Protein 4DLO (pdb70)

Foldseek 3Di:
DDDWAWDPFDQPPNWTFHIGTAPDKGKAFDDPQKGFIKIKHWHADPVGHIDIDDIFQLGIFGNLLVVLVVCLVVQVCQVSNLVSLLVSLVSLLVVLVVPPGALNSLLSSLVSLQSSLVNCVVNVHAHDPVSVLSSVSSVQSSQPPVCLVSLVSNVVVALSLVSNVVSVLSNLVSNLVPDDEQDWDWHDDPWKIKIKGKYFQPRQDAWDKPPDQPDPVHDDQRNPDPKIKTFGNVQRHADPCHDRPDMKIKMKMWGRGSQSRRDQPDPQKGFFWTKIFIDMPPGGQLPPGWMKIKTWGNDAQFADKAKWFFDCPVSSGHTDNVQWDWACPDRTMIIIIGSDGGMMTIMTGRD/DVVPDPDDDVQQWDPWDQPPNDTFHIGGAPDKGKDADPPQWGFIKIWGWHQDPVGGTDIDDIFQLGIAGPQLVVLVVQLVVCVNLVVLLVSLVSLLVVLVVPPDALNNLLSSLVSLLSNLVVCVVVLHADDPVSVVSVVSSLQSSLPVVCLVSLVSNPVVPQSLVSNVVSVVSNLVSNLVPDDAQDWDWDDDPWKIKIKHKHAAPPDPAWDKPDDQDPVPDDVLCNVPLWIKTADSPWRPGIKMKMKMWTNRSQSRHDQPDPPKGFFFTKIFIDMPPGTHWMKIKTFGNDQPWPPWWKWFFDVVTHTDCVFKGWAPPDSGMIMMIGDGGGMMTIMTD

Structure (mmCIF, N/CA/C/O backbone):
data_4DLO
#
_entry.id   4DLO
#
_cell.length_a   123.364
_cell.length_b   128.008
_cell.length_c   160.320
_cell.angle_alpha   90.00
_cell.angle_beta   90.00
_cell.angle_gamma   90.00
#
_symmetry.space_group_name_H-M   'C 2 2 21'
#
loop_
_entity.id
_entity.type
_entity.pdbx_description
1 polymer 'Brain-specific angiogenesis inhibitor 3'
2 branched beta-L-fucopyranose-(1-3)-[2-acetamido-2-deoxy-beta-D-glucopyranose-(1-4)]2-acetamido-2-deoxy-beta-D-glucopyranose
3 branched 2-acetamido-2-deoxy-beta-D-glucopyranose-(1-4)-2-acetamido-2-deoxy-beta-D-glucopyranose
4 non-polymer GLYCEROL
5 non-polymer 2-acetamido-2-deoxy-beta-D-glucopyranose
6 water water
#
loop_
_atom_site.group_PDB
_atom_site.id
_atom_site.type_symbol
_atom_site.label_atom_id
_atom_site.label_alt_id
_atom_site.label_comp_id
_atom_site.label_asym_id
_atom_site.label_entity_id
_atom_site.label_seq_id
_atom_site.pdbx_PDB_ins_code
_atom_site.Cartn_x
_atom_site.Cartn_y
_atom_site.Cartn_z
_atom_site.occupancy
_atom_site.B_iso_or_equiv
_atom_site.auth_seq_id
_atom_site.auth_comp_id
_atom_site.auth_asym_id
_atom_site.auth_atom_id
_atom_site.pdbx_PDB_model_num
ATOM 1 N N . PRO A 1 14 ? -63.486 41.314 -4.142 1.00 85.03 508 PRO A N 1
ATOM 2 C CA . PRO A 1 14 ? -64.754 40.576 -4.291 1.00 85.25 508 PRO A CA 1
ATOM 3 C C . PRO A 1 14 ? -64.598 39.459 -5.320 1.00 78.23 508 PRO A C 1
ATOM 4 O O . PRO A 1 14 ? -64.972 39.616 -6.482 1.00 76.37 508 PRO A O 1
ATOM 8 N N . ALA A 1 15 ? -64.045 38.332 -4.888 1.00 75.82 509 ALA A N 1
ATOM 9 C CA . ALA A 1 15 ? -63.644 37.287 -5.820 1.00 74.18 509 ALA A CA 1
ATOM 10 C C . ALA A 1 15 ? -63.627 35.918 -5.161 1.00 68.53 509 ALA A C 1
ATOM 11 O O . ALA A 1 15 ? -63.595 35.809 -3.933 1.00 62.33 509 ALA A O 1
ATOM 13 N N . PRO A 1 16 ? -63.645 34.858 -5.980 1.00 64.80 510 PRO A N 1
ATOM 14 C CA . PRO A 1 16 ? -63.439 33.554 -5.351 1.00 61.40 510 PRO A CA 1
ATOM 15 C C . PRO A 1 16 ? -62.123 33.516 -4.569 1.00 60.52 510 PRO A C 1
ATOM 16 O O . PRO A 1 16 ? -61.116 34.118 -4.943 1.00 61.42 510 PRO A O 1
ATOM 20 N N . TYR A 1 17 ? -62.178 32.794 -3.459 1.00 57.60 511 TYR A N 1
ATOM 21 C CA . TYR A 1 17 ? -61.129 32.682 -2.465 1.00 45.03 511 TYR A CA 1
ATOM 22 C C . TYR A 1 17 ? -60.479 31.320 -2.763 1.00 44.13 511 TYR A C 1
ATOM 23 O O . TYR A 1 17 ? -61.098 30.283 -2.557 1.00 46.38 511 TYR A O 1
ATOM 32 N N . GLU A 1 18 ? -59.260 31.327 -3.303 1.00 47.05 512 GLU A N 1
ATOM 33 C CA . GLU A 1 18 ? -58.585 30.090 -3.721 1.00 47.60 512 GLU A CA 1
ATOM 34 C C . GLU A 1 18 ? -57.779 29.446 -2.599 1.00 45.81 512 GLU A C 1
ATOM 35 O O . GLU A 1 18 ? -57.049 30.130 -1.885 1.00 42.97 512 GLU A O 1
ATOM 41 N N . ILE A 1 19 ? -57.905 28.122 -2.480 1.00 41.13 513 ILE A N 1
ATOM 42 C CA . ILE A 1 19 ? -57.336 27.336 -1.388 1.00 30.94 513 ILE A CA 1
ATOM 43 C C . ILE A 1 19 ? -56.382 26.240 -1.897 1.00 35.77 513 ILE A C 1
ATOM 44 O O . ILE A 1 19 ? -56.762 25.418 -2.734 1.00 37.06 513 ILE A O 1
ATOM 49 N N . CYS A 1 20 ? -55.152 26.222 -1.395 1.00 31.15 514 CYS A N 1
ATOM 50 C CA . CYS A 1 20 ? -54.245 25.111 -1.657 1.00 39.78 514 CYS A CA 1
ATOM 51 C C . CYS A 1 20 ? -54.757 23.843 -0.977 1.00 40.67 514 CYS A C 1
ATOM 52 O O . CYS A 1 20 ? -55.140 23.872 0.183 1.00 42.89 514 CYS A O 1
ATOM 55 N N . PRO A 1 21 ? -54.715 22.716 -1.686 1.00 43.77 515 PRO A N 1
ATOM 56 C CA . PRO A 1 21 ? -55.280 21.487 -1.120 1.00 39.71 515 PRO A CA 1
ATOM 57 C C . PRO A 1 21 ? -54.351 20.883 -0.051 1.00 41.37 515 PRO A C 1
ATOM 58 O O . PRO A 1 21 ? -53.156 21.170 -0.006 1.00 38.33 515 PRO A O 1
ATOM 62 N N . GLU A 1 22 ? -54.927 20.071 0.824 1.00 40.09 516 GLU A N 1
ATOM 63 C CA . GLU A 1 22 ? -54.152 19.308 1.765 1.00 37.61 516 GLU A CA 1
ATOM 64 C C . GLU A 1 22 ? -53.124 18.495 0.981 1.00 39.31 516 GLU A C 1
ATOM 65 O O . GLU A 1 22 ? -53.442 17.870 -0.020 1.00 38.37 516 GLU A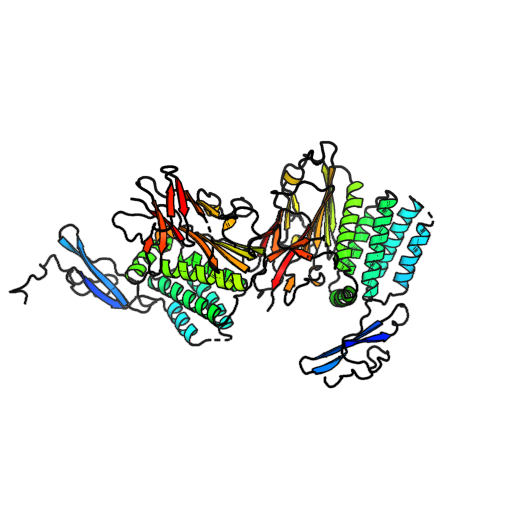 O 1
ATOM 71 N N . ASP A 1 23 ? -51.893 18.477 1.465 1.00 34.04 517 ASP A N 1
ATOM 72 C CA . ASP A 1 23 ? -50.814 17.881 0.717 1.00 32.57 517 ASP A CA 1
ATOM 73 C C . ASP A 1 23 ? -49.783 17.258 1.699 1.00 39.70 517 ASP A C 1
ATOM 74 O O . ASP A 1 23 ? -49.721 17.652 2.848 1.00 36.33 517 ASP A O 1
ATOM 79 N N . TYR A 1 24 ? -48.992 16.289 1.244 1.00 32.91 518 TYR A N 1
ATOM 80 C CA . TYR A 1 24 ? -48.156 15.482 2.130 1.00 30.70 518 TYR A CA 1
ATOM 81 C C . TYR A 1 24 ? -46.655 15.526 1.785 1.00 33.85 518 TYR A C 1
ATOM 82 O O . TYR A 1 24 ? -45.886 14.692 2.254 1.00 37.52 518 TYR A O 1
ATOM 91 N N . LEU A 1 25 ? -46.256 16.488 0.960 1.00 32.70 519 LEU A N 1
ATOM 92 C CA . LEU A 1 25 ? -44.854 16.643 0.565 1.00 29.73 519 LEU A CA 1
ATOM 93 C C . LEU A 1 25 ? -43.934 16.611 1.775 1.00 38.83 519 LEU A C 1
ATOM 94 O O . LEU A 1 25 ? -44.164 17.302 2.785 1.00 31.35 519 LEU A O 1
ATOM 99 N N . MET A 1 26 ? -42.885 15.808 1.649 1.00 35.31 520 MET A N 1
ATOM 100 C CA . MET A 1 26 ? -41.868 15.684 2.676 1.00 35.82 520 MET A CA 1
ATOM 101 C C . MET A 1 26 ? -42.372 15.049 3.957 1.00 35.21 520 MET A C 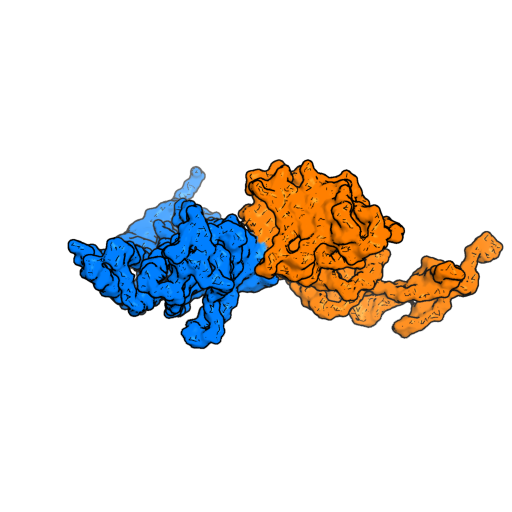1
ATOM 102 O O . MET A 1 26 ? -41.815 15.284 5.015 1.00 34.41 520 MET A O 1
ATOM 107 N N . SER A 1 27 ? -43.407 14.207 3.837 1.00 27.89 521 SER A N 1
ATOM 108 C CA . SER A 1 27 ? -43.883 13.417 4.979 1.00 38.11 521 SER A CA 1
ATOM 109 C C . SER A 1 27 ? -44.397 14.293 6.102 1.00 35.33 521 SER A C 1
ATOM 110 O O . SER A 1 27 ? -44.143 14.036 7.264 1.00 35.41 521 SER A O 1
ATOM 113 N N . MET A 1 28 ? -45.109 15.345 5.733 1.00 33.95 522 MET A N 1
ATOM 114 C CA . MET A 1 28 ? -45.747 16.205 6.696 1.00 33.08 522 MET A CA 1
ATOM 115 C C . MET A 1 28 ? -47.130 16.509 6.157 1.00 32.08 522 MET A C 1
ATOM 116 O O . MET A 1 28 ? -47.339 16.517 4.950 1.00 32.42 522 MET A O 1
ATOM 121 N N . VAL A 1 29 ? -48.073 16.779 7.042 1.00 29.73 523 VAL A N 1
ATOM 122 C CA . VAL A 1 29 ? -49.396 17.169 6.595 1.00 26.83 523 VAL A CA 1
ATOM 123 C C . VAL A 1 29 ? -49.466 18.676 6.458 1.00 31.26 523 VAL A C 1
ATOM 124 O O . VAL A 1 29 ? -49.388 19.397 7.449 1.00 32.34 523 VAL A O 1
ATOM 128 N N . TRP A 1 30 ? -49.623 19.150 5.229 1.00 29.74 524 TRP A N 1
ATOM 129 C CA . TRP A 1 30 ? -49.918 20.562 4.967 1.00 30.47 524 TRP A CA 1
ATOM 130 C C . TRP A 1 30 ? -51.405 20.712 4.778 1.00 33.88 524 TRP A C 1
ATOM 131 O O . TRP A 1 30 ? -51.959 20.254 3.766 1.00 36.32 524 TRP A O 1
ATOM 142 N N . LYS A 1 31 ? -52.043 21.358 5.745 1.00 33.88 525 LYS A N 1
ATOM 143 C CA . LYS A 1 31 ? -53.490 21.515 5.748 1.00 35.04 525 LYS A CA 1
ATOM 144 C C . LYS A 1 31 ? -53.927 22.456 4.640 1.00 35.49 525 LYS A C 1
ATOM 145 O O . LYS A 1 31 ? -53.151 23.301 4.198 1.00 35.80 525 LYS A O 1
ATOM 151 N N . ARG A 1 32 ? -55.176 22.309 4.205 1.00 37.00 526 ARG A N 1
ATOM 152 C CA . ARG A 1 32 ? -55.809 23.287 3.331 1.00 40.38 526 ARG A CA 1
ATOM 153 C C . ARG A 1 32 ? -55.478 24.708 3.789 1.00 35.25 526 ARG A C 1
ATOM 154 O O . ARG A 1 32 ? -55.655 25.056 4.949 1.00 36.63 526 ARG A O 1
ATOM 162 N N . THR A 1 33 ? -55.020 25.534 2.857 1.00 30.90 527 THR A N 1
ATOM 163 C CA . THR A 1 33 ? -54.532 26.862 3.191 1.00 32.31 527 THR A CA 1
ATOM 164 C C . THR A 1 33 ? -54.880 27.857 2.081 1.00 34.15 527 THR A C 1
ATOM 165 O O . THR A 1 33 ? -54.667 27.573 0.902 1.00 37.79 527 THR A O 1
ATOM 169 N N . PRO A 1 34 ? -55.437 29.023 2.454 1.00 37.15 528 PRO A N 1
ATOM 170 C CA . PRO A 1 34 ? -55.830 30.051 1.468 1.00 42.82 528 PRO A CA 1
ATOM 171 C C . PRO A 1 34 ? -54.639 30.680 0.763 1.00 44.98 528 PRO A C 1
ATOM 172 O O . PRO A 1 34 ? -53.589 30.833 1.386 1.00 46.35 528 PRO A O 1
ATOM 176 N N . ALA A 1 35 ? -54.795 31.054 -0.504 1.00 39.14 529 ALA A N 1
ATOM 177 C CA . ALA A 1 35 ? -53.718 31.765 -1.191 1.00 45.28 529 ALA A CA 1
ATOM 178 C C . ALA A 1 35 ? -53.356 33.035 -0.423 1.00 48.95 529 ALA A C 1
ATOM 179 O O . ALA A 1 35 ? -54.227 33.725 0.093 1.00 48.62 529 ALA A O 1
ATOM 181 N N . GLY A 1 36 ? -52.060 33.321 -0.336 1.00 50.22 530 GLY A N 1
ATOM 182 C CA . GLY A 1 36 ? -51.578 34.445 0.446 1.00 52.47 530 GLY A CA 1
ATOM 183 C C . GLY A 1 36 ? -51.128 34.060 1.848 1.00 52.47 530 GLY A C 1
ATOM 184 O O . GLY A 1 36 ? -50.399 34.809 2.492 1.00 55.35 530 GLY A O 1
ATOM 185 N N . ASP A 1 37 ? -51.551 32.890 2.318 1.00 40.95 531 ASP A N 1
ATOM 186 C CA . ASP A 1 37 ? -51.235 32.450 3.677 1.00 41.70 531 ASP A CA 1
ATOM 187 C C . ASP A 1 37 ? -50.141 31.390 3.761 1.00 42.01 531 ASP A C 1
ATOM 188 O O . ASP A 1 37 ? -49.794 30.735 2.774 1.00 42.09 531 ASP A O 1
ATOM 193 N N . LEU A 1 38 ? -49.644 31.215 4.981 1.00 43.31 532 LEU A N 1
ATOM 194 C CA . LEU A 1 38 ? -48.635 30.229 5.306 1.00 44.69 532 LEU A CA 1
ATOM 195 C C . LEU A 1 38 ? -49.235 29.085 6.111 1.00 47.61 532 LEU A C 1
ATOM 196 O O . LEU A 1 38 ? -50.111 29.304 6.945 1.00 44.69 532 LEU A O 1
ATOM 201 N N . ALA A 1 39 ? -48.773 27.865 5.837 1.00 41.32 533 ALA A N 1
ATOM 202 C CA . ALA A 1 39 ? -48.992 26.724 6.725 1.00 35.23 533 ALA A CA 1
ATOM 203 C C . ALA A 1 39 ? -47.674 26.431 7.472 1.00 39.48 533 ALA A C 1
ATOM 204 O O . ALA A 1 39 ? -46.589 26.755 6.980 1.00 38.53 533 ALA A O 1
ATOM 206 N N . PHE A 1 40 ? -47.777 25.826 8.649 1.00 33.69 534 PHE A N 1
ATOM 207 C CA . PHE A 1 40 ? -46.622 25.586 9.482 1.00 35.03 534 PHE A CA 1
ATOM 208 C C . PHE A 1 40 ? -46.544 24.132 9.891 1.00 33.82 534 PHE A C 1
ATOM 209 O O . PHE A 1 40 ? -47.542 23.459 9.964 1.00 36.73 534 PHE A O 1
ATOM 217 N N . ASN A 1 41 ? -45.332 23.666 10.160 1.00 36.30 535 ASN A N 1
ATOM 218 C CA . ASN A 1 41 ? -45.105 22.304 10.581 1.00 32.16 535 ASN A CA 1
ATOM 219 C C . ASN A 1 41 ? -43.823 22.272 11.377 1.00 34.36 535 ASN A C 1
ATOM 220 O O . ASN A 1 41 ? -43.210 23.299 11.632 1.00 39.81 535 ASN A O 1
ATOM 225 N N . GLN A 1 42 ? -43.421 21.087 11.778 1.00 34.17 536 GLN A N 1
ATOM 226 C CA . GLN A 1 42 ? -42.205 20.946 12.533 1.00 39.30 536 GLN A CA 1
ATOM 227 C C . GLN A 1 42 ? -41.122 20.528 11.560 1.00 31.40 536 GLN A C 1
ATOM 228 O O . GLN A 1 42 ? -41.339 20.553 10.356 1.00 37.21 536 GLN A O 1
ATOM 234 N N . CYS A 1 43 ? -39.962 20.161 12.074 1.00 32.49 537 CYS A N 1
ATOM 235 C CA . CYS A 1 43 ? -38.804 19.883 11.235 1.00 38.16 537 CYS A CA 1
ATOM 236 C C . CYS A 1 43 ? -38.564 18.391 11.265 1.00 44.00 537 CYS A C 1
ATOM 237 O O . CYS A 1 43 ? -39.100 17.710 12.129 1.00 46.61 537 CYS A O 1
ATOM 240 N N . PRO A 1 44 ? -37.759 17.867 10.326 1.00 49.46 538 PRO A N 1
ATOM 241 C CA . PRO A 1 44 ? -37.489 16.422 10.326 1.00 42.30 538 PRO A CA 1
ATOM 242 C C . PRO A 1 44 ? -36.813 15.971 11.613 1.00 45.53 538 PRO A C 1
ATOM 243 O O . PRO A 1 44 ? -36.305 16.809 12.364 1.00 51.91 538 PRO A O 1
ATOM 247 N N . LEU A 1 45 ? -36.811 14.661 11.854 1.00 40.43 539 LEU A N 1
ATOM 248 C CA . LEU A 1 45 ? -36.128 14.079 12.998 1.00 47.40 539 LEU A CA 1
ATOM 249 C C . LEU A 1 45 ? -34.664 14.497 13.029 1.00 54.84 539 LEU A C 1
ATOM 250 O O . LEU A 1 45 ? -34.015 14.553 11.992 1.00 57.33 539 LEU A O 1
ATOM 255 N N . ASN A 1 46 ? -34.166 14.768 14.233 1.00 50.01 540 ASN A N 1
ATOM 256 C CA . ASN A 1 46 ? -32.782 15.193 14.475 1.00 56.90 540 ASN A CA 1
ATOM 257 C C . ASN A 1 46 ? -32.552 16.679 14.234 1.00 50.40 540 ASN A C 1
ATOM 258 O O . ASN A 1 46 ? -31.420 17.151 14.219 1.00 52.11 540 ASN A O 1
ATOM 263 N N . ALA A 1 47 ? -33.649 17.408 14.074 1.00 45.03 541 ALA A N 1
ATOM 264 C CA . ALA A 1 47 ? -33.599 18.855 14.001 1.00 45.11 541 ALA A CA 1
ATOM 265 C C . ALA A 1 47 ? -34.707 19.408 14.871 1.00 40.86 541 ALA A C 1
ATOM 266 O O . ALA A 1 47 ? -35.631 18.698 15.233 1.00 44.85 541 ALA A O 1
ATOM 268 N N . THR A 1 48 ? -34.614 20.684 15.206 1.00 40.12 542 THR A N 1
ATOM 269 C CA . THR A 1 48 ? -35.685 21.359 15.907 1.00 42.23 542 THR A CA 1
ATOM 270 C C . THR A 1 48 ? -35.944 22.666 15.189 1.00 44.56 542 THR A C 1
ATOM 271 O O . THR A 1 48 ? -35.136 23.091 14.362 1.00 46.16 542 THR A O 1
ATOM 275 N N . GLY A 1 49 ? -37.057 23.312 15.526 1.00 40.04 543 GLY A N 1
ATOM 276 C CA . GLY A 1 49 ? -37.442 24.578 14.926 1.00 33.33 543 GLY A CA 1
ATOM 277 C C . GLY A 1 49 ? -38.752 24.320 14.213 1.00 43.37 543 GLY A C 1
ATOM 278 O O . GLY A 1 49 ? -39.493 23.411 14.591 1.00 42.85 543 GLY A O 1
ATOM 279 N N . THR A 1 50 ? -39.047 25.104 13.186 1.00 39.31 544 THR A N 1
ATOM 280 C CA . THR A 1 50 ? -40.258 24.871 12.418 1.00 40.98 544 THR A CA 1
ATOM 281 C C . THR A 1 50 ? -40.025 24.981 10.908 1.00 43.24 544 THR A C 1
ATOM 282 O O . THR A 1 50 ? -39.004 25.510 10.435 1.00 36.49 544 THR A O 1
ATOM 286 N N . THR A 1 51 ? -40.981 24.437 10.167 1.00 35.54 545 THR A N 1
ATOM 287 C CA . THR A 1 51 ? -41.041 24.582 8.732 1.00 34.96 545 THR A CA 1
ATOM 288 C C . THR A 1 51 ? -42.284 25.384 8.399 1.00 35.95 545 THR A C 1
ATOM 289 O O . THR A 1 51 ? -43.250 25.428 9.181 1.00 35.92 545 THR A O 1
ATOM 293 N N . SER A 1 52 ? -42.260 26.032 7.248 1.00 32.97 546 SER A N 1
ATOM 294 C CA . SER A 1 52 ? -43.409 26.797 6.803 1.00 34.16 546 SER A CA 1
ATOM 295 C C . SER A 1 52 ? -43.572 26.576 5.309 1.00 31.73 546 SER A C 1
ATOM 296 O O . SER A 1 52 ? -42.647 26.121 4.631 1.00 30.42 546 SER A O 1
ATOM 299 N N . ARG A 1 53 ? -44.753 26.864 4.796 1.00 32.72 547 ARG A N 1
ATOM 300 C CA . ARG A 1 53 ? -45.003 26.689 3.378 1.00 35.08 547 ARG A CA 1
ATOM 301 C C . ARG A 1 53 ? -46.029 27.707 2.941 1.00 37.46 547 ARG A C 1
ATOM 302 O O . ARG A 1 53 ? -47.075 27.852 3.573 1.00 37.09 547 ARG A O 1
ATOM 310 N N . ARG A 1 54 ? -45.734 28.404 1.854 1.00 32.02 548 ARG A N 1
ATOM 311 C CA . ARG A 1 54 ? -46.638 29.419 1.366 1.00 38.19 548 ARG A CA 1
ATOM 312 C C . ARG A 1 54 ? -47.577 28.894 0.295 1.00 34.76 548 ARG A C 1
ATOM 313 O O . ARG A 1 54 ? -47.173 28.152 -0.593 1.00 33.04 548 ARG A O 1
ATOM 321 N N . CYS A 1 55 ? -48.838 29.280 0.384 1.00 34.20 549 CYS A N 1
ATOM 322 C CA . CYS A 1 55 ? -49.748 29.025 -0.709 1.00 37.99 549 CYS A CA 1
ATOM 323 C C . CYS A 1 55 ? -49.869 30.319 -1.522 1.00 42.65 549 CYS A C 1
ATOM 324 O O . CYS A 1 55 ? -50.132 31.389 -0.967 1.00 46.96 549 CYS A O 1
ATOM 327 N N . SER A 1 56 ? -49.681 30.222 -2.830 1.00 38.76 550 SER A N 1
ATOM 328 C CA . SER A 1 56 ? -49.694 31.406 -3.691 1.00 44.30 550 SER A CA 1
ATOM 329 C C . SER A 1 56 ? -50.716 31.314 -4.826 1.00 47.39 550 SER A C 1
ATOM 330 O O . SER A 1 56 ? -51.299 30.259 -5.072 1.00 54.59 550 SER A O 1
ATOM 333 N N . LEU A 1 57 ? -50.900 32.424 -5.533 1.00 49.00 551 LEU A N 1
ATOM 334 C CA . LEU A 1 57 ? -51.885 32.508 -6.600 1.00 49.21 551 LEU A CA 1
ATOM 335 C C . LEU A 1 57 ? -51.131 32.602 -7.902 1.00 56.61 551 LEU A C 1
ATOM 336 O O . LEU A 1 57 ? -50.223 33.416 -8.024 1.00 62.66 551 LEU A O 1
ATOM 341 N N . SER A 1 58 ? -51.472 31.758 -8.872 1.00 62.30 552 SER A N 1
ATOM 342 C CA . SER A 1 58 ? -50.717 31.734 -10.130 1.00 62.04 552 SER A CA 1
ATOM 343 C C . SER A 1 58 ? -51.115 32.912 -11.009 1.00 68.77 552 SER A C 1
ATOM 344 O O . SER A 1 58 ? -52.007 33.690 -10.659 1.00 70.92 552 SER A O 1
ATOM 347 N N . LEU A 1 59 ? -50.458 33.036 -12.157 1.00 77.36 553 LEU A N 1
ATOM 348 C CA . LEU A 1 59 ? -50.801 34.085 -13.110 1.00 87.58 553 LEU A CA 1
ATOM 349 C C . LEU A 1 59 ? -52.271 33.970 -13.521 1.00 84.48 553 LEU A C 1
ATOM 350 O O . LEU A 1 59 ? -52.943 34.973 -13.736 1.00 87.96 553 LEU A O 1
ATOM 355 N N . HIS A 1 60 ? -52.771 32.740 -13.593 1.00 84.03 554 HIS A N 1
ATOM 356 C CA . HIS A 1 60 ? -54.140 32.481 -14.036 1.00 80.11 554 HIS A CA 1
ATOM 357 C C . HIS A 1 60 ? -55.158 32.340 -12.900 1.00 73.92 554 HIS A C 1
ATOM 358 O O . HIS A 1 60 ? -56.272 31.880 -13.125 1.00 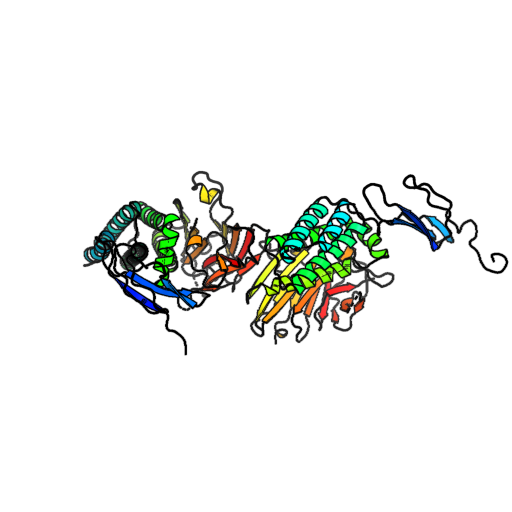70.64 554 HIS A O 1
ATOM 365 N N . GLY A 1 61 ? -54.780 32.721 -11.682 1.00 69.74 555 GLY A N 1
ATOM 366 C CA . GLY A 1 61 ? -55.726 32.756 -10.575 1.00 58.47 555 GLY A CA 1
ATOM 367 C C . GLY A 1 61 ? -56.010 31.434 -9.871 1.00 53.10 555 GLY A C 1
ATOM 368 O O . GLY A 1 61 ? -57.074 31.267 -9.275 1.00 56.86 555 GLY A O 1
ATOM 369 N N . VAL A 1 62 ? -55.051 30.512 -9.924 1.00 48.70 556 VAL A N 1
ATOM 370 C CA . VAL A 1 62 ? -55.182 29.177 -9.353 1.00 44.81 556 VAL A CA 1
ATOM 371 C C . VAL A 1 62 ? -54.175 29.023 -8.234 1.00 48.50 556 VAL A C 1
ATOM 372 O O . VAL A 1 62 ? -52.978 29.295 -8.430 1.00 51.89 556 VAL A O 1
ATOM 376 N N . ALA A 1 63 ? -54.635 28.568 -7.075 1.00 37.01 557 ALA A N 1
ATOM 377 C CA . ALA A 1 63 ? -53.736 28.383 -5.929 1.00 43.52 557 ALA A CA 1
ATOM 378 C C . ALA A 1 63 ? -52.718 27.303 -6.200 1.00 41.51 557 ALA A C 1
ATOM 379 O O . ALA A 1 63 ? -53.029 26.312 -6.831 1.00 44.18 557 ALA A O 1
ATOM 381 N N . PHE A 1 64 ? -51.494 27.504 -5.721 1.00 44.39 558 PHE A N 1
ATOM 382 C CA . PHE A 1 64 ? -50.471 26.469 -5.783 1.00 41.69 558 PHE A CA 1
ATOM 383 C C . PHE A 1 64 ? -49.561 26.618 -4.573 1.00 38.74 558 PHE A C 1
ATOM 384 O O . PHE A 1 64 ? -49.431 27.706 -4.009 1.00 39.08 558 PHE A O 1
ATOM 392 N N . TRP A 1 65 ? -48.952 25.515 -4.165 1.00 35.18 559 TRP A N 1
ATOM 393 C CA . TRP A 1 65 ? -48.092 25.508 -2.994 1.00 38.43 559 TRP A CA 1
ATOM 394 C C . TRP A 1 65 ? -46.682 25.900 -3.417 1.00 43.38 559 TRP A C 1
ATOM 395 O O . TRP A 1 65 ? -46.177 25.425 -4.443 1.00 35.99 559 TRP A O 1
ATOM 406 N N . GLU A 1 66 ? -46.031 26.751 -2.638 1.00 39.58 560 GLU A N 1
ATOM 407 C CA . GLU A 1 66 ? -44.593 26.928 -2.846 1.00 39.76 560 GLU A CA 1
ATOM 408 C C . GLU A 1 66 ? -43.837 25.818 -2.130 1.00 36.19 560 GLU A C 1
ATOM 409 O O . GLU A 1 66 ? -44.423 25.035 -1.362 1.00 36.83 560 GLU A O 1
ATOM 415 N N . GLN A 1 67 ? -42.540 25.737 -2.374 1.00 35.67 561 GLN A N 1
ATOM 416 C CA . GLN A 1 67 ? -41.725 24.756 -1.675 1.00 41.50 561 GLN A CA 1
ATOM 417 C C . GLN A 1 67 ? -41.709 25.060 -0.177 1.00 35.13 561 GLN A C 1
ATOM 418 O O . GLN A 1 67 ? -41.687 26.224 0.221 1.00 32.29 561 GLN A O 1
ATOM 424 N N . PRO A 1 68 ? -41.753 24.013 0.657 1.00 34.33 562 PRO A N 1
ATOM 425 C CA . PRO A 1 68 ? -41.622 24.207 2.106 1.00 40.56 562 PRO A CA 1
ATOM 426 C C . PRO A 1 68 ? -40.300 24.915 2.422 1.00 42.55 562 PRO A C 1
ATOM 427 O O . PRO A 1 68 ? -39.304 24.607 1.797 1.00 36.36 562 PRO A O 1
ATOM 431 N N . SER A 1 69 ? -40.290 25.833 3.376 1.00 39.20 563 SER A N 1
ATOM 432 C CA . SER A 1 69 ? -39.043 26.446 3.825 1.00 36.04 563 SER A CA 1
ATOM 433 C C . SER A 1 69 ? -38.470 25.765 5.077 1.00 36.09 563 SER A C 1
ATOM 434 O O . SER A 1 69 ? -39.196 25.493 6.050 1.00 33.25 563 SER A O 1
ATOM 437 N N . PHE A 1 70 ? -37.168 25.486 5.033 1.00 32.31 564 PHE A N 1
ATOM 438 C CA . PHE A 1 70 ? -36.435 24.894 6.150 1.00 35.23 564 PHE A CA 1
ATOM 439 C C . PHE A 1 70 ? -35.524 25.966 6.781 1.00 39.78 564 PHE A C 1
ATOM 440 O O . PHE A 1 70 ? -34.604 25.647 7.543 1.00 38.38 564 PHE A O 1
ATOM 448 N N . ALA A 1 71 ? -35.800 27.232 6.470 1.00 32.29 565 ALA A N 1
ATOM 449 C CA . ALA A 1 71 ? -34.984 28.337 6.989 1.00 41.54 565 ALA A CA 1
ATOM 450 C C . ALA A 1 71 ? -34.920 28.351 8.514 1.00 41.45 565 ALA A C 1
ATOM 451 O O . ALA A 1 71 ? -34.012 28.944 9.074 1.00 40.00 565 ALA A O 1
ATOM 453 N N . ARG A 1 72 ? -35.886 27.713 9.177 1.00 33.10 566 ARG A N 1
ATOM 454 C CA . ARG A 1 72 ? -35.913 27.704 10.640 1.00 37.82 566 ARG A CA 1
ATOM 455 C C . ARG A 1 72 ? -35.751 26.317 11.201 1.00 42.41 566 ARG A C 1
ATOM 456 O O . ARG A 1 72 ? -36.155 26.084 12.340 1.00 44.37 566 ARG A O 1
ATOM 464 N N . CYS A 1 73 ? -35.202 25.390 10.409 1.00 34.30 567 CYS A N 1
ATOM 465 C CA . CYS A 1 73 ? -34.828 24.088 10.958 1.00 38.73 567 CYS A CA 1
ATOM 466 C C . CYS A 1 73 ? -33.350 24.098 11.222 1.00 37.88 567 CYS A C 1
ATOM 467 O O . CYS A 1 73 ? -32.557 24.511 10.366 1.00 39.47 567 CYS A O 1
ATOM 470 N N . ILE A 1 74 ? -32.996 23.650 12.419 1.00 35.34 568 ILE A N 1
ATOM 471 C CA . ILE A 1 74 ? -31.617 23.526 12.841 1.00 40.43 568 ILE A CA 1
ATOM 472 C C . ILE A 1 74 ? -31.335 22.078 13.187 1.00 42.87 568 ILE A C 1
ATOM 473 O O . ILE A 1 74 ? -32.033 21.493 14.011 1.00 47.36 568 ILE A O 1
ATOM 478 N N . SER A 1 75 ? -30.310 21.499 12.569 1.00 44.03 569 SER A N 1
ATOM 479 C CA . SER A 1 75 ? -29.867 20.163 12.946 1.00 42.35 569 SER A CA 1
ATOM 480 C C . SER A 1 75 ? -29.376 20.199 14.394 1.00 44.95 569 SER A C 1
ATOM 481 O O . SER A 1 75 ? -28.860 21.226 14.854 1.00 42.15 569 SER A O 1
ATOM 484 N N . ASN A 1 76 ? -29.531 19.082 15.101 1.00 42.75 570 ASN A N 1
ATOM 485 C CA . ASN A 1 76 ? -29.158 19.005 16.511 1.00 45.10 570 ASN A CA 1
ATOM 486 C C . ASN A 1 76 ? -27.697 19.318 16.790 1.00 49.25 570 ASN A C 1
ATOM 487 O O . ASN A 1 76 ? -27.389 20.036 17.744 1.00 54.30 570 ASN A O 1
ATOM 492 N N . GLU A 1 77 ? -26.799 18.798 15.957 1.00 46.23 571 GLU A N 1
ATOM 493 C CA . GLU A 1 77 ? -25.374 19.025 16.168 1.00 46.56 571 GLU A CA 1
ATOM 494 C C . GLU A 1 77 ? -25.037 20.522 16.110 1.00 49.88 571 GLU A C 1
ATOM 495 O O . GLU A 1 77 ? -24.152 20.982 16.828 1.00 45.90 571 GLU A O 1
ATOM 501 N N . TYR A 1 78 ? -25.744 21.280 15.273 1.00 47.04 572 TYR A N 1
ATOM 502 C CA . TYR A 1 78 ? -25.452 22.711 15.160 1.00 48.60 572 TYR A CA 1
ATOM 503 C C . TYR A 1 78 ? -25.967 23.457 16.376 1.00 47.98 572 TYR A C 1
ATOM 504 O O . TYR A 1 78 ? -25.301 24.356 16.901 1.00 48.42 572 TYR A O 1
ATOM 513 N N . ARG A 1 79 ? -27.147 23.067 16.831 1.00 43.42 573 ARG A N 1
ATOM 514 C CA . ARG A 1 79 ? -27.700 23.647 18.035 1.00 54.65 573 ARG A CA 1
ATOM 515 C C . ARG A 1 79 ? -26.810 23.327 19.240 1.00 59.30 573 ARG A C 1
ATOM 516 O O . ARG A 1 79 ? -26.467 24.220 20.018 1.00 64.50 573 ARG A O 1
ATOM 524 N N . HIS A 1 80 ? -26.430 22.061 19.395 1.00 54.03 574 HIS A N 1
ATOM 525 C CA . HIS A 1 80 ? -25.529 21.691 20.483 1.00 53.83 574 HIS A CA 1
ATOM 526 C C . HIS A 1 80 ? -24.243 22.511 20.420 1.00 53.45 574 HIS A C 1
ATOM 527 O O . HIS A 1 80 ? -23.747 22.957 21.442 1.00 57.51 574 HIS A O 1
ATOM 534 N N . LEU A 1 81 ? -23.716 22.730 19.219 1.00 45.06 575 LEU A N 1
ATOM 535 C CA . LEU A 1 81 ? -22.491 23.507 19.084 1.00 55.61 575 LEU A CA 1
ATOM 536 C C . LEU A 1 81 ? -22.681 24.927 19.610 1.00 57.34 575 LEU A C 1
ATOM 537 O O . LEU A 1 81 ? -21.869 25.426 20.385 1.00 64.80 575 LEU A O 1
ATOM 542 N N . GLN A 1 82 ? -23.766 25.568 19.196 1.00 51.08 576 GLN A N 1
ATOM 543 C CA . GLN A 1 82 ? -24.019 26.950 19.580 1.00 54.62 576 GLN A CA 1
ATOM 544 C C . GLN A 1 82 ? -24.244 27.093 21.087 1.00 60.84 576 GLN A C 1
ATOM 545 O O . GLN A 1 82 ? -23.825 28.081 21.685 1.00 66.00 576 GLN A O 1
ATOM 551 N N . HIS A 1 83 ? -24.890 26.105 21.698 1.00 56.57 577 HIS A N 1
ATOM 552 C CA . HIS A 1 83 ? -25.094 26.115 23.144 1.00 67.28 577 HIS A CA 1
ATOM 553 C C . HIS A 1 83 ? -23.795 25.882 23.923 1.00 66.01 577 HIS A C 1
ATOM 554 O O . HIS A 1 83 ? -23.659 26.338 25.051 1.00 72.18 577 HIS A O 1
ATOM 561 N N . SER A 1 84 ? -22.846 25.165 23.337 1.00 61.05 578 SER A N 1
ATOM 562 C CA . SER A 1 84 ? -21.617 24.865 24.063 1.00 67.94 578 SER A CA 1
ATOM 563 C C . SER A 1 84 ? -20.732 26.107 24.168 1.00 71.12 578 SER A C 1
ATOM 564 O O . SER A 1 84 ? -19.844 26.165 25.017 1.00 75.50 578 SER A O 1
ATOM 567 N N . ILE A 1 85 ? -20.984 27.098 23.310 1.00 66.63 579 ILE A N 1
ATOM 568 C CA . ILE A 1 85 ? -20.202 28.334 23.308 1.00 69.14 579 ILE A CA 1
ATOM 569 C C . ILE A 1 85 ? -20.268 29.063 24.650 1.00 77.16 579 ILE A C 1
ATOM 570 O O . ILE A 1 85 ? -19.258 29.564 25.140 1.00 79.68 579 ILE A O 1
ATOM 575 N N . LYS A 1 86 ? -21.451 29.125 25.247 1.00 86.30 580 LYS A N 1
ATOM 576 C CA . LYS A 1 86 ? -21.584 29.779 26.545 1.00 96.08 580 LYS A CA 1
ATOM 577 C C . LYS A 1 86 ? -20.760 29.081 27.621 1.00 98.32 580 LYS A C 1
ATOM 578 O O . LYS A 1 86 ? -20.244 29.730 28.525 1.00 105.08 580 LYS A O 1
ATOM 584 N N . GLU A 1 87 ? -20.629 27.762 27.524 1.00 97.09 581 GLU A N 1
ATOM 585 C CA . GLU A 1 87 ? -19.873 27.003 28.520 1.00 103.59 581 GLU A CA 1
ATOM 586 C C . GLU A 1 87 ? -18.425 27.454 28.593 1.00 101.66 581 GLU A C 1
ATOM 587 O O . GLU A 1 87 ? -17.810 27.427 29.658 1.00 107.88 581 GLU A O 1
ATOM 593 N N . HIS A 1 88 ? -17.883 27.871 27.457 1.00 95.58 582 HIS A N 1
ATOM 594 C CA . HIS A 1 88 ? -16.485 28.278 27.388 1.00 95.52 582 HIS A CA 1
ATOM 595 C C . HIS A 1 88 ? -16.276 29.687 27.925 1.00 93.20 582 HIS A C 1
ATOM 596 O O . HIS A 1 88 ? -15.157 30.069 28.257 1.00 85.10 582 HIS A O 1
ATOM 603 N N . LEU A 1 89 ? -17.364 30.450 28.001 1.00 96.76 583 LEU A N 1
ATOM 604 C CA . LEU A 1 89 ? -17.323 31.824 28.485 1.00 102.69 583 LEU A CA 1
ATOM 605 C C . LEU A 1 89 ? -17.561 31.894 29.995 1.00 115.26 583 LEU A C 1
ATOM 606 O O . LEU A 1 89 ? -16.847 32.597 30.711 1.00 119.12 583 LEU A O 1
ATOM 611 N N . ALA A 1 90 ? -18.568 31.159 30.464 1.00 122.18 584 ALA A N 1
ATOM 612 C CA . ALA A 1 90 ? -18.950 31.147 31.874 1.00 134.19 584 ALA A CA 1
ATOM 613 C C . ALA A 1 90 ? -17.747 31.283 32.800 1.00 141.15 584 ALA A C 1
ATOM 614 O O . ALA A 1 90 ? -17.622 32.268 33.527 1.00 149.02 584 ALA A O 1
ATOM 616 N N . ARG A 1 94 ? -9.978 34.641 29.730 1.00 113.01 588 ARG A N 1
ATOM 617 C CA . ARG A 1 94 ? -9.680 35.079 28.370 1.00 110.09 588 ARG A CA 1
ATOM 618 C C . ARG A 1 94 ? -9.067 33.943 27.575 1.00 102.66 588 ARG A C 1
ATOM 619 O O . ARG A 1 94 ? -9.469 33.680 26.438 1.00 88.91 588 ARG A O 1
ATOM 627 N N . MET A 1 95 ? -8.084 33.280 28.178 1.00 106.67 589 MET A N 1
ATOM 628 C CA . MET A 1 95 ? -7.451 32.122 27.563 1.00 110.87 589 MET A CA 1
ATOM 629 C C . MET A 1 95 ? -8.474 31.013 27.376 1.00 111.03 589 MET A C 1
ATOM 630 O O . MET A 1 95 ? -8.567 30.424 26.298 1.00 106.13 589 MET A O 1
ATOM 635 N N . LEU A 1 96 ? -9.238 30.734 28.429 1.00 113.13 590 LEU A N 1
ATOM 636 C CA . LEU A 1 96 ? -10.306 29.746 28.349 1.00 110.56 590 LEU A CA 1
ATOM 637 C C . LEU A 1 96 ? -11.253 30.099 27.212 1.00 94.38 590 LEU A C 1
ATOM 638 O O . LEU A 1 96 ? -11.598 29.253 26.395 1.00 88.54 590 LEU A O 1
ATOM 643 N N . ALA A 1 97 ? -11.665 31.359 27.169 1.00 87.14 591 ALA A N 1
ATOM 644 C CA . ALA A 1 97 ? -12.616 31.817 26.173 1.00 83.08 591 ALA A CA 1
ATOM 645 C C . ALA A 1 97 ? -12.073 31.628 24.752 1.00 80.68 591 ALA A C 1
ATOM 646 O O . ALA A 1 97 ? -12.791 31.170 23.855 1.00 79.70 591 ALA A O 1
ATOM 648 N N . GLY A 1 98 ? -10.802 31.975 24.561 1.00 79.25 592 GLY A N 1
ATOM 649 C CA . GLY A 1 98 ? -10.163 31.906 23.257 1.00 75.75 592 GLY A CA 1
ATOM 650 C C . GLY A 1 98 ? -9.868 30.491 22.792 1.00 70.43 592 GLY A C 1
ATOM 651 O O . GLY A 1 98 ? -10.174 30.138 21.650 1.00 71.59 592 GLY A O 1
ATOM 652 N N . ASP A 1 99 ? -9.261 29.689 23.663 1.00 66.75 593 ASP A N 1
ATOM 653 C CA . ASP A 1 99 ? -9.055 28.270 23.381 1.00 75.95 593 ASP A CA 1
ATOM 654 C C . ASP A 1 99 ? -10.402 27.615 23.087 1.00 80.83 593 ASP A C 1
ATOM 655 O O . ASP A 1 99 ? -10.526 26.811 22.157 1.00 81.52 593 ASP A O 1
ATOM 660 N N . GLY A 1 100 ? -11.403 27.971 23.891 1.00 75.32 594 GLY A N 1
ATOM 661 C CA . GLY A 1 100 ? -12.763 27.517 23.682 1.00 70.21 594 GLY A CA 1
ATOM 662 C C . GLY A 1 100 ? -13.214 27.766 22.252 1.00 64.70 594 GLY A C 1
ATOM 663 O O . GLY A 1 100 ? -13.657 26.849 21.570 1.00 67.34 594 GLY A O 1
ATOM 664 N N . MET A 1 101 ? -13.080 29.004 21.792 1.00 61.66 595 MET A N 1
ATOM 665 C CA . MET A 1 101 ? -13.526 29.376 20.454 1.00 62.03 595 MET A CA 1
ATOM 666 C C . MET A 1 101 ? -12.785 28.632 19.338 1.00 58.63 595 MET A C 1
ATOM 667 O O . MET A 1 101 ? -13.358 28.361 18.282 1.00 55.12 595 MET A O 1
ATOM 672 N N . SER A 1 102 ? -11.526 28.294 19.593 1.00 61.93 596 SER A N 1
ATOM 673 C CA . SER A 1 102 ? -10.722 27.497 18.671 1.00 63.23 596 SER A CA 1
ATOM 674 C C . SER A 1 102 ? -11.267 26.078 18.531 1.00 65.56 596 SER A C 1
ATOM 675 O O . SER 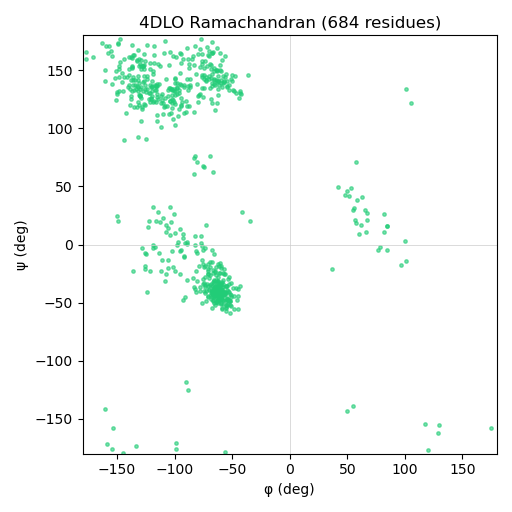A 1 102 ? -11.281 25.515 17.437 1.00 68.46 596 SER A O 1
ATOM 678 N N . GLN A 1 103 ? -11.709 25.506 19.646 1.00 59.83 597 GLN A N 1
ATOM 679 C CA . GLN A 1 103 ? -12.361 24.204 19.634 1.00 61.40 597 GLN A CA 1
ATOM 680 C C . GLN A 1 103 ? -13.705 24.272 18.884 1.00 59.02 597 GLN A C 1
ATOM 681 O O . GLN A 1 103 ? -14.003 23.426 18.047 1.00 61.88 597 GLN A O 1
ATOM 687 N N . VAL A 1 104 ? -14.498 25.299 19.164 1.00 57.25 598 VAL A N 1
ATOM 688 C CA . VAL A 1 104 ? -15.780 25.479 18.494 1.00 52.41 598 VAL A CA 1
ATOM 689 C C . VAL A 1 104 ? -15.568 25.575 16.985 1.00 48.34 598 VAL A C 1
ATOM 690 O O . VAL A 1 104 ? -16.332 25.027 16.195 1.00 50.09 598 VAL A O 1
ATOM 694 N N . THR A 1 105 ? -14.520 26.283 16.598 1.00 45.14 599 THR A N 1
ATOM 695 C CA . THR A 1 105 ? -14.188 26.467 15.192 1.00 47.64 599 THR A CA 1
ATOM 696 C C . THR A 1 105 ? -13.829 25.150 14.526 1.00 50.17 599 THR A C 1
ATOM 697 O O . THR A 1 105 ? -14.268 24.868 13.414 1.00 53.69 599 THR A O 1
ATOM 701 N N . LYS A 1 106 ? -13.048 24.335 15.224 1.00 48.54 600 LYS A N 1
ATOM 702 C CA . LYS A 1 106 ? -12.669 23.031 14.717 1.00 54.16 600 LYS A CA 1
ATOM 703 C C . LYS A 1 106 ? -13.903 22.158 14.532 1.00 56.43 600 LYS A C 1
ATOM 704 O O . LYS A 1 106 ? -14.039 21.466 13.519 1.00 60.45 600 LYS A O 1
ATOM 710 N N . THR A 1 107 ? -14.800 22.196 15.515 1.00 55.31 601 THR A N 1
ATOM 711 C CA . THR A 1 107 ? -16.045 21.425 15.475 1.00 47.47 601 THR A CA 1
ATOM 712 C C . THR A 1 107 ? -16.980 21.903 14.350 1.00 47.12 601 THR A C 1
ATOM 713 O O . THR A 1 107 ? -17.598 21.089 13.663 1.00 48.63 601 THR A O 1
ATOM 717 N N . LEU A 1 108 ? -17.080 23.219 14.152 1.00 41.15 602 LEU A N 1
ATOM 718 C CA . LEU A 1 108 ? -17.883 23.746 13.048 1.00 39.68 602 LEU A CA 1
ATOM 719 C C . LEU A 1 108 ? -17.342 23.273 11.696 1.00 48.25 602 LEU A C 1
ATOM 720 O O . LEU A 1 108 ? -18.108 22.976 10.775 1.00 50.93 602 LEU A O 1
ATOM 725 N N . LEU A 1 109 ? -16.020 23.185 11.585 1.00 46.05 603 LEU A N 1
ATOM 726 C CA . LEU A 1 109 ? -15.402 22.783 10.331 1.00 44.38 603 LEU A CA 1
ATOM 727 C C . LEU A 1 109 ? -15.762 21.338 10.018 1.00 46.19 603 LEU A C 1
ATOM 728 O O . LEU A 1 109 ? -16.197 21.027 8.906 1.00 44.27 603 LEU A O 1
ATOM 733 N N . ASP A 1 110 ? -15.566 20.459 11.002 1.00 44.63 604 ASP A N 1
ATOM 734 C CA . ASP A 1 110 ? -15.976 19.063 10.870 1.00 51.39 604 ASP A CA 1
ATOM 735 C C . ASP A 1 110 ? -17.432 18.964 10.435 1.00 47.02 604 ASP A C 1
ATOM 736 O O . ASP A 1 110 ? -17.752 18.240 9.495 1.00 55.30 604 ASP A O 1
ATOM 741 N N . LEU A 1 111 ? -18.316 19.700 11.103 1.00 43.83 605 LEU A N 1
ATOM 742 C CA . LEU A 1 111 ? -19.729 19.680 10.720 1.00 49.45 605 LEU A CA 1
ATOM 743 C C . LEU A 1 111 ? -19.927 20.038 9.254 1.00 53.75 605 LEU A C 1
ATOM 744 O O . LEU A 1 111 ? -20.518 19.262 8.491 1.00 53.13 605 LEU A O 1
ATOM 749 N N . THR A 1 112 ? -19.440 21.215 8.859 1.00 50.80 606 THR A N 1
ATOM 750 C CA . THR A 1 112 ? -19.666 21.701 7.497 1.00 42.07 606 THR A CA 1
ATOM 751 C C . THR A 1 112 ? -19.073 20.740 6.476 1.00 51.20 606 THR A C 1
ATOM 752 O O . THR A 1 112 ? -19.410 20.790 5.305 1.00 53.63 606 THR A O 1
ATOM 756 N N . GLN A 1 113 ? -18.198 19.851 6.928 1.00 63.77 607 GLN A N 1
ATOM 757 C CA . GLN A 1 113 ? -17.555 18.918 6.014 1.00 70.85 607 GLN A CA 1
ATOM 758 C C . GLN A 1 113 ? -18.459 17.720 5.716 1.00 73.61 607 GLN A C 1
ATOM 759 O O . GLN A 1 113 ? -18.305 17.059 4.687 1.00 74.15 607 GLN A O 1
ATOM 765 N N . ARG A 1 114 ? -19.403 17.448 6.614 1.00 75.59 608 ARG A N 1
ATOM 766 C CA . ARG A 1 114 ? -20.412 16.414 6.376 1.00 77.67 608 ARG A CA 1
ATOM 767 C C . ARG A 1 114 ? -21.476 16.914 5.407 1.00 75.25 608 ARG A C 1
ATOM 768 O O . ARG A 1 114 ? -22.272 16.137 4.893 1.00 79.09 608 ARG A O 1
ATOM 776 N N . LYS A 1 115 ? -21.489 18.218 5.168 1.00 77.25 609 LYS A N 1
ATOM 777 C CA . LYS A 1 115 ? -22.559 18.835 4.399 1.00 83.60 609 LYS A CA 1
ATOM 778 C C . LYS A 1 115 ? -23.932 18.403 4.921 1.00 86.03 609 LYS A C 1
ATOM 779 O O . LYS A 1 115 ? -24.111 18.229 6.127 1.00 83.36 609 LYS A O 1
ATOM 785 N N . ASN A 1 116 ? -24.891 18.221 4.016 1.00 89.03 610 ASN A N 1
ATOM 786 C CA . ASN A 1 116 ? -26.285 17.970 4.399 1.00 86.47 610 ASN A CA 1
ATOM 787 C C . ASN A 1 116 ? -26.853 18.997 5.401 1.00 76.20 610 ASN A C 1
ATOM 788 O O . ASN A 1 116 ? -27.551 18.651 6.355 1.00 64.20 610 ASN A O 1
ATOM 793 N N . PHE A 1 117 ? -26.535 20.265 5.174 1.00 68.37 611 PHE A N 1
ATOM 794 C CA . PHE A 1 117 ? -27.138 21.360 5.915 1.00 62.45 611 PHE A CA 1
ATOM 795 C C . PHE A 1 117 ? -28.673 21.412 5.718 1.00 55.53 611 PHE A C 1
ATOM 796 O O . PHE A 1 117 ? -29.193 20.964 4.706 1.00 44.79 611 PHE A O 1
ATOM 804 N N . TYR A 1 118 ? -29.386 21.974 6.685 1.00 40.76 612 TYR A N 1
ATOM 805 C CA . TYR A 1 118 ? -30.658 22.623 6.399 1.00 36.90 612 TYR A CA 1
ATOM 806 C C . TYR A 1 118 ? -30.346 24.096 6.161 1.00 40.80 612 TYR A C 1
ATOM 807 O O . TYR A 1 118 ? -29.301 24.602 6.595 1.00 36.95 612 TYR A O 1
ATOM 816 N N . ALA A 1 119 ? -31.247 24.791 5.485 1.00 38.84 613 ALA A N 1
ATOM 817 C CA . ALA A 1 119 ? -31.123 26.234 5.352 1.00 34.63 613 ALA A CA 1
ATOM 818 C C . ALA A 1 119 ? -30.849 26.897 6.707 1.00 31.34 613 ALA A C 1
ATOM 819 O O . ALA A 1 119 ? -29.978 27.761 6.815 1.00 34.90 613 ALA A O 1
ATOM 821 N N . GLY A 1 120 ? -31.573 26.470 7.744 1.00 29.25 614 GLY A N 1
ATOM 822 C CA . GLY A 1 120 ? -31.378 27.011 9.085 1.00 28.77 614 GLY A CA 1
ATOM 823 C C . GLY A 1 120 ? -29.978 26.771 9.650 1.00 33.13 614 GLY A C 1
ATOM 824 O O . GLY A 1 120 ? -29.513 27.522 10.510 1.00 35.09 614 GLY A O 1
ATOM 825 N N . ASP A 1 121 ? -29.306 25.729 9.159 1.00 34.08 615 ASP A N 1
ATOM 826 C CA . ASP A 1 121 ? -27.942 25.405 9.583 1.00 33.12 615 ASP A CA 1
ATOM 827 C C . ASP A 1 121 ? -26.939 26.378 8.953 1.00 35.44 615 ASP A C 1
ATOM 828 O O . ASP A 1 121 ? -25.876 26.634 9.518 1.00 34.95 615 ASP A O 1
ATOM 833 N N . LEU A 1 122 ? -27.262 26.896 7.770 1.00 32.76 616 LEU A N 1
ATOM 834 C CA . LEU A 1 122 ? -26.394 27.893 7.137 1.00 34.32 616 LEU A CA 1
ATOM 835 C C . LEU A 1 122 ? -26.430 29.158 8.002 1.00 28.31 616 LEU A C 1
ATOM 836 O O . LEU A 1 122 ? -25.389 29.713 8.355 1.00 35.77 616 LEU A O 1
ATOM 841 N N . LEU A 1 123 ? -27.641 29.591 8.354 1.00 28.14 617 LEU A N 1
ATOM 842 C CA . LEU A 1 123 ? -27.824 30.716 9.255 1.00 34.44 617 LEU A CA 1
ATOM 843 C C . LEU A 1 123 ? -27.134 30.469 10.601 1.00 39.35 617 LEU A C 1
ATOM 844 O O . LEU A 1 123 ? -26.422 31.347 11.103 1.00 47.24 617 LEU A O 1
ATOM 849 N N . MET A 1 124 ? -27.339 29.286 11.187 1.00 33.59 618 MET A N 1
ATOM 850 C CA . MET A 1 124 ? -26.732 28.999 12.488 1.00 31.40 618 MET A CA 1
ATOM 851 C C . MET A 1 124 ? -25.208 29.031 12.391 1.00 35.73 618 MET A C 1
ATOM 852 O O . MET A 1 124 ? -24.535 29.493 13.305 1.00 30.51 618 MET A O 1
ATOM 857 N N . SER A 1 125 ? -24.670 28.543 11.275 1.00 28.45 619 SER A N 1
ATOM 858 C CA . SER A 1 125 ? -23.232 28.582 11.070 1.00 30.52 619 SER A CA 1
ATOM 859 C C . SER A 1 125 ? -22.708 30.017 11.055 1.00 32.92 619 SER A C 1
ATOM 860 O O . SER A 1 125 ? -21.642 30.269 11.575 1.00 33.85 619 SER A O 1
ATOM 863 N N . VAL A 1 126 ? -23.436 30.950 10.435 1.00 36.54 620 VAL A N 1
ATOM 864 C CA . VAL A 1 126 ? -22.975 32.340 10.411 1.00 34.87 620 VAL A CA 1
ATOM 865 C C . VAL A 1 126 ? -23.003 32.926 11.824 1.00 32.17 620 VAL A C 1
ATOM 866 O O . VAL A 1 126 ? -22.065 33.595 12.252 1.00 34.64 620 VAL A O 1
ATOM 870 N N . GLU A 1 127 ? -24.073 32.632 12.549 1.00 29.32 621 GLU A N 1
ATOM 871 C CA . GLU A 1 127 ? -24.240 33.081 13.924 1.00 35.78 621 GLU A CA 1
ATOM 872 C C . GLU A 1 127 ? -23.110 32.570 14.824 1.00 40.62 621 GLU A C 1
ATOM 873 O O . GLU A 1 127 ? -22.545 33.325 15.636 1.00 39.26 621 GLU A O 1
ATOM 879 N N . ILE A 1 128 ? -22.751 31.301 14.659 1.00 41.19 622 ILE A N 1
ATOM 880 C CA . ILE A 1 128 ? -21.606 30.755 15.380 1.00 39.05 622 ILE A CA 1
ATOM 881 C C . ILE A 1 128 ? -20.313 31.509 15.012 1.00 34.30 622 ILE A C 1
ATOM 882 O O . ILE A 1 128 ? -19.558 31.907 15.898 1.00 34.71 622 ILE A O 1
ATOM 887 N N . LEU A 1 129 ? -20.057 31.719 13.720 1.00 31.42 623 LEU A N 1
ATOM 888 C CA . LEU A 1 129 ? -18.842 32.453 13.319 1.00 31.95 623 LEU A CA 1
ATOM 889 C C . LEU A 1 129 ? -18.849 33.910 13.859 1.00 36.39 623 LEU A C 1
ATOM 890 O O . LEU A 1 129 ? -17.818 34.458 14.225 1.00 38.28 623 LEU A O 1
ATOM 895 N N . ARG A 1 130 ? -20.030 34.517 13.900 1.00 32.85 624 ARG A N 1
ATOM 896 C CA . ARG A 1 130 ? -20.202 35.853 14.433 1.00 31.29 624 ARG A CA 1
ATOM 897 C C . ARG A 1 130 ? -19.863 35.875 15.941 1.00 37.97 624 ARG A C 1
ATOM 898 O O . ARG A 1 130 ? -19.102 36.718 16.416 1.00 39.72 624 ARG A O 1
ATOM 906 N N . ASN A 1 131 ? -20.428 34.936 16.686 1.00 43.47 625 ASN A N 1
ATOM 907 C CA . ASN A 1 131 ? -20.180 34.839 18.120 1.00 42.36 625 ASN A CA 1
ATOM 908 C C . ASN A 1 131 ? -18.729 34.502 18.438 1.00 44.83 625 ASN A C 1
ATOM 909 O O . ASN A 1 131 ? -18.161 35.014 19.409 1.00 40.32 625 ASN A O 1
ATOM 914 N N . VAL A 1 132 ? -18.127 33.661 17.603 1.00 39.84 626 VAL A N 1
ATOM 915 C CA . VAL A 1 132 ? -16.711 33.355 17.730 1.00 37.49 626 VAL A CA 1
ATOM 916 C C . VAL A 1 132 ? -15.837 34.583 17.462 1.00 43.58 626 VAL A C 1
ATOM 917 O O . VAL A 1 132 ? -14.877 34.837 18.180 1.00 47.74 626 VAL A O 1
ATOM 921 N N . THR A 1 133 ? -16.169 35.335 16.420 1.00 39.21 627 THR A N 1
ATOM 922 C CA . THR A 1 133 ? -15.414 36.531 16.071 1.00 38.25 627 THR A CA 1
ATOM 923 C C . THR A 1 133 ? -15.535 37.599 17.163 1.00 43.07 627 THR A C 1
ATOM 924 O O . THR A 1 133 ? -14.538 38.194 17.551 1.00 48.44 627 THR A O 1
ATOM 928 N N . ASP A 1 134 ? -16.748 37.803 17.681 1.00 45.84 628 ASP A N 1
ATOM 929 C CA . ASP A 1 134 ? -16.981 38.745 18.775 1.00 49.40 628 ASP A CA 1
ATOM 930 C C . ASP A 1 134 ? -16.254 38.336 20.062 1.00 56.33 628 ASP A C 1
ATOM 931 O O . ASP A 1 134 ? -15.764 39.193 20.809 1.00 56.75 628 ASP A O 1
ATOM 936 N N . THR A 1 135 ? -16.186 37.028 20.317 1.00 46.15 629 THR A N 1
ATOM 937 C CA . THR A 1 135 ? -15.491 36.528 21.493 1.00 43.07 629 THR A CA 1
ATOM 938 C C . THR A 1 135 ? -13.973 36.789 21.399 1.00 51.91 629 THR A C 1
ATOM 939 O O . THR A 1 135 ? -13.386 37.320 22.344 1.00 52.90 629 THR A O 1
ATOM 943 N N . PHE A 1 136 ? -13.353 36.475 20.257 1.00 49.18 630 PHE A N 1
ATOM 944 C CA . PHE A 1 136 ? -11.942 36.811 20.036 1.00 50.18 630 PHE A CA 1
ATOM 945 C C . PHE A 1 136 ? -11.656 38.287 20.305 1.00 55.80 630 PHE A C 1
ATOM 946 O O . PHE A 1 136 ? -10.642 38.637 20.896 1.00 59.88 630 PHE A O 1
ATOM 954 N N . LYS A 1 137 ? -12.554 39.148 19.844 1.00 57.12 631 LYS A N 1
ATOM 955 C CA . LYS A 1 137 ? -12.389 40.589 19.947 1.00 51.03 631 LYS A CA 1
ATOM 956 C C . LYS A 1 137 ? -12.458 41.041 21.414 1.00 60.69 631 LYS A C 1
ATOM 957 O O . LYS A 1 137 ? -11.542 41.694 21.921 1.00 55.18 631 LYS A O 1
ATOM 963 N N . ARG A 1 138 ? -13.542 40.669 22.090 1.00 61.91 632 ARG A N 1
ATOM 964 C CA . ARG A 1 138 ? -13.743 41.034 23.482 1.00 71.60 632 ARG A CA 1
ATOM 965 C C . ARG A 1 138 ? -12.613 40.538 24.381 1.00 73.35 632 ARG A C 1
ATOM 966 O O . ARG A 1 138 ? -12.301 41.163 25.390 1.00 74.39 632 ARG A O 1
ATOM 974 N N . ALA A 1 139 ? -12.010 39.412 24.010 1.00 71.37 633 ALA A N 1
ATOM 975 C CA . ALA A 1 139 ? -11.013 38.748 24.844 1.00 61.77 633 ALA A CA 1
ATOM 976 C C . ALA A 1 139 ? -9.597 39.109 24.426 1.00 62.96 633 ALA A C 1
ATOM 977 O O . ALA A 1 139 ? -8.634 38.590 24.992 1.00 64.91 633 ALA A O 1
ATOM 979 N N . SER A 1 140 ? -9.469 39.982 23.430 1.00 61.24 634 SER A N 1
ATOM 980 C CA . SER A 1 140 ? -8.154 40.383 22.936 1.00 69.10 634 SER A CA 1
ATOM 981 C C . SER A 1 140 ? -7.316 39.147 22.655 1.00 65.34 634 SER A C 1
ATOM 982 O O . SER A 1 140 ? -6.153 39.055 23.057 1.00 69.97 634 SER A O 1
ATOM 985 N N . TYR A 1 141 ? -7.935 38.189 21.979 1.00 56.51 635 TYR A N 1
ATOM 986 C CA . TYR A 1 141 ? -7.313 36.912 21.684 1.00 57.45 635 TYR A CA 1
ATOM 987 C C . TYR A 1 141 ? -7.220 36.752 20.165 1.00 57.72 635 TYR A C 1
ATOM 988 O O . TYR A 1 141 ? -8.231 36.828 19.465 1.00 61.46 635 TYR A O 1
ATOM 997 N N . ILE A 1 142 ? -6.014 36.553 19.650 1.00 50.49 636 ILE A N 1
ATOM 998 C CA . ILE A 1 142 ? -5.844 36.329 18.219 1.00 58.21 636 ILE A CA 1
ATOM 999 C C . ILE A 1 142 ? -5.738 34.837 17.988 1.00 54.88 636 ILE A C 1
ATOM 1000 O O . ILE A 1 142 ? -4.937 34.176 18.626 1.00 50.43 636 ILE A O 1
ATOM 1005 N N . PRO A 1 143 ? -6.528 34.295 17.060 1.00 52.61 637 PRO A N 1
ATOM 1006 C CA . PRO A 1 143 ? -6.441 32.840 16.905 1.00 51.69 637 PRO A CA 1
ATOM 1007 C C . PRO A 1 143 ? -5.101 32.457 16.274 1.00 46.00 637 PRO A C 1
ATOM 1008 O O . PRO A 1 143 ? -4.448 33.318 15.722 1.00 44.46 637 PRO A O 1
ATOM 1012 N N . ALA A 1 144 ? -4.692 31.197 16.377 1.00 48.16 638 ALA A N 1
ATOM 1013 C CA . ALA A 1 144 ? -3.458 30.741 15.733 1.00 52.99 638 ALA A CA 1
ATOM 1014 C C . ALA A 1 144 ? -3.670 30.507 14.234 1.00 54.12 638 ALA A C 1
ATOM 1015 O O . ALA A 1 144 ? -4.811 30.460 13.754 1.00 49.92 638 ALA A O 1
ATOM 1017 N N . SER A 1 145 ? -2.574 30.322 13.502 1.00 42.85 639 SER A N 1
ATOM 1018 C CA . SER A 1 145 ? -2.656 30.292 12.048 1.00 48.26 639 SER A CA 1
ATOM 1019 C C . SER A 1 145 ? -3.595 29.182 11.538 1.00 45.48 639 SER A C 1
ATOM 1020 O O . SER A 1 145 ? -4.319 29.378 10.571 1.00 43.90 639 SER A O 1
ATOM 1023 N N . ASP A 1 146 ? -3.609 28.039 12.207 1.00 46.45 640 ASP A N 1
ATOM 1024 C CA . ASP A 1 146 ? -4.487 26.942 11.798 1.00 51.47 640 ASP A CA 1
ATOM 1025 C C . ASP A 1 146 ? -5.956 27.244 12.075 1.00 51.18 640 ASP A C 1
ATOM 1026 O O . ASP A 1 146 ? -6.842 26.700 11.418 1.00 57.84 640 ASP A O 1
ATOM 1031 N N . GLY A 1 147 ? -6.211 28.110 13.050 1.00 49.54 641 GLY A N 1
ATOM 1032 C CA . GLY A 1 147 ? -7.566 28.540 13.347 1.00 43.01 641 GLY A CA 1
ATOM 1033 C C . GLY A 1 147 ? -8.059 29.532 12.304 1.00 38.07 641 GLY A C 1
ATOM 1034 O O . GLY A 1 147 ? -9.237 29.578 11.979 1.00 40.46 641 GLY A O 1
ATOM 1035 N N . VAL A 1 148 ? -7.143 30.345 11.801 1.00 36.18 642 VAL A N 1
ATOM 1036 C CA . VAL A 1 148 ? -7.423 31.259 10.707 1.00 40.42 642 VAL A CA 1
ATOM 1037 C C . VAL A 1 148 ? -7.786 30.447 9.465 1.00 38.92 642 VAL A C 1
ATOM 1038 O O . VAL A 1 148 ? -8.794 30.701 8.826 1.00 42.00 642 VAL A O 1
ATOM 1042 N N . GLN A 1 149 ? -6.969 29.451 9.145 1.00 41.30 643 GLN A N 1
ATOM 1043 C CA . GLN A 1 149 ? -7.241 28.585 8.009 1.00 39.50 643 GLN A CA 1
ATOM 1044 C C . GLN A 1 149 ? -8.574 27.866 8.161 1.00 41.56 643 GLN A C 1
ATOM 1045 O O . GLN A 1 149 ? -9.312 27.750 7.197 1.00 37.60 643 GLN A O 1
ATOM 1051 N N . ASN A 1 150 ? -8.862 27.361 9.366 1.00 41.06 644 ASN A N 1
ATOM 1052 C CA . ASN A 1 150 ? -10.137 26.702 9.644 1.00 37.17 644 ASN A CA 1
ATOM 1053 C C . ASN A 1 150 ? -11.349 27.616 9.410 1.00 41.10 644 ASN A C 1
ATOM 1054 O O . ASN A 1 150 ? -12.379 27.188 8.882 1.00 43.43 644 ASN A O 1
ATOM 1059 N N . PHE A 1 151 ? -11.237 28.859 9.857 1.00 36.69 645 PHE A N 1
ATOM 1060 C CA . PHE A 1 151 ? -12.297 29.829 9.654 1.00 41.78 645 PHE A CA 1
ATOM 1061 C C . PHE A 1 151 ? -12.572 29.995 8.156 1.00 37.94 645 PHE A C 1
ATOM 1062 O O . PHE A 1 151 ? -13.733 29.969 7.716 1.00 33.74 645 PHE A O 1
ATOM 1070 N N . PHE A 1 152 ? -11.522 30.157 7.363 1.00 33.10 646 PHE A N 1
ATOM 1071 C CA . PHE A 1 152 ? -11.740 30.325 5.922 1.00 33.06 646 PHE A CA 1
ATOM 1072 C C . PHE A 1 152 ? -12.291 29.080 5.237 1.00 33.63 646 PHE A C 1
ATOM 1073 O O . PHE A 1 152 ? -13.131 29.182 4.349 1.00 34.19 646 PHE A O 1
ATOM 1081 N N . GLN A 1 153 ? -11.857 27.913 5.690 1.00 32.86 647 GLN A N 1
ATOM 1082 C CA . GLN A 1 153 ? -12.335 26.668 5.112 1.00 39.77 647 GLN A CA 1
ATOM 1083 C C . GLN A 1 153 ? -13.828 26.512 5.396 1.00 41.77 647 GLN A C 1
ATOM 1084 O O . GLN A 1 153 ? -14.578 26.080 4.519 1.00 38.64 647 GLN A O 1
ATOM 1090 N N . ILE A 1 154 ? -14.253 26.880 6.609 1.00 34.90 648 ILE A N 1
ATOM 1091 C CA . ILE A 1 154 ? -15.671 26.891 6.949 1.00 35.96 648 ILE A CA 1
ATOM 1092 C C . ILE A 1 154 ? -16.466 27.756 5.970 1.00 38.11 648 ILE A C 1
ATOM 1093 O O . ILE A 1 154 ? -17.429 27.305 5.359 1.00 37.83 648 ILE A O 1
ATOM 1098 N N . VAL A 1 155 ? -16.047 29.003 5.813 1.00 33.49 649 VAL A N 1
ATOM 1099 C CA . VAL A 1 155 ? -16.679 29.884 4.848 1.00 37.77 649 VAL A CA 1
ATOM 1100 C C . VAL A 1 155 ? -16.742 29.265 3.441 1.00 40.49 649 VAL A C 1
ATOM 1101 O O . VAL A 1 155 ? -17.788 29.292 2.779 1.00 37.07 649 VAL A O 1
ATOM 1105 N N . SER A 1 156 ? -15.619 28.725 2.980 1.00 36.94 650 SER A N 1
ATOM 1106 C CA . SER A 1 156 ? -15.578 28.092 1.673 1.00 35.78 650 SER A CA 1
ATOM 1107 C C . SER A 1 156 ? -16.621 26.969 1.573 1.00 39.40 650 SER A C 1
ATOM 1108 O O . SER A 1 156 ? -17.298 26.841 0.556 1.00 36.19 650 SER A O 1
ATOM 1111 N N . ASN A 1 157 ? -16.730 26.153 2.618 1.00 35.82 651 ASN A N 1
ATOM 1112 C CA . ASN A 1 157 ? -17.734 25.088 2.663 1.00 40.22 651 ASN A CA 1
ATOM 1113 C C . ASN A 1 157 ? -19.175 25.636 2.627 1.00 37.38 651 ASN A C 1
ATOM 1114 O O . ASN A 1 157 ? -19.987 25.156 1.872 1.00 37.27 651 ASN A O 1
ATOM 1119 N N . LEU A 1 158 ? -19.478 26.637 3.448 1.00 29.74 652 LEU A N 1
ATOM 1120 C CA . LEU A 1 158 ? -20.789 27.275 3.407 1.00 33.43 652 LEU A CA 1
ATOM 1121 C C . LEU A 1 158 ? -21.157 27.728 2.001 1.00 36.86 652 LEU A C 1
ATOM 1122 O O . LEU A 1 158 ? -22.326 27.670 1.628 1.00 39.91 652 LEU A O 1
ATOM 1127 N N . LEU A 1 159 ? -20.158 28.144 1.221 1.00 35.02 653 LEU A N 1
ATOM 1128 C CA . LEU A 1 159 ? -20.384 28.739 -0.103 1.00 32.24 653 LEU A CA 1
ATOM 1129 C C . LEU A 1 159 ? -20.332 27.735 -1.247 1.00 38.08 653 LEU A C 1
ATOM 1130 O O . LEU A 1 159 ? -20.402 28.093 -2.433 1.00 41.49 653 LEU A O 1
ATOM 1135 N N . ASP A 1 160 ? -20.202 26.467 -0.899 1.00 39.22 654 ASP A N 1
ATOM 1136 C CA . ASP A 1 160 ? -20.415 25.425 -1.881 1.00 44.51 654 ASP A CA 1
ATOM 1137 C C . ASP A 1 160 ? -21.651 25.710 -2.749 1.00 38.27 654 ASP A C 1
ATOM 1138 O O . ASP A 1 160 ? -22.729 26.040 -2.256 1.00 41.46 654 ASP A O 1
ATOM 1143 N N . GLU A 1 161 ? -21.448 25.578 -4.048 1.00 41.41 655 GLU A N 1
ATOM 1144 C CA . GLU A 1 161 ? -22.457 25.732 -5.084 1.00 50.22 655 GLU A CA 1
ATOM 1145 C C . GLU A 1 161 ? -23.719 24.932 -4.777 1.00 47.11 655 GLU A C 1
ATOM 1146 O O . GLU A 1 161 ? -24.834 25.387 -5.044 1.00 46.73 655 GLU A O 1
ATOM 1152 N N . GLU A 1 162 ? -23.537 23.745 -4.205 1.00 42.96 656 GLU A N 1
ATOM 1153 C CA . GLU A 1 162 ? -24.672 22.888 -3.835 1.00 51.76 656 GLU A CA 1
ATOM 1154 C C . GLU A 1 162 ? -25.647 23.558 -2.874 1.00 50.82 656 GLU A C 1
ATOM 1155 O O . GLU A 1 162 ? -26.806 23.146 -2.822 1.00 50.18 656 GLU A O 1
ATOM 1161 N N . ASN A 1 163 ? -25.187 24.554 -2.101 1.00 37.64 657 ASN A N 1
ATOM 1162 C CA . ASN A 1 163 ? -26.015 25.128 -1.023 1.00 32.12 657 ASN A CA 1
ATOM 1163 C C . ASN A 1 163 ? -26.818 26.300 -1.517 1.00 31.73 657 ASN A C 1
ATOM 1164 O O . ASN A 1 163 ? -27.542 26.936 -0.755 1.00 38.90 657 ASN A O 1
ATOM 1169 N N . LYS A 1 164 ? -26.676 26.592 -2.800 1.00 31.67 658 LYS A N 1
ATOM 1170 C CA . LYS A 1 164 ? -27.318 27.762 -3.378 1.00 38.20 658 LYS A CA 1
ATOM 1171 C C . LYS A 1 164 ? -28.835 27.834 -3.070 1.00 42.55 658 LYS A C 1
ATOM 1172 O O . LYS A 1 164 ? -29.331 28.868 -2.619 1.00 41.71 658 LYS A O 1
ATOM 1178 N N . GLU A 1 165 ? -29.568 26.745 -3.283 1.00 41.12 659 GLU A N 1
ATOM 1179 C CA . GLU A 1 165 ? -31.013 26.768 -3.026 1.00 42.95 659 GLU A CA 1
ATOM 1180 C C . GLU A 1 165 ? -31.331 26.936 -1.522 1.00 42.39 659 GLU A C 1
ATOM 1181 O O . GLU A 1 165 ? -32.213 27.689 -1.133 1.00 39.80 659 GLU A O 1
ATOM 1187 N N . LYS A 1 166 ? -30.584 26.248 -0.678 1.00 35.57 660 LYS A N 1
ATOM 1188 C CA . LYS A 1 166 ? -30.713 26.441 0.746 1.00 37.40 660 LYS A CA 1
ATOM 1189 C C . LYS A 1 166 ? -30.444 27.891 1.196 1.00 42.21 660 LYS A C 1
ATOM 1190 O O . LYS A 1 166 ? -31.144 28.392 2.069 1.00 40.38 660 LYS A O 1
ATOM 1196 N N . TRP A 1 167 ? -29.451 28.564 0.598 1.00 36.89 661 TRP A N 1
ATOM 1197 C CA . TRP A 1 167 ? -29.175 29.970 0.914 1.00 29.80 661 TRP A CA 1
ATOM 1198 C C . TRP A 1 167 ? -30.356 30.857 0.544 1.00 34.81 661 TRP A C 1
ATOM 1199 O O . TRP A 1 167 ? -30.749 31.742 1.308 1.00 36.10 661 TRP A O 1
ATOM 1210 N N . GLU A 1 168 ? -30.917 30.607 -0.635 1.00 30.35 662 GLU A N 1
ATOM 1211 C CA . GLU A 1 168 ? -32.101 31.302 -1.088 1.00 45.19 662 GLU A CA 1
ATOM 1212 C C . GLU A 1 168 ? -33.253 31.075 -0.123 1.00 45.54 662 GLU A C 1
ATOM 1213 O O . GLU A 1 168 ? -33.973 32.012 0.208 1.00 47.38 662 GLU A O 1
ATOM 1219 N N . ASP A 1 169 ? -33.422 29.835 0.328 1.00 40.05 663 ASP A N 1
ATOM 1220 C CA . ASP A 1 169 ? -34.410 29.526 1.362 1.00 40.96 663 ASP A CA 1
ATOM 1221 C C . ASP A 1 169 ? -34.118 30.340 2.647 1.00 37.89 663 ASP A C 1
ATOM 1222 O O . ASP A 1 169 ? -34.974 31.101 3.116 1.00 38.64 663 ASP A O 1
ATOM 1227 N N . ALA A 1 170 ? -32.905 30.216 3.182 1.00 35.47 664 ALA A N 1
ATOM 1228 C CA . ALA A 1 170 ? -32.521 30.937 4.403 1.00 36.80 664 ALA A CA 1
ATOM 1229 C C . ALA A 1 170 ? -32.795 32.435 4.283 1.00 41.98 664 ALA A C 1
ATOM 1230 O O . ALA A 1 170 ? -33.277 33.069 5.217 1.00 38.47 664 ALA A O 1
ATOM 1232 N N . GLN A 1 171 ? -32.507 32.993 3.115 1.00 42.65 665 GLN A N 1
ATOM 1233 C CA . GLN A 1 171 ? -32.577 34.436 2.930 1.00 39.01 665 GLN A CA 1
ATOM 1234 C C . GLN A 1 171 ? -33.996 34.996 2.797 1.00 42.26 665 GLN A C 1
ATOM 1235 O O . GLN A 1 171 ? -34.170 36.205 2.703 1.00 43.68 665 GLN A O 1
ATOM 1241 N N . GLN A 1 172 ? -35.004 34.119 2.833 1.00 35.47 666 GLN A N 1
ATOM 1242 C CA . GLN A 1 172 ? -36.388 34.557 2.974 1.00 39.72 666 GLN A CA 1
ATOM 1243 C C . GLN A 1 172 ? -36.646 35.187 4.350 1.00 43.82 666 GLN A C 1
ATOM 1244 O O . GLN A 1 172 ? -37.611 35.934 4.513 1.00 44.22 666 GLN A O 1
ATOM 1250 N N . ILE A 1 173 ? -35.808 34.875 5.341 1.00 41.84 667 ILE A N 1
ATOM 1251 C CA . ILE A 1 173 ? -36.022 35.399 6.700 1.00 47.36 667 ILE A CA 1
ATOM 1252 C C . ILE A 1 173 ? -34.854 36.217 7.252 1.00 49.80 667 ILE A C 1
ATOM 1253 O O . ILE A 1 173 ? -35.033 37.014 8.164 1.00 48.53 667 ILE A O 1
ATOM 1258 N N . TYR A 1 174 ? -33.656 36.007 6.720 1.00 45.91 668 TYR A N 1
ATOM 1259 C CA . TYR A 1 174 ? -32.510 36.758 7.200 1.00 44.59 668 TYR A CA 1
ATOM 1260 C C . TYR A 1 174 ? -31.412 36.867 6.139 1.00 44.87 668 TYR A C 1
ATOM 1261 O O . TYR A 1 174 ? -31.112 35.915 5.435 1.00 41.30 668 TYR A O 1
ATOM 1270 N N . PRO A 1 175 ? -30.808 38.045 6.021 1.00 50.15 669 PRO A N 1
ATOM 1271 C CA . PRO A 1 175 ? -29.758 38.236 5.019 1.00 41.76 669 PRO A CA 1
ATOM 1272 C C . PRO A 1 175 ? -28.450 37.571 5.432 1.00 38.22 669 PRO A C 1
ATOM 1273 O O . PRO A 1 175 ? -27.452 38.259 5.668 1.00 39.73 669 PRO A O 1
ATOM 1277 N N . GLY A 1 176 ? -28.454 36.245 5.474 1.00 37.26 670 GLY A N 1
ATOM 1278 C CA . GLY A 1 176 ? -27.324 35.471 5.969 1.00 31.28 670 GLY A CA 1
ATOM 1279 C C . GLY A 1 176 ? -25.999 35.682 5.240 1.00 35.03 670 GLY A C 1
ATOM 1280 O O . GLY A 1 176 ? -24.944 35.706 5.871 1.00 34.98 670 GLY A O 1
ATOM 1281 N N . SER A 1 177 ? -26.041 35.823 3.917 1.00 31.16 671 SER A N 1
ATOM 1282 C CA . SER A 1 177 ? -24.806 35.979 3.167 1.00 37.86 671 SER A CA 1
ATOM 1283 C C . SER A 1 177 ? -24.190 37.380 3.336 1.00 35.84 671 SER A C 1
ATOM 1284 O O . SER A 1 177 ? -22.983 37.518 3.369 1.00 33.82 671 SER A O 1
ATOM 1287 N N . ILE A 1 178 ? -25.014 38.410 3.495 1.00 34.64 672 ILE A N 1
ATOM 1288 C CA . ILE A 1 178 ? -24.482 39.720 3.859 1.00 34.03 672 ILE A CA 1
ATOM 1289 C C . ILE A 1 178 ? -23.847 39.679 5.254 1.00 42.27 672 ILE A C 1
ATOM 1290 O O . ILE A 1 178 ? -22.762 40.236 5.471 1.00 35.76 672 ILE A O 1
ATOM 1295 N N . GLU A 1 179 ? -24.533 39.042 6.205 1.00 36.69 673 GLU A N 1
ATOM 1296 C CA . GLU A 1 179 ? -23.993 38.946 7.552 1.00 38.64 673 GLU A CA 1
ATOM 1297 C C . GLU A 1 179 ? -22.660 38.210 7.497 1.00 36.25 673 GLU A C 1
ATOM 1298 O O . GLU A 1 179 ? -21.725 38.533 8.220 1.00 37.84 673 GLU A O 1
ATOM 1304 N N . LEU A 1 180 ? -22.583 37.221 6.616 1.00 34.82 674 LEU A N 1
ATOM 1305 C CA . LEU A 1 180 ? -21.386 36.416 6.495 1.00 38.25 674 LEU A CA 1
ATOM 1306 C C . LEU A 1 180 ? -20.192 37.237 5.972 1.00 38.53 674 LEU A C 1
ATOM 1307 O O . LEU A 1 180 ? -19.069 37.065 6.437 1.00 35.78 674 LEU A O 1
ATOM 1312 N N . MET A 1 181 ? -20.449 38.130 5.020 1.00 33.49 675 MET A N 1
ATOM 1313 C CA . MET A 1 181 ? -19.411 39.026 4.506 1.00 32.03 675 MET A CA 1
ATOM 1314 C C . MET A 1 181 ? -18.867 39.919 5.600 1.00 32.15 675 MET A C 1
ATOM 1315 O O . MET A 1 181 ? -17.667 40.152 5.655 1.00 34.53 675 MET A O 1
ATOM 1320 N N . GLN A 1 182 ? -19.769 40.412 6.454 1.00 32.60 676 GLN A N 1
ATOM 1321 C CA . GLN A 1 182 ? -19.425 41.291 7.567 1.00 41.89 676 GLN A CA 1
ATOM 1322 C C . GLN A 1 182 ? -18.606 40.551 8.619 1.00 40.10 676 GLN A C 1
ATOM 1323 O O . GLN A 1 182 ? -17.645 41.085 9.156 1.00 43.83 676 GLN A O 1
ATOM 1329 N N . VAL A 1 183 ? -18.993 39.314 8.905 1.00 40.04 677 VAL A N 1
ATOM 1330 C CA . VAL A 1 183 ? -18.241 38.500 9.840 1.00 36.08 677 VAL A CA 1
ATOM 1331 C C . VAL A 1 183 ? -16.842 38.263 9.281 1.00 36.84 677 VAL A C 1
ATOM 1332 O O . VAL A 1 183 ? -15.851 38.336 10.004 1.00 36.05 677 VAL A O 1
ATOM 1336 N N . ILE A 1 184 ? -16.761 37.991 7.983 1.00 36.64 678 ILE A N 1
ATOM 1337 C CA . ILE A 1 184 ? -15.473 37.790 7.344 1.00 31.88 678 ILE A CA 1
ATOM 1338 C C . ILE A 1 184 ? -14.588 39.038 7.458 1.00 34.90 678 ILE A C 1
ATOM 1339 O O . ILE A 1 184 ? -13.410 38.941 7.771 1.00 31.43 678 ILE A O 1
ATOM 1344 N N . GLU A 1 185 ? -15.159 40.219 7.253 1.00 30.22 679 GLU A N 1
ATOM 1345 C CA . GLU A 1 185 ? -14.365 41.440 7.381 1.00 37.56 679 GLU A CA 1
ATOM 1346 C C . GLU A 1 185 ? -13.873 41.672 8.804 1.00 42.30 679 GLU A C 1
ATOM 1347 O O . GLU A 1 185 ? -12.726 42.082 8.992 1.00 36.12 679 GLU A O 1
ATOM 1353 N N . ASP A 1 186 ? -14.741 41.428 9.793 1.00 33.18 680 ASP A N 1
ATOM 1354 C CA . ASP A 1 186 ? -14.364 41.594 11.198 1.00 33.91 680 ASP A CA 1
ATOM 1355 C C . ASP A 1 186 ? -13.276 40.621 11.595 1.00 32.51 680 ASP A C 1
ATOM 1356 O O . ASP A 1 186 ? -12.362 40.979 12.313 1.00 37.51 680 ASP A O 1
ATOM 1361 N N . PHE A 1 187 ? -13.365 39.390 11.104 1.00 38.58 681 PHE A N 1
ATOM 1362 C CA . PHE A 1 187 ? -12.370 38.391 11.442 1.00 28.53 681 PHE A CA 1
ATOM 1363 C C . PHE A 1 187 ? -11.013 38.776 10.850 1.00 33.58 681 PHE A C 1
ATOM 1364 O O . PHE A 1 187 ? -9.988 38.624 11.497 1.00 33.65 681 PHE A O 1
ATOM 1372 N N . ILE A 1 188 ? -11.027 39.241 9.602 1.00 32.56 682 ILE A N 1
ATOM 1373 C CA . ILE A 1 188 ? -9.828 39.704 8.924 1.00 30.27 682 ILE A CA 1
ATOM 1374 C C . ILE A 1 188 ? -9.148 40.790 9.749 1.00 32.64 682 ILE A C 1
ATOM 1375 O O . ILE A 1 188 ? -7.930 40.792 9.889 1.00 34.52 682 ILE A O 1
ATOM 1380 N N . HIS A 1 189 ? -9.932 41.701 10.310 1.00 35.78 683 HIS A N 1
ATOM 1381 C CA . HIS A 1 189 ? -9.356 42.792 11.102 1.00 37.24 683 HIS A CA 1
ATOM 1382 C C . HIS A 1 189 ? -8.763 42.378 12.450 1.00 40.87 683 HIS A C 1
ATOM 1383 O O . HIS A 1 189 ? -7.727 42.894 12.862 1.00 42.82 683 HIS A O 1
ATOM 1390 N N . ILE A 1 190 ? -9.391 41.410 13.100 1.00 38.57 684 ILE A N 1
ATOM 1391 C CA . ILE A 1 190 ? -8.822 40.790 14.286 1.00 41.28 684 ILE A CA 1
ATOM 1392 C C . ILE A 1 190 ? -7.500 40.104 13.979 1.00 40.21 684 ILE A C 1
ATOM 1393 O O . ILE A 1 190 ? -6.539 40.223 14.729 1.00 43.99 684 ILE A O 1
ATOM 1398 N N . VAL A 1 191 ? -7.446 39.369 12.877 1.00 40.49 685 VAL A N 1
ATOM 1399 C CA . VAL A 1 191 ? -6.223 38.657 12.549 1.00 36.95 685 VAL A CA 1
ATOM 1400 C C . VAL A 1 191 ? -5.101 39.644 12.204 1.00 40.04 685 VAL A C 1
ATOM 1401 O O . VAL A 1 191 ? -3.957 39.453 12.596 1.00 40.02 685 VAL A O 1
ATOM 1405 N N . GLY A 1 192 ? -5.442 40.709 11.483 1.00 41.41 686 GLY A N 1
ATOM 1406 C CA . GLY A 1 192 ? -4.452 41.675 11.049 1.00 38.47 686 GLY A CA 1
ATOM 1407 C C . GLY A 1 192 ? -3.845 42.423 12.226 1.00 40.24 686 GLY A C 1
ATOM 1408 O O . GLY A 1 192 ? -2.667 42.778 12.204 1.00 43.38 686 GLY A O 1
ATOM 1409 N N . MET A 1 193 ? -4.653 42.651 13.257 1.00 43.98 687 MET A N 1
ATOM 1410 C CA . MET A 1 193 ? -4.206 43.376 14.429 1.00 49.68 687 MET A CA 1
ATOM 1411 C C . MET A 1 193 ? -3.078 42.626 15.123 1.00 51.95 687 MET A C 1
ATOM 1412 O O . MET A 1 193 ? -2.195 43.231 15.726 1.00 49.57 687 MET A O 1
ATOM 1417 N N . GLY A 1 194 ? -3.106 41.304 15.039 1.00 45.28 688 GLY A N 1
ATOM 1418 C CA . GLY A 1 194 ? -2.084 40.504 15.683 1.00 42.82 688 GLY A CA 1
ATOM 1419 C C . GLY A 1 194 ? -0.875 40.230 14.804 1.00 47.90 688 GLY A C 1
ATOM 1420 O O . GLY A 1 194 ? 0.049 39.543 15.234 1.00 47.11 688 GLY A O 1
ATOM 1421 N N . MET A 1 195 ? -0.878 40.742 13.570 1.00 38.28 689 MET A N 1
ATOM 1422 C CA . MET A 1 195 ? 0.254 40.529 12.682 1.00 41.13 689 MET A CA 1
ATOM 1423 C C . MET A 1 195 ? 1.369 41.550 12.938 1.00 42.02 689 MET A C 1
ATOM 1424 O O . MET A 1 195 ? 1.142 42.594 13.542 1.00 46.50 689 MET A O 1
ATOM 1429 N N . MET A 1 196 ? 2.570 41.253 12.461 1.00 36.81 690 MET A N 1
ATOM 1430 C CA . MET A 1 196 ? 3.654 42.234 12.467 1.00 41.62 690 MET A CA 1
ATOM 1431 C C . MET A 1 196 ? 3.461 43.269 11.364 1.00 47.78 690 MET A C 1
ATOM 1432 O O . MET A 1 196 ? 2.825 42.990 10.349 1.00 36.90 690 MET A O 1
ATOM 1437 N N . ASP A 1 197 ? 4.038 44.448 11.572 1.00 37.27 691 ASP A N 1
ATOM 1438 C CA . ASP A 1 197 ? 4.126 45.480 10.558 1.00 38.17 691 ASP A CA 1
ATOM 1439 C C . ASP A 1 197 ? 4.648 44.876 9.272 1.00 40.05 691 ASP A C 1
ATOM 1440 O O . ASP A 1 197 ? 5.617 44.116 9.288 1.00 39.37 691 ASP A O 1
ATOM 1445 N N . PHE A 1 198 ? 3.981 45.199 8.164 1.00 37.49 692 PHE A N 1
ATOM 1446 C CA . PHE A 1 198 ? 4.422 44.793 6.833 1.00 33.62 692 PHE A CA 1
ATOM 1447 C C . PHE A 1 198 ? 4.133 43.330 6.511 1.00 33.22 692 PHE A C 1
ATOM 1448 O O . PHE A 1 198 ? 4.413 42.878 5.416 1.00 38.03 692 PHE A O 1
ATOM 1456 N N . GLN A 1 199 ? 3.611 42.579 7.473 1.00 32.11 693 GLN A N 1
ATOM 1457 C CA . GLN A 1 199 ? 3.281 41.185 7.227 1.00 38.55 693 GLN A CA 1
ATOM 1458 C C . GLN A 1 199 ? 2.095 41.038 6.251 1.00 35.77 693 GLN A C 1
ATOM 1459 O O . GLN A 1 199 ? 1.133 41.810 6.291 1.00 33.96 693 GLN A O 1
ATOM 1465 N N . ASN A 1 200 ? 2.155 40.019 5.403 1.00 34.12 694 ASN A N 1
ATOM 1466 C CA . ASN A 1 200 ? 1.114 39.758 4.407 1.00 32.40 694 ASN A CA 1
ATOM 1467 C C . ASN A 1 200 ? 0.861 38.262 4.339 1.00 30.64 694 ASN A C 1
ATOM 1468 O O . ASN A 1 200 ? 1.774 37.501 4.055 1.00 37.38 694 ASN A O 1
ATOM 1473 N N . SER A 1 201 ? -0.372 37.848 4.622 1.00 35.53 695 SER A N 1
ATOM 1474 C CA . SER A 1 201 ? -0.771 36.446 4.530 1.00 37.77 695 SER A CA 1
ATOM 1475 C C . SER A 1 201 ? -1.895 36.254 3.527 1.00 35.14 695 SER A C 1
ATOM 1476 O O . SER A 1 201 ? -2.849 37.031 3.502 1.00 33.50 695 SER A O 1
ATOM 1479 N N . TYR A 1 202 ? -1.779 35.210 2.711 1.00 37.08 696 TYR A N 1
ATOM 1480 C CA . TYR A 1 202 ? -2.887 34.774 1.862 1.00 41.70 696 TYR A CA 1
ATOM 1481 C C . TYR A 1 202 ? -3.582 33.555 2.438 1.00 39.21 696 TYR A C 1
ATOM 1482 O O . TYR A 1 202 ? -2.934 32.589 2.855 1.00 37.12 696 TYR A O 1
ATOM 1491 N N . LEU A 1 203 ? -4.907 33.623 2.449 1.00 39.38 697 LEU A N 1
ATOM 1492 C CA . LEU A 1 203 ? -5.762 32.496 2.793 1.00 36.12 697 LEU A CA 1
ATOM 1493 C C . LEU A 1 203 ? -6.401 31.975 1.506 1.00 38.98 697 LEU A C 1
ATOM 1494 O O . LEU A 1 203 ? -7.103 32.698 0.806 1.00 41.26 697 LEU A O 1
ATOM 1499 N N . MET A 1 204 ? -6.132 30.724 1.180 1.00 36.35 698 MET A N 1
ATOM 1500 C CA . MET A 1 204 ? -6.676 30.146 -0.033 1.00 38.54 698 MET A CA 1
ATOM 1501 C C . MET A 1 204 ? -7.548 28.929 0.256 1.00 43.26 698 MET A C 1
ATOM 1502 O O . MET A 1 204 ? -7.188 28.074 1.061 1.00 39.41 698 MET A O 1
ATOM 1507 N N . THR A 1 205 ? -8.700 28.873 -0.404 1.00 39.39 699 THR A N 1
ATOM 1508 C CA . THR A 1 205 ? -9.591 27.726 -0.319 1.00 33.54 699 THR A CA 1
ATOM 1509 C C . THR A 1 205 ? -10.231 27.560 -1.688 1.00 42.13 699 THR A C 1
ATOM 1510 O O . THR A 1 205 ? -9.945 28.335 -2.615 1.00 38.33 699 THR A O 1
ATOM 1514 N N . GLY A 1 206 ? -11.103 26.563 -1.816 1.00 42.49 700 GLY A N 1
ATOM 1515 C CA . GLY A 1 206 ? -11.774 26.294 -3.078 1.00 30.13 700 GLY A CA 1
ATOM 1516 C C . GLY A 1 206 ? -12.711 27.416 -3.494 1.00 34.27 700 GLY A C 1
ATOM 1517 O O . GLY A 1 206 ? -12.904 27.644 -4.684 1.00 37.46 700 GLY A O 1
ATOM 1518 N N . ASN A 1 207 ? -13.288 28.130 -2.523 1.00 34.46 701 ASN A N 1
ATOM 1519 C CA . ASN A 1 207 ? -14.246 29.186 -2.845 1.00 31.92 701 ASN A CA 1
ATOM 1520 C C . ASN A 1 207 ? -13.888 30.604 -2.415 1.00 35.71 701 ASN A C 1
ATOM 1521 O O . ASN A 1 207 ? -14.639 31.540 -2.687 1.00 31.97 701 ASN A O 1
ATOM 1526 N N . VAL A 1 208 ? -12.766 30.773 -1.730 1.00 29.49 702 VAL A N 1
ATOM 1527 C CA . VAL A 1 208 ? -12.429 32.100 -1.199 1.00 33.72 702 VAL A CA 1
ATOM 1528 C C . VAL A 1 208 ? -10.920 32.295 -1.166 1.00 35.30 702 VAL A C 1
ATOM 1529 O O . VAL A 1 208 ? -10.189 31.431 -0.680 1.00 29.84 702 VAL A O 1
ATOM 1533 N N . VAL A 1 209 ? -10.462 33.432 -1.676 1.00 36.40 703 VAL A N 1
ATOM 1534 C CA . VAL A 1 209 ? -9.082 33.855 -1.469 1.00 34.97 703 VAL A CA 1
ATOM 1535 C C . VAL A 1 209 ? -9.100 35.187 -0.743 1.00 32.73 703 VAL A C 1
ATOM 1536 O O . VAL A 1 209 ? -9.797 36.128 -1.156 1.00 34.33 703 VAL A O 1
ATOM 1540 N N . ALA A 1 210 ? -8.368 35.258 0.363 1.00 31.69 704 ALA A N 1
ATOM 1541 C CA . ALA A 1 210 ? -8.262 36.500 1.123 1.00 29.70 704 ALA A CA 1
ATOM 1542 C C . ALA A 1 210 ? -6.803 36.909 1.293 1.00 35.64 704 ALA A C 1
ATOM 1543 O O . ALA A 1 210 ? -5.931 36.061 1.503 1.00 33.74 704 ALA A O 1
ATOM 1545 N N . SER A 1 211 ? -6.545 38.211 1.220 1.00 33.09 705 SER A N 1
ATOM 1546 C CA . SER A 1 211 ? -5.234 38.755 1.558 1.00 31.71 705 SER A CA 1
ATOM 1547 C C . SER A 1 211 ? -5.381 39.655 2.767 1.00 33.61 705 SER A C 1
ATOM 1548 O O . SER A 1 211 ? -6.307 40.451 2.849 1.00 34.73 705 SER A O 1
ATOM 1551 N N . ILE A 1 212 ? -4.453 39.523 3.703 1.00 31.07 706 ILE A N 1
ATOM 1552 C CA . ILE A 1 212 ? -4.438 40.327 4.920 1.00 31.40 706 ILE A CA 1
ATOM 1553 C C . ILE A 1 212 ? -3.050 40.915 5.074 1.00 37.26 706 ILE A C 1
ATOM 1554 O O . ILE A 1 212 ? -2.044 40.192 5.042 1.00 38.59 706 ILE A O 1
ATOM 1559 N N . GLN A 1 213 ? -2.997 42.231 5.215 1.00 36.13 707 GLN A N 1
ATOM 1560 C CA . GLN A 1 213 ? -1.731 42.942 5.316 1.00 35.64 707 GLN A CA 1
ATOM 1561 C C . GLN A 1 213 ? -1.793 43.975 6.405 1.00 31.03 707 GLN A C 1
ATOM 1562 O O . GLN A 1 213 ? -2.802 44.654 6.564 1.00 28.32 707 GLN A O 1
ATOM 1568 N N . LYS A 1 214 ? -0.682 44.153 7.101 1.00 33.94 708 LYS A N 1
ATOM 1569 C CA . LYS A 1 214 ? -0.578 45.213 8.086 1.00 33.11 708 LYS A CA 1
ATOM 1570 C C . LYS A 1 214 ? 0.365 46.300 7.579 1.00 33.22 708 LYS A C 1
ATOM 1571 O O . LYS A 1 214 ? 1.537 46.044 7.346 1.00 36.08 708 LYS A O 1
ATOM 1577 N N . LEU A 1 215 ? -0.146 47.512 7.415 1.00 31.93 709 LEU A N 1
ATOM 1578 C CA . LEU A 1 215 ? 0.572 48.536 6.660 1.00 33.17 709 LEU A CA 1
ATOM 1579 C C . LEU A 1 215 ? 0.679 49.865 7.425 1.00 36.24 709 LEU A C 1
ATOM 1580 O O . LEU A 1 215 ? -0.307 50.590 7.545 1.00 31.94 709 LEU A O 1
ATOM 1585 N N . PRO A 1 216 ? 1.875 50.186 7.945 1.00 32.18 710 PRO A N 1
ATOM 1586 C CA . PRO A 1 216 ? 2.032 51.485 8.626 1.00 30.70 710 PRO A CA 1
ATOM 1587 C C . PRO A 1 216 ? 1.681 52.611 7.672 1.00 31.31 710 PRO A C 1
ATOM 1588 O O . PRO A 1 216 ? 2.027 52.562 6.492 1.00 35.45 710 PRO A O 1
ATOM 1592 N N . ALA A 1 217 ? 0.977 53.613 8.171 1.00 33.73 711 ALA A N 1
ATOM 1593 C CA . ALA A 1 217 ? 0.605 54.733 7.333 1.00 33.00 711 ALA A CA 1
ATOM 1594 C C . ALA A 1 217 ? 1.877 55.385 6.792 1.00 30.53 711 ALA A C 1
ATOM 1595 O O . ALA A 1 217 ? 2.891 55.471 7.499 1.00 31.66 711 ALA A O 1
ATOM 1597 N N . ALA A 1 218 ? 1.806 55.818 5.531 1.00 30.79 712 ALA A N 1
ATOM 1598 C CA . ALA A 1 218 ? 2.901 56.468 4.812 1.00 37.44 712 ALA A CA 1
ATOM 1599 C C . ALA A 1 218 ? 3.962 55.501 4.288 1.00 38.38 712 ALA A C 1
ATOM 1600 O O . ALA A 1 218 ? 4.893 55.913 3.608 1.00 36.12 712 ALA A O 1
ATOM 1602 N N . SER A 1 219 ? 3.807 54.212 4.560 1.00 31.56 713 SER A N 1
ATOM 1603 C CA . SER A 1 219 ? 4.841 53.264 4.163 1.00 30.97 713 SER A CA 1
ATOM 1604 C C . SER A 1 219 ? 4.566 52.589 2.825 1.00 31.06 713 SER A C 1
ATOM 1605 O O . SER A 1 219 ? 5.398 51.853 2.332 1.00 36.31 713 SER A O 1
ATOM 1608 N N . VAL A 1 220 ? 3.400 52.842 2.239 1.00 32.51 714 VAL A N 1
ATOM 1609 C CA . VAL A 1 220 ? 3.023 52.223 0.978 1.00 30.48 714 VAL A CA 1
ATOM 1610 C C . VAL A 1 220 ? 3.433 53.100 -0.204 1.00 36.05 714 VAL A C 1
ATOM 1611 O O . VAL A 1 220 ? 2.914 54.204 -0.387 1.00 30.21 714 VAL A O 1
ATOM 1615 N N . LEU A 1 221 ? 4.376 52.611 -1.001 1.00 29.11 715 LEU A N 1
ATOM 1616 C CA . LEU A 1 221 ? 5.024 53.469 -1.992 1.00 32.92 715 LEU A CA 1
ATOM 1617 C C . LEU A 1 221 ? 4.583 53.227 -3.430 1.00 33.28 715 LEU A C 1
ATOM 1618 O O . LEU A 1 221 ? 4.903 54.023 -4.292 1.00 29.64 715 LEU A O 1
ATOM 1623 N N . THR A 1 222 ? 3.886 52.114 -3.669 1.00 30.23 716 THR A N 1
ATOM 1624 C CA . THR A 1 222 ? 3.333 51.799 -4.972 1.00 35.40 716 THR A CA 1
ATOM 1625 C C . THR A 1 222 ? 1.925 51.253 -4.769 1.00 34.03 716 THR A C 1
ATOM 1626 O O . THR A 1 222 ? 1.559 50.866 -3.664 1.00 31.52 716 THR A O 1
ATOM 1630 N N . ASP A 1 223 ? 1.124 51.266 -5.832 1.00 31.04 717 ASP A N 1
ATOM 1631 C CA . ASP A 1 223 ? -0.229 50.715 -5.773 1.00 29.64 717 ASP A CA 1
ATOM 1632 C C . ASP A 1 223 ? -0.173 49.231 -5.429 1.00 31.63 717 ASP A C 1
ATOM 1633 O O . ASP A 1 223 ? 0.774 48.544 -5.774 1.00 33.84 717 ASP A O 1
ATOM 1638 N N . ILE A 1 224 ? -1.199 48.734 -4.762 1.00 29.79 718 ILE A N 1
ATOM 1639 C CA . ILE A 1 224 ? -1.236 47.329 -4.380 1.00 34.61 718 ILE A CA 1
ATOM 1640 C C . ILE A 1 224 ? -2.227 46.574 -5.270 1.00 32.51 718 ILE A C 1
ATOM 1641 O O . ILE A 1 224 ? -3.357 47.005 -5.442 1.00 31.42 718 ILE A O 1
ATOM 1646 N N . ASN A 1 225 ? -1.762 45.474 -5.859 1.00 29.65 719 ASN A N 1
ATOM 1647 C CA . ASN A 1 225 ? -2.550 44.628 -6.746 1.00 31.83 719 ASN A CA 1
ATOM 1648 C C . ASN A 1 225 ? -2.981 43.374 -6.023 1.00 40.98 719 ASN A C 1
ATOM 1649 O O . ASN A 1 225 ? -2.168 42.735 -5.354 1.00 36.83 719 ASN A O 1
ATOM 1654 N N . PHE A 1 226 ? -4.256 43.028 -6.166 1.00 30.11 720 PHE A N 1
ATOM 1655 C CA . PHE A 1 226 ? -4.802 41.817 -5.571 1.00 34.71 720 PHE A CA 1
ATOM 1656 C C . PHE A 1 226 ? -5.777 41.194 -6.559 1.00 34.30 720 PHE A C 1
ATOM 1657 O O . PHE A 1 226 ? -6.605 41.888 -7.124 1.00 31.57 720 PHE A O 1
ATOM 1665 N N . PRO A 1 227 ? -5.698 39.875 -6.739 1.00 38.56 721 PRO A N 1
ATOM 1666 C CA . PRO A 1 227 ? -4.735 39.015 -6.040 1.00 41.37 721 PRO A CA 1
ATOM 1667 C C . PRO A 1 227 ? -3.446 38.967 -6.849 1.00 44.75 721 PRO A C 1
ATOM 1668 O O . PRO A 1 227 ? -3.475 39.278 -8.042 1.00 46.41 721 PRO A O 1
ATOM 1672 N N . MET A 1 228 ? -2.327 38.612 -6.233 1.00 53.89 722 MET A N 1
ATOM 1673 C CA . MET A 1 228 ? -1.096 38.488 -7.022 1.00 62.45 722 MET A CA 1
ATOM 1674 C C . MET A 1 228 ? -1.231 37.328 -8.024 1.00 57.75 722 MET A C 1
ATOM 1675 O O . MET A 1 228 ? -1.770 36.267 -7.700 1.00 58.87 722 MET A O 1
ATOM 1680 N N . LYS A 1 229 ? -0.766 37.531 -9.247 1.00 59.07 723 LYS A N 1
ATOM 1681 C CA . LYS A 1 229 ? -1.095 36.581 -10.315 1.00 79.04 723 LYS A CA 1
ATOM 1682 C C . LYS A 1 229 ? 0.029 35.639 -10.762 1.00 84.42 723 LYS A C 1
ATOM 1683 O O . LYS A 1 229 ? -0.233 34.581 -11.339 1.00 89.59 723 LYS A O 1
ATOM 1689 N N . GLY A 1 230 ? 1.271 36.007 -10.482 1.00 86.63 724 GLY A N 1
ATOM 1690 C CA . GLY A 1 230 ? 2.405 35.277 -11.021 1.00 102.59 724 GLY A CA 1
ATOM 1691 C C . GLY A 1 230 ? 2.780 33.906 -10.466 1.00 111.07 724 GLY A C 1
ATOM 1692 O O . GLY A 1 230 ? 3.705 33.280 -10.987 1.00 115.44 724 GLY A O 1
ATOM 1693 N N . ARG A 1 231 ? 2.084 33.421 -9.438 1.00 109.72 725 ARG A N 1
ATOM 1694 C CA . ARG A 1 231 ? 2.548 32.218 -8.736 1.00 111.40 725 ARG A CA 1
ATOM 1695 C C . ARG A 1 231 ? 1.630 31.000 -8.817 1.00 113.56 725 ARG A C 1
ATOM 1696 O O . ARG A 1 231 ? 0.416 31.113 -8.667 1.00 113.62 725 ARG A O 1
ATOM 1704 N N . LYS A 1 232 ? 2.235 29.834 -9.043 1.00 115.95 726 LYS A N 1
ATOM 1705 C CA . LYS A 1 232 ? 1.504 28.567 -9.082 1.00 113.08 726 LYS A CA 1
ATOM 1706 C C . LYS A 1 232 ? 1.258 28.011 -7.681 1.00 105.20 726 LYS A C 1
ATOM 1707 O O . LYS A 1 232 ? 0.652 26.946 -7.524 1.00 105.53 726 LYS A O 1
ATOM 1713 N N . GLY A 1 233 ? 1.739 28.728 -6.669 1.00 92.94 727 GLY A N 1
ATOM 1714 C CA . GLY A 1 233 ? 1.392 28.419 -5.294 1.00 80.26 727 GLY A CA 1
ATOM 1715 C C . GLY A 1 233 ? -0.034 28.866 -5.035 1.00 70.83 727 GLY A C 1
ATOM 1716 O O . GLY A 1 233 ? -0.677 28.419 -4.097 1.00 70.36 727 GLY A O 1
ATOM 1717 N N . MET A 1 234 ? -0.521 29.758 -5.891 1.00 64.86 728 MET A N 1
ATOM 1718 C CA . MET A 1 234 ? -1.871 30.295 -5.799 1.00 66.75 728 MET A CA 1
ATOM 1719 C C . MET A 1 234 ? -2.905 29.279 -6.308 1.00 60.80 728 MET A C 1
ATOM 1720 O O . MET A 1 234 ? -2.700 28.668 -7.351 1.00 58.76 728 MET A O 1
ATOM 1725 N N . VAL A 1 235 ? -4.009 29.096 -5.581 1.00 59.35 729 VAL A N 1
ATOM 1726 C CA . VAL A 1 235 ? -5.067 28.180 -6.035 1.00 56.40 729 VAL A CA 1
ATOM 1727 C C . VAL A 1 235 ? -5.483 28.481 -7.470 1.00 55.57 729 VAL A C 1
ATOM 1728 O O . VAL A 1 235 ? -5.559 29.649 -7.872 1.00 56.61 729 VAL A O 1
ATOM 1732 N N . ASP A 1 236 ? -5.773 27.419 -8.220 1.00 57.14 730 ASP A N 1
ATOM 1733 C CA . ASP A 1 236 ? -5.977 27.486 -9.668 1.00 66.09 730 ASP A CA 1
ATOM 1734 C C . ASP A 1 236 ? -7.042 28.491 -10.092 1.00 64.51 730 ASP A C 1
ATOM 1735 O O . ASP A 1 236 ? -6.805 29.333 -10.964 1.00 65.89 730 ASP A O 1
ATOM 1740 N N . TRP A 1 237 ? -8.222 28.389 -9.486 1.00 51.61 731 TRP A N 1
ATOM 1741 C CA . TRP A 1 237 ? -9.341 29.229 -9.879 1.00 46.80 731 TRP A CA 1
ATOM 1742 C C . TRP A 1 237 ? -9.043 30.724 -9.758 1.00 46.40 731 TRP A C 1
ATOM 1743 O O . TRP A 1 237 ? -9.510 31.520 -10.571 1.00 47.92 731 TRP A O 1
ATOM 1754 N N . ALA A 1 238 ? -8.284 31.112 -8.740 1.00 43.98 732 ALA A N 1
ATOM 1755 C CA . ALA A 1 238 ? -7.986 32.527 -8.549 1.00 48.00 732 ALA A CA 1
ATOM 1756 C C . ALA A 1 238 ? -6.831 32.976 -9.451 1.00 61.07 732 ALA A C 1
ATOM 1757 O O . ALA A 1 238 ? -6.873 34.060 -10.030 1.00 64.11 732 ALA A O 1
ATOM 1759 N N . ARG A 1 239 ? -5.812 32.130 -9.576 1.00 64.44 733 ARG A N 1
ATOM 1760 C CA . ARG A 1 239 ? -4.687 32.404 -10.465 1.00 72.88 733 ARG A CA 1
ATOM 1761 C C . ARG A 1 239 ? -5.234 32.625 -11.870 1.00 78.47 733 ARG A C 1
ATOM 1762 O O . ARG A 1 239 ? -4.809 33.535 -12.589 1.00 77.98 733 ARG A O 1
ATOM 1770 N N . ASN A 1 240 ? -6.197 31.785 -12.240 1.00 79.06 734 ASN A N 1
ATOM 1771 C CA . ASN A 1 240 ? -6.857 31.872 -13.531 1.00 86.30 734 ASN A CA 1
ATOM 1772 C C . ASN A 1 240 ? -7.628 33.169 -13.701 1.00 92.19 734 ASN A C 1
ATOM 1773 O O . ASN A 1 240 ? -7.533 33.827 -14.736 1.00 99.99 734 ASN A O 1
ATOM 1778 N N . SER A 1 241 ? -8.393 33.524 -12.675 1.00 88.23 735 SER A N 1
ATOM 1779 C CA . SER A 1 241 ? -9.237 34.713 -12.701 1.00 80.10 735 SER A CA 1
ATOM 1780 C C . SER A 1 241 ? -8.617 35.890 -13.460 1.00 74.20 735 SER A C 1
ATOM 1781 O O . SER A 1 241 ? -7.396 36.103 -13.455 1.00 71.18 735 SER A O 1
ATOM 1784 N N . GLU A 1 242 ? -9.484 36.651 -14.112 1.00 62.66 736 GLU A N 1
ATOM 1785 C CA . GLU A 1 242 ? -9.103 37.931 -14.660 1.00 52.08 736 GLU A CA 1
ATOM 1786 C C . GLU A 1 242 ? -9.689 39.016 -13.791 1.00 48.47 736 GLU A C 1
ATOM 1787 O O . GLU A 1 242 ? -9.756 40.171 -14.200 1.00 63.74 736 GLU A O 1
ATOM 1793 N N . ASP A 1 243 ? -10.155 38.649 -12.605 1.00 29.81 737 ASP A N 1
ATOM 1794 C CA . ASP A 1 243 ? -10.674 39.642 -11.685 1.00 33.61 737 ASP A CA 1
ATOM 1795 C C . ASP A 1 243 ? -9.542 40.149 -10.824 1.00 38.58 737 ASP A C 1
ATOM 1796 O O . ASP A 1 243 ? -8.677 39.377 -10.426 1.00 39.89 737 ASP A O 1
ATOM 1801 N N . ARG A 1 244 ? -9.549 41.441 -10.525 1.00 35.43 738 ARG A N 1
ATOM 1802 C CA . ARG A 1 244 ? -8.479 42.015 -9.727 1.00 34.45 738 ARG A CA 1
ATOM 1803 C C . ARG A 1 244 ? -8.827 43.425 -9.356 1.00 29.14 738 ARG A C 1
ATOM 1804 O O . ARG A 1 244 ? -9.703 44.039 -9.965 1.00 33.69 738 ARG A O 1
ATOM 1812 N N . VAL A 1 245 ? -8.153 43.933 -8.330 1.00 30.58 739 VAL A N 1
ATOM 1813 C CA . VAL A 1 245 ? -8.344 45.309 -7.894 1.00 28.01 739 VAL A CA 1
ATOM 1814 C C . VAL A 1 245 ? -6.952 45.934 -7.731 1.00 37.46 739 VAL A C 1
ATOM 1815 O O . VAL A 1 245 ? -6.031 45.295 -7.223 1.00 33.08 739 VAL A O 1
ATOM 1819 N N . VAL A 1 246 ? -6.796 47.153 -8.232 1.00 32.02 740 VAL A N 1
ATOM 1820 C CA . VAL A 1 246 ? -5.614 47.938 -7.974 1.00 30.64 740 VAL A CA 1
ATOM 1821 C C . VAL A 1 246 ? -5.965 48.977 -6.910 1.00 36.84 740 VAL A C 1
ATOM 1822 O O . VAL A 1 246 ? -6.837 49.811 -7.113 1.00 33.97 740 VAL A O 1
ATOM 1826 N N . ILE A 1 247 ? -5.309 48.893 -5.758 1.00 28.87 741 ILE A N 1
ATOM 1827 C CA . ILE A 1 247 ? -5.583 49.800 -4.645 1.00 33.35 741 ILE A CA 1
ATOM 1828 C C . ILE A 1 247 ? -4.525 50.901 -4.637 1.00 30.49 741 ILE A C 1
ATOM 1829 O O . ILE A 1 247 ? -3.344 50.597 -4.521 1.00 34.59 741 ILE A O 1
ATOM 1834 N N . PRO A 1 248 ? -4.943 52.171 -4.761 1.00 30.37 742 PRO A N 1
ATOM 1835 C CA . PRO A 1 248 ? -4.000 53.290 -4.935 1.00 33.09 742 PRO A CA 1
ATOM 1836 C C . PRO A 1 248 ? -3.256 53.591 -3.640 1.00 37.95 742 PRO A C 1
ATOM 1837 O O . PRO A 1 248 ? -3.835 53.506 -2.551 1.00 34.03 742 PRO A O 1
ATOM 1841 N N . LYS A 1 249 ? -1.991 53.976 -3.760 1.00 36.17 743 LYS A N 1
ATOM 1842 C CA . LYS A 1 249 ? -1.136 54.137 -2.591 1.00 32.28 743 LYS A CA 1
ATOM 1843 C C . LYS A 1 249 ? -1.566 55.306 -1.729 1.00 32.42 743 LYS A C 1
ATOM 1844 O O . LYS A 1 249 ? -1.404 55.266 -0.511 1.00 33.52 743 LYS A O 1
ATOM 1850 N N . SER A 1 250 ? -2.080 56.352 -2.370 1.00 28.83 744 SER A N 1
ATOM 1851 C CA . SER A 1 250 ? -2.491 57.574 -1.677 1.00 40.34 744 SER A CA 1
ATOM 1852 C C . SER A 1 250 ? -3.468 57.324 -0.514 1.00 42.00 744 SER A C 1
ATOM 1853 O O . SER A 1 250 ? -3.486 58.091 0.435 1.00 45.30 744 SER A O 1
ATOM 1856 N N . ILE A 1 251 ? -4.288 56.275 -0.586 1.00 36.99 745 ILE A N 1
ATOM 1857 C CA . ILE A 1 251 ? -5.228 56.046 0.509 1.00 47.61 745 ILE A CA 1
ATOM 1858 C C . ILE A 1 251 ? -4.550 55.685 1.834 1.00 46.37 745 ILE A C 1
ATOM 1859 O O . ILE A 1 251 ? -5.215 55.614 2.856 1.00 44.08 745 ILE A O 1
ATOM 1864 N N . PHE A 1 252 ? -3.236 55.463 1.821 1.00 48.92 746 PHE A N 1
ATOM 1865 C CA . PHE A 1 252 ? -2.520 55.073 3.045 1.00 45.55 746 PHE A CA 1
ATOM 1866 C C . PHE A 1 252 ? -1.712 56.219 3.658 1.00 43.18 746 PHE A C 1
ATOM 1867 O O . PHE A 1 252 ? -0.932 56.022 4.591 1.00 42.15 746 PHE A O 1
ATOM 1875 N N . THR A 1 253 ? -1.911 57.415 3.114 1.00 47.11 747 THR A N 1
ATOM 1876 C CA . THR A 1 253 ? -1.407 58.646 3.716 1.00 63.86 747 THR A CA 1
ATOM 1877 C C . THR A 1 253 ? -2.134 58.981 5.021 1.00 77.35 747 THR A C 1
ATOM 1878 O O . THR A 1 253 ? -3.361 58.898 5.093 1.00 78.41 747 THR A O 1
ATOM 1882 N N . PRO A 1 254 ? -1.376 59.363 6.063 1.00 89.97 748 PRO A N 1
ATOM 1883 C CA . PRO A 1 254 ? -2.028 59.745 7.319 1.00 95.22 748 PRO A CA 1
ATOM 1884 C C . PRO A 1 254 ? -2.753 61.072 7.141 1.00 106.78 748 PRO A C 1
ATOM 1885 O O . PRO A 1 254 ? -2.260 61.959 6.435 1.00 108.01 748 PRO A O 1
ATOM 1889 N N . VAL A 1 255 ? -3.916 61.203 7.766 1.00 114.21 749 VAL A N 1
ATOM 1890 C CA . VAL A 1 255 ? -4.670 62.445 7.700 1.00 120.24 749 VAL A CA 1
ATOM 1891 C C . VAL A 1 255 ? -4.979 62.955 9.102 1.00 117.88 749 VAL A C 1
ATOM 1892 O O . VAL A 1 255 ? -5.411 62.190 9.965 1.00 115.48 749 VAL A O 1
ATOM 1896 N N . SER A 1 256 ? -4.755 64.249 9.316 1.00 119.37 750 SER A N 1
ATOM 1897 C CA . SER A 1 256 ? -5.015 64.881 10.606 1.00 119.09 750 SER A CA 1
ATOM 1898 C C . SER A 1 256 ? -6.478 64.745 11.013 1.00 122.02 750 SER A C 1
ATOM 1899 O O . SER A 1 256 ? -6.817 64.879 12.188 1.00 125.17 750 SER A O 1
ATOM 1902 N N . SER A 1 257 ? -7.339 64.480 10.035 1.00 122.61 751 SER A N 1
ATOM 1903 C CA . SER A 1 257 ? -8.772 64.338 10.280 1.00 121.72 751 SER A CA 1
ATOM 1904 C C . SER A 1 257 ? -9.115 62.981 10.895 1.00 117.85 751 SER A C 1
ATOM 1905 O O . SER A 1 257 ? -8.576 61.947 10.496 1.00 116.55 751 SER A O 1
ATOM 1908 N N . LEU A 1 260 ? -4.875 59.882 12.328 1.00 87.93 754 LEU A N 1
ATOM 1909 C CA . LEU A 1 260 ? -3.822 59.144 11.634 1.00 85.99 754 LEU A CA 1
ATOM 1910 C C . LEU A 1 260 ? -2.483 59.904 11.632 1.00 94.58 754 LEU A C 1
ATOM 1911 O O . LEU A 1 260 ? -2.439 61.106 11.357 1.00 98.71 754 LEU A O 1
ATOM 1916 N N . ASP A 1 261 ? -1.399 59.196 11.953 1.00 94.13 755 ASP A N 1
ATOM 1917 C CA . ASP A 1 261 ? -0.044 59.761 11.899 1.00 92.10 755 ASP A CA 1
ATOM 1918 C C . ASP A 1 261 ? 1.018 58.667 11.673 1.00 86.27 755 ASP A C 1
ATOM 1919 O O . ASP A 1 261 ? 0.693 57.586 11.170 1.00 78.56 755 ASP A O 1
ATOM 1924 N N . GLU A 1 262 ? 2.274 58.948 12.040 1.00 85.51 756 GLU A N 1
ATOM 1925 C CA . GLU A 1 262 ? 3.386 57.997 11.859 1.00 78.96 756 GLU A CA 1
ATOM 1926 C C . GLU A 1 262 ? 3.292 56.769 12.781 1.00 74.32 756 GLU A C 1
ATOM 1927 O O . GLU A 1 262 ? 3.974 55.747 12.567 1.00 56.20 756 GLU A O 1
ATOM 1933 N N . SER A 1 263 ? 2.445 56.875 13.804 1.00 75.45 757 SER A N 1
ATOM 1934 C CA . SER A 1 263 ? 2.111 55.730 14.641 1.00 69.72 757 SER A CA 1
ATOM 1935 C C . SER A 1 263 ? 0.862 54.988 14.137 1.00 66.00 757 SER A C 1
ATOM 1936 O O . SER A 1 263 ? 0.554 53.904 14.628 1.00 67.86 757 SER A O 1
ATOM 1939 N N . SER A 1 264 ? 0.141 55.563 13.173 1.00 55.79 758 SER A N 1
ATOM 1940 C CA . SER A 1 264 ? -1.056 54.899 12.651 1.00 52.46 758 SER A CA 1
ATOM 1941 C C . SER A 1 264 ? -0.676 53.710 11.784 1.00 46.91 758 SER A C 1
ATOM 1942 O O . SER A 1 264 ? 0.301 53.747 11.039 1.00 43.26 758 SER A O 1
ATOM 1945 N N . VAL A 1 265 ? -1.459 52.649 11.899 1.00 43.07 759 VAL A N 1
ATOM 1946 C CA . VAL A 1 265 ? -1.223 51.441 11.145 1.00 43.39 759 VAL A CA 1
ATOM 1947 C C . VAL A 1 265 ? -2.542 50.960 10.580 1.00 45.03 759 VAL A C 1
ATOM 1948 O O . VAL A 1 265 ? -3.557 50.926 11.279 1.00 38.31 759 VAL A O 1
ATOM 1952 N N . PHE A 1 266 ? -2.532 50.616 9.298 1.00 41.54 760 PHE A N 1
ATOM 1953 C CA . PHE A 1 266 ? -3.735 50.138 8.654 1.00 32.20 760 PHE A CA 1
ATOM 1954 C C . PHE A 1 266 ? -3.710 48.641 8.580 1.00 35.70 760 PHE A C 1
ATOM 1955 O O . PHE A 1 266 ? -2.647 48.052 8.365 1.00 40.42 760 PHE A O 1
ATOM 1963 N N . VAL A 1 267 ? -4.877 48.023 8.757 1.00 35.96 761 VAL A N 1
ATOM 1964 C CA . VAL A 1 267 ? -5.060 46.634 8.316 1.00 33.09 761 VAL A CA 1
ATOM 1965 C C . VAL A 1 267 ? -5.845 46.635 6.996 1.00 35.71 761 VAL A C 1
ATOM 1966 O O . VAL A 1 267 ? -6.939 47.210 6.899 1.00 32.73 761 VAL A O 1
ATOM 1970 N N . LEU A 1 268 ? -5.240 46.051 5.968 1.00 34.48 762 LEU A N 1
ATOM 1971 C CA . LEU A 1 268 ? -5.844 45.958 4.641 1.00 26.11 762 LEU A CA 1
ATOM 1972 C C . LEU A 1 268 ? -6.240 44.509 4.415 1.00 28.60 762 LEU A C 1
ATOM 1973 O O . LEU A 1 268 ? -5.395 43.612 4.478 1.00 28.99 762 LEU A O 1
ATOM 1978 N N . GLY A 1 269 ? -7.533 44.276 4.217 1.00 27.08 763 GLY A N 1
ATOM 1979 C CA . GLY A 1 269 ? -8.000 42.978 3.754 1.00 29.47 763 GLY A CA 1
ATOM 1980 C C . GLY A 1 269 ? -8.605 43.068 2.356 1.00 30.40 763 GLY A C 1
ATOM 1981 O O . GLY A 1 269 ? -9.332 44.008 2.016 1.00 32.20 763 GLY A O 1
ATOM 1982 N N . ALA A 1 270 ? -8.289 42.096 1.522 1.00 33.93 764 ALA A N 1
ATOM 1983 C CA . ALA A 1 270 ? -8.913 42.023 0.220 1.00 37.68 764 ALA A CA 1
ATOM 1984 C C . ALA A 1 270 ? -9.429 40.604 -0.008 1.00 42.00 764 ALA A C 1
ATOM 1985 O O . ALA A 1 270 ? -8.758 39.634 0.324 1.00 36.86 764 ALA A O 1
ATOM 1987 N N . VAL A 1 271 ? -10.621 40.479 -0.582 1.00 31.33 765 VAL A N 1
ATOM 1988 C CA . VAL A 1 271 ? -11.187 39.155 -0.750 1.00 28.34 765 VAL A CA 1
ATOM 1989 C C . VAL A 1 271 ? -11.731 38.958 -2.149 1.00 31.36 765 VAL A C 1
ATOM 1990 O O . VAL A 1 271 ? -12.402 39.841 -2.701 1.00 30.71 765 VAL A O 1
ATOM 1994 N N . LEU A 1 272 ? -11.445 37.791 -2.712 1.00 30.07 766 LEU A N 1
ATOM 1995 C CA . LEU A 1 272 ? -12.034 37.386 -3.979 1.00 26.86 766 LEU A CA 1
ATOM 1996 C C . LEU A 1 272 ? -12.893 36.147 -3.709 1.00 33.71 766 LEU A C 1
ATOM 1997 O O . LEU A 1 272 ? -12.404 35.130 -3.186 1.00 26.33 766 LEU A O 1
ATOM 2002 N N . TYR A 1 273 ? -14.175 36.223 -4.045 1.00 27.57 767 TYR A N 1
ATOM 2003 C CA . TYR A 1 273 ? -15.031 35.066 -3.838 1.00 26.23 767 TYR A CA 1
ATOM 2004 C C . TYR A 1 273 ? -15.316 34.357 -5.147 1.00 34.82 767 TYR A C 1
ATOM 2005 O O . TYR A 1 273 ? -15.667 34.988 -6.158 1.00 37.20 767 TYR A O 1
ATOM 2014 N N . LYS A 1 274 ? -15.201 33.040 -5.126 1.00 29.89 768 LYS A N 1
ATOM 2015 C CA . LYS A 1 274 ? -15.445 32.290 -6.344 1.00 39.07 768 LYS A CA 1
ATOM 2016 C C . LYS A 1 274 ? -16.912 32.269 -6.782 1.00 42.97 768 LYS A C 1
ATOM 2017 O O . LYS A 1 274 ? -17.191 32.340 -7.968 1.00 42.38 768 LYS A O 1
ATOM 2023 N N . ASN A 1 275 ? -17.846 32.161 -5.842 1.00 36.04 769 ASN A N 1
ATOM 2024 C CA . ASN A 1 275 ? -19.242 31.940 -6.235 1.00 35.84 769 ASN A CA 1
ATOM 2025 C C . ASN A 1 275 ? -20.278 32.532 -5.258 1.00 37.60 769 ASN A C 1
ATOM 2026 O O . ASN A 1 275 ? -21.435 32.047 -5.167 1.00 33.29 769 ASN A O 1
ATOM 2031 N N . LEU A 1 276 ? -19.854 33.555 -4.513 1.00 34.14 770 LEU A N 1
ATOM 2032 C CA . LEU A 1 276 ? -20.744 34.262 -3.591 1.00 34.28 770 LEU A CA 1
ATOM 2033 C C . LEU A 1 276 ? -21.838 34.932 -4.426 1.00 36.34 770 LEU A C 1
ATOM 2034 O O . LEU A 1 276 ? -22.953 35.161 -3.952 1.00 35.15 770 LEU A O 1
ATOM 2039 N N . ASP A 1 277 ? -21.504 35.218 -5.685 1.00 37.33 771 ASP A N 1
ATOM 2040 C CA . ASP A 1 277 ? -22.455 35.804 -6.633 1.00 37.70 771 ASP A CA 1
ATOM 2041 C C . ASP A 1 277 ? -23.703 34.954 -6.809 1.00 38.10 771 ASP A C 1
ATOM 2042 O O . ASP A 1 277 ? -24.750 35.477 -7.181 1.00 38.72 771 ASP A O 1
ATOM 2047 N N . LEU A 1 278 ? -23.598 33.647 -6.563 1.00 43.04 772 LEU A N 1
ATOM 2048 C CA . LEU A 1 278 ? -24.773 32.762 -6.690 1.00 41.04 772 LEU A CA 1
ATOM 2049 C C . LEU A 1 278 ? -25.822 33.026 -5.606 1.00 43.03 772 LEU A C 1
ATOM 2050 O O . LEU A 1 278 ? -26.965 32.652 -5.766 1.00 48.17 772 LEU A O 1
ATOM 2055 N N . ILE A 1 279 ? -25.445 33.664 -4.503 1.00 42.99 773 ILE A N 1
ATOM 2056 C CA . ILE A 1 279 ? -26.384 33.770 -3.380 1.00 47.70 773 ILE A CA 1
ATOM 2057 C C . ILE A 1 279 ? -26.668 35.191 -2.861 1.00 46.44 773 ILE A C 1
ATOM 2058 O O . ILE A 1 279 ? -27.678 35.404 -2.242 1.00 47.07 773 ILE A O 1
ATOM 2063 N N . LEU A 1 280 ? -25.794 36.161 -3.115 1.00 46.46 774 LEU A N 1
ATOM 2064 C CA . LEU A 1 280 ? -26.086 37.523 -2.690 1.00 35.47 774 LEU A CA 1
ATOM 2065 C C . LEU A 1 280 ? -27.329 38.053 -3.371 1.00 39.13 774 LEU A C 1
ATOM 2066 O O . LEU A 1 280 ? -27.551 37.807 -4.567 1.00 44.81 774 LEU A O 1
ATOM 2071 N N . PRO A 1 281 ? -28.152 38.799 -2.625 1.00 42.63 775 PRO A N 1
ATOM 2072 C CA . PRO A 1 281 ? -29.409 39.284 -3.217 1.00 41.92 775 PRO A CA 1
ATOM 2073 C C . PRO A 1 281 ? -29.112 40.468 -4.119 1.00 46.90 775 PRO A C 1
ATOM 2074 O O . PRO A 1 281 ? -28.116 41.162 -3.892 1.00 50.29 775 PRO A O 1
ATOM 2078 N N . THR A 1 282 ? -29.933 40.695 -5.134 1.00 52.71 776 THR A N 1
ATOM 2079 C CA . THR A 1 282 ? -29.733 41.855 -6.001 1.00 57.68 776 THR A CA 1
ATOM 2080 C C . THR A 1 282 ? -30.700 42.960 -5.633 1.00 61.60 776 THR A C 1
ATOM 2081 O O . THR A 1 282 ? -30.479 44.121 -5.982 1.00 61.70 776 THR A O 1
ATOM 2085 N N . LEU A 1 283 ? -31.770 42.587 -4.934 1.00 62.09 777 LEU A N 1
ATOM 2086 C CA . LEU A 1 283 ? -32.771 43.538 -4.471 1.00 66.99 777 LEU A CA 1
ATOM 2087 C C . LEU A 1 283 ? -33.348 44.368 -5.615 1.00 73.93 777 LEU A C 1
ATOM 2088 O O . LEU A 1 283 ? -33.715 45.527 -5.416 1.00 79.09 777 LEU A O 1
ATOM 2093 N N . ARG A 1 284 ? -33.425 43.774 -6.805 1.00 74.28 778 ARG A N 1
ATOM 2094 C CA . ARG A 1 284 ? -34.053 44.414 -7.962 1.00 74.90 778 ARG A CA 1
ATOM 2095 C C . ARG A 1 284 ? -34.640 43.344 -8.881 1.00 74.99 778 ARG A C 1
ATOM 2096 O O . ARG A 1 284 ? -34.107 42.236 -8.960 1.00 78.09 778 ARG A O 1
ATOM 2104 N N . ASN A 1 285 ? -35.725 43.668 -9.581 1.00 76.42 779 ASN A N 1
ATOM 2105 C CA . ASN A 1 285 ? -36.348 42.708 -10.494 1.00 76.88 779 ASN A CA 1
ATOM 2106 C C . ASN A 1 285 ? -35.524 42.482 -11.768 1.00 75.06 779 ASN A C 1
ATOM 2107 O O . ASN A 1 285 ? -34.957 43.417 -12.325 1.00 77.55 779 ASN A O 1
ATOM 2112 N N . TYR A 1 286 ? -35.463 41.234 -12.219 1.00 73.24 780 TYR A N 1
ATOM 2113 C CA . TYR A 1 286 ? -34.797 40.891 -13.469 1.00 77.09 780 TYR A CA 1
ATOM 2114 C C . TYR A 1 286 ? -33.358 41.392 -13.487 1.00 73.18 780 TYR A C 1
ATOM 2115 O O . TYR A 1 286 ? -32.804 41.711 -14.541 1.00 72.37 780 TYR A O 1
ATOM 2124 N N . THR A 1 287 ? -32.758 41.458 -12.309 1.00 61.08 781 THR A N 1
ATOM 2125 C CA . THR A 1 287 ? -31.380 41.881 -12.190 1.00 56.06 781 THR A CA 1
ATOM 2126 C C . THR A 1 287 ? -30.533 40.727 -11.674 1.00 57.54 781 THR A C 1
ATOM 2127 O O . THR A 1 287 ? -30.930 40.020 -10.760 1.00 62.77 781 THR A O 1
ATOM 2131 N N . VAL A 1 288 ? -29.359 40.535 -12.263 1.00 54.85 782 VAL A N 1
ATOM 2132 C CA . VAL A 1 288 ? -28.464 39.487 -11.800 1.00 43.00 782 VAL A CA 1
ATOM 2133 C C . VAL A 1 288 ? -27.081 40.023 -11.487 1.00 45.38 782 VAL A C 1
ATOM 2134 O O . VAL A 1 288 ? -26.648 41.040 -12.022 1.00 47.12 782 VAL A O 1
ATOM 2138 N N . ILE A 1 289 ? -26.389 39.333 -10.599 1.00 42.87 783 ILE A N 1
ATOM 2139 C CA . ILE A 1 289 ? -25.001 39.633 -10.363 1.00 38.96 783 ILE A CA 1
ATOM 2140 C C . ILE A 1 289 ? -24.227 38.959 -11.499 1.00 43.93 783 ILE A C 1
ATOM 2141 O O . ILE A 1 289 ? -24.339 37.752 -11.687 1.00 45.75 783 ILE A O 1
ATOM 2146 N N . ASN A 1 290 ? -23.462 39.737 -12.261 1.00 40.48 784 ASN A N 1
ATOM 2147 C CA . ASN A 1 290 ? -22.816 39.223 -13.467 1.00 36.86 784 ASN A CA 1
ATOM 2148 C C . ASN A 1 290 ? -21.283 39.207 -13.387 1.00 40.94 784 ASN A C 1
ATOM 2149 O O . ASN A 1 290 ? -20.597 39.296 -14.400 1.00 42.23 784 ASN A O 1
ATOM 2154 N N . SER A 1 291 ? -20.761 39.081 -12.166 1.00 36.15 785 SER A N 1
ATOM 2155 C CA . SER A 1 291 ? -19.336 38.917 -11.943 1.00 30.82 785 SER A CA 1
ATOM 2156 C C . SER A 1 291 ? -19.097 38.210 -10.632 1.00 36.97 785 SER A C 1
ATOM 2157 O O . SER A 1 291 ? -20.005 38.076 -9.819 1.00 34.68 785 SER A O 1
ATOM 2160 N N . LYS A 1 292 ? -17.872 37.752 -10.419 1.00 33.46 786 LYS A N 1
ATOM 2161 C CA . LYS A 1 292 ? -17.472 37.338 -9.079 1.00 33.40 786 LYS A CA 1
ATOM 2162 C C . LYS A 1 292 ? -17.525 38.543 -8.119 1.00 38.21 786 LYS A C 1
ATOM 2163 O O . LYS A 1 292 ? -17.689 39.689 -8.553 1.00 33.48 786 LYS A O 1
ATOM 2169 N N . ILE A 1 293 ? -17.401 38.293 -6.818 1.00 35.86 787 ILE A N 1
ATOM 2170 C CA . ILE A 1 293 ? -17.500 39.368 -5.835 1.00 30.84 787 ILE A CA 1
ATOM 2171 C C . ILE A 1 293 ? -16.111 39.700 -5.312 1.00 31.94 787 ILE A C 1
ATOM 2172 O O . ILE A 1 293 ? -15.327 38.817 -4.978 1.00 33.32 787 ILE A O 1
ATOM 2177 N N . ILE A 1 294 ? -15.805 40.980 -5.221 1.00 30.92 788 ILE A N 1
ATOM 2178 C CA . ILE A 1 294 ? -14.496 41.371 -4.753 1.00 31.95 788 ILE A CA 1
ATOM 2179 C C . ILE A 1 294 ? -14.625 42.418 -3.635 1.00 29.10 788 ILE A C 1
ATOM 2180 O O . ILE A 1 294 ? -15.443 43.346 -3.719 1.00 29.33 788 ILE A O 1
ATOM 2185 N N . VAL A 1 295 ? -13.875 42.224 -2.558 1.00 28.32 789 VAL A N 1
ATOM 2186 C CA . VAL A 1 295 ? -13.985 43.094 -1.363 1.00 27.31 789 VAL A CA 1
ATOM 2187 C C . VAL A 1 295 ? -12.633 43.771 -1.040 1.00 30.97 789 VAL A C 1
ATOM 2188 O O . VAL A 1 295 ? -11.581 43.138 -1.119 1.00 28.65 789 VAL A O 1
ATOM 2192 N N . VAL A 1 296 ? -12.669 45.054 -0.702 1.00 32.66 790 VAL A N 1
ATOM 2193 C CA . VAL A 1 296 ? -11.497 45.705 -0.132 1.00 31.11 790 VAL A CA 1
ATOM 2194 C C . VAL A 1 296 ? -11.891 46.413 1.155 1.00 33.33 790 VAL A C 1
ATOM 2195 O O . VAL A 1 296 ? -12.714 47.326 1.145 1.00 35.16 790 VAL A O 1
ATOM 2199 N N . THR A 1 297 ? -11.313 45.973 2.271 1.00 27.90 791 THR A N 1
ATOM 2200 C CA . THR A 1 297 ? -11.636 46.557 3.575 1.00 32.64 791 THR A CA 1
ATOM 2201 C C . THR A 1 297 ? -10.372 47.114 4.272 1.00 35.12 791 THR A C 1
ATOM 2202 O O . THR A 1 297 ? -9.346 46.432 4.368 1.00 38.21 791 THR A O 1
ATOM 2206 N N . ILE A 1 298 ? -10.445 48.353 4.743 1.00 36.03 792 ILE A N 1
ATOM 2207 C CA . ILE A 1 298 ? -9.310 48.983 5.428 1.00 35.96 792 ILE A CA 1
ATOM 2208 C C . ILE A 1 298 ? -9.718 49.632 6.745 1.00 35.82 792 ILE A C 1
ATOM 2209 O O . ILE A 1 298 ? -10.644 50.434 6.795 1.00 33.80 792 ILE A O 1
ATOM 2214 N N . ARG A 1 299 ? -9.004 49.296 7.808 1.00 35.35 793 ARG A N 1
ATOM 2215 C CA . ARG A 1 299 ? -9.233 49.918 9.108 1.00 40.77 793 ARG A CA 1
ATOM 2216 C C . ARG A 1 299 ? -7.907 50.314 9.766 1.00 45.76 793 ARG A C 1
ATOM 2217 O O . ARG A 1 299 ? -6.903 49.594 9.662 1.00 39.16 793 ARG A O 1
ATOM 2225 N N . PRO A 1 300 ? -7.898 51.468 10.441 1.00 44.50 794 PRO A N 1
ATOM 2226 C CA . PRO A 1 300 ? -9.057 52.366 10.531 1.00 42.97 794 PRO A CA 1
ATOM 2227 C C . PRO A 1 300 ? -9.360 52.966 9.173 1.00 43.84 794 PRO A C 1
ATOM 2228 O O . PRO A 1 300 ? -8.506 52.904 8.283 1.00 42.89 794 PRO A O 1
ATOM 2232 N N . GLU A 1 301 ? -10.543 53.553 9.020 1.00 48.82 795 GLU A N 1
ATOM 2233 C CA . GLU A 1 301 ? -10.935 54.161 7.756 1.00 61.88 795 GLU A CA 1
ATOM 2234 C C . GLU A 1 301 ? -10.018 55.310 7.379 1.00 62.29 795 GLU A C 1
ATOM 2235 O O . GLU A 1 301 ? -9.749 56.202 8.181 1.00 64.18 795 GLU A O 1
ATOM 2241 N N . PRO A 1 302 ? -9.499 55.266 6.152 1.00 52.45 796 PRO A N 1
ATOM 2242 C CA . PRO A 1 302 ? -8.766 56.391 5.567 1.00 57.82 796 PRO A CA 1
ATOM 2243 C C . PRO A 1 302 ? -9.699 57.335 4.825 1.00 63.60 796 PRO A C 1
ATOM 2244 O O . PRO A 1 302 ? -10.872 57.008 4.598 1.00 58.18 796 PRO A O 1
ATOM 2248 N N . LYS A 1 303 ? -9.172 58.497 4.450 1.00 76.70 797 LYS A N 1
ATOM 2249 C CA . LYS A 1 303 ? -9.785 59.312 3.403 1.00 82.58 797 LYS A CA 1
ATOM 2250 C C . LYS A 1 303 ? -9.659 58.575 2.059 1.00 77.17 797 LYS A C 1
ATOM 2251 O O . LYS A 1 303 ? -8.549 58.233 1.639 1.00 76.37 797 LYS A O 1
ATOM 2257 N N . THR A 1 304 ? -10.791 58.309 1.405 1.00 71.37 798 THR A N 1
ATOM 2258 C CA . THR A 1 304 ? -10.788 57.630 0.109 1.00 67.15 798 THR A CA 1
ATOM 2259 C C . THR A 1 304 ? -11.212 58.553 -1.029 1.00 68.47 798 THR A C 1
ATOM 2260 O O . THR A 1 304 ? -11.028 58.224 -2.198 1.00 68.75 798 THR A O 1
ATOM 2264 N N . THR A 1 305 ? -11.781 59.705 -0.690 1.00 71.23 799 THR A N 1
ATOM 2265 C CA . THR A 1 305 ? -12.259 60.629 -1.715 1.00 81.35 799 THR A CA 1
ATOM 2266 C C . THR A 1 305 ? -11.162 60.955 -2.743 1.00 78.45 799 THR A C 1
ATOM 2267 O O . THR A 1 305 ? -9.999 61.169 -2.384 1.00 69.76 799 THR A O 1
ATOM 2271 N N . ASP A 1 306 ? -11.543 60.967 -4.020 1.00 79.33 800 ASP A N 1
ATOM 2272 C CA . ASP A 1 306 ? -10.609 61.229 -5.124 1.00 77.79 800 ASP A CA 1
ATOM 2273 C C . ASP A 1 306 ? -9.433 60.244 -5.245 1.00 61.85 800 ASP A C 1
ATOM 2274 O O . ASP A 1 306 ? -8.510 60.484 -6.019 1.00 60.76 800 ASP A O 1
ATOM 2279 N N . SER A 1 307 ? -9.463 59.154 -4.478 1.00 48.60 801 SER A N 1
ATOM 2280 C CA . SER A 1 307 ? -8.539 58.042 -4.690 1.00 49.58 801 SER A CA 1
ATOM 2281 C C . SER A 1 307 ? -9.320 56.846 -5.185 1.00 52.47 801 SER A C 1
ATOM 2282 O O . SER A 1 307 ? -9.953 56.141 -4.391 1.00 54.00 801 SER A O 1
ATOM 2285 N N . PHE A 1 308 ? -9.264 56.597 -6.488 1.00 46.16 802 PHE A N 1
ATOM 2286 C CA . PHE A 1 308 ? -10.122 55.574 -7.072 1.00 38.76 802 PHE A CA 1
ATOM 2287 C C . PHE A 1 308 ? -9.502 54.205 -7.098 1.00 33.56 802 PHE A C 1
ATOM 2288 O O . PHE A 1 308 ? -8.434 54.035 -7.651 1.00 36.14 802 PHE A O 1
ATOM 2296 N N . LEU A 1 309 ? -10.179 53.228 -6.497 1.00 25.47 803 LEU A N 1
ATOM 2297 C CA . LEU A 1 309 ? -9.817 51.841 -6.717 1.00 27.70 803 LEU A CA 1
ATOM 2298 C C . LEU A 1 309 ? -10.204 51.527 -8.137 1.00 37.15 803 LEU A C 1
ATOM 2299 O O . LEU A 1 309 ? -11.202 52.056 -8.644 1.00 35.75 803 LEU A O 1
ATOM 2304 N N . GLU A 1 310 ? -9.404 50.685 -8.775 1.00 34.86 804 GLU A N 1
ATOM 2305 C CA . GLU A 1 310 ? -9.658 50.242 -10.134 1.00 32.78 804 GLU A CA 1
ATOM 2306 C C . GLU A 1 310 ? -9.925 48.750 -10.063 1.00 37.72 804 GLU A C 1
ATOM 2307 O O . GLU A 1 310 ? -9.034 47.960 -9.742 1.00 34.99 804 GLU A O 1
ATOM 2313 N N . ILE A 1 311 ? -11.166 48.374 -10.337 1.00 31.00 805 ILE A N 1
ATOM 2314 C CA . ILE A 1 311 ? -11.594 47.001 -10.182 1.00 28.18 805 ILE A CA 1
ATOM 2315 C C . ILE A 1 311 ? -11.938 46.429 -11.554 1.00 32.19 805 ILE A C 1
ATOM 2316 O O . ILE A 1 311 ? -12.749 46.988 -12.293 1.00 37.25 805 ILE A O 1
ATOM 2321 N N . GLU A 1 312 ? -11.308 45.313 -11.879 1.00 26.69 806 GLU A N 1
ATOM 2322 C CA . GLU A 1 312 ? -11.530 44.630 -13.141 1.00 28.68 806 GLU A CA 1
ATOM 2323 C C . GLU A 1 312 ? -12.256 43.321 -12.956 1.00 34.93 806 GLU A C 1
ATOM 2324 O O . GLU A 1 312 ? -11.783 42.434 -12.246 1.00 34.60 806 GLU A O 1
ATOM 2330 N N . LEU A 1 313 ? -13.407 43.206 -13.605 1.00 31.01 807 LEU A N 1
ATOM 2331 C CA . LEU A 1 313 ? -14.299 42.083 -13.364 1.00 28.27 807 LEU A CA 1
ATOM 2332 C C . LEU A 1 313 ? -14.762 41.470 -14.688 1.00 33.79 807 LEU A C 1
ATOM 2333 O O . LEU A 1 313 ? -15.311 42.165 -15.548 1.00 37.12 807 LEU A O 1
ATOM 2338 N N . ALA A 1 314 ? -14.499 40.177 -14.854 1.00 34.86 808 ALA A N 1
ATOM 2339 C CA . ALA A 1 314 ? -14.976 39.411 -16.001 1.00 37.72 808 ALA A CA 1
ATOM 2340 C C . ALA A 1 314 ? -16.459 39.115 -15.804 1.00 42.81 808 ALA A C 1
ATOM 2341 O O . ALA A 1 314 ? -16.920 38.897 -14.678 1.00 37.24 808 ALA A O 1
ATOM 2343 N N . HIS A 1 315 ? -17.201 39.120 -16.901 1.00 41.45 809 HIS A N 1
ATOM 2344 C CA . HIS A 1 315 ? -18.618 38.775 -16.883 1.00 37.39 809 HIS A CA 1
ATOM 2345 C C . HIS A 1 315 ? -18.826 37.275 -16.727 1.00 40.76 809 HIS A C 1
ATOM 2346 O O . HIS A 1 315 ? -18.034 36.471 -17.221 1.00 44.07 809 HIS A O 1
ATOM 2353 N N . LEU A 1 316 ? -19.891 36.899 -16.028 1.00 38.58 810 LEU A N 1
ATOM 2354 C CA . LEU A 1 316 ? -20.232 35.489 -15.833 1.00 45.40 810 LEU A CA 1
ATOM 2355 C C . LEU A 1 316 ? -20.996 34.930 -17.013 1.00 52.68 810 LEU A C 1
ATOM 2356 O O . LEU A 1 316 ? -20.817 33.777 -17.384 1.00 57.12 810 LEU A O 1
ATOM 2361 N N . ALA A 1 317 ? -21.854 35.758 -17.589 1.00 52.79 811 ALA A N 1
ATOM 2362 C CA . ALA A 1 317 ? -22.780 35.305 -18.603 1.00 61.51 811 ALA A CA 1
ATOM 2363 C C . ALA A 1 317 ? -22.897 36.338 -19.700 1.00 62.24 811 ALA A C 1
ATOM 2364 O O . ALA A 1 317 ? -22.713 37.528 -19.464 1.00 58.84 811 ALA A O 1
ATOM 2366 N N . ASN A 1 318 ? -23.198 35.868 -20.904 1.00 74.76 812 ASN A N 1
ATOM 2367 C CA . ASN A 1 318 ? -23.461 36.742 -22.042 1.00 77.83 812 ASN A CA 1
ATOM 2368 C C . ASN A 1 318 ? -24.960 36.985 -22.205 1.00 75.74 812 ASN A C 1
ATOM 2369 O O . ASN A 1 318 ? -25.789 36.277 -21.614 1.00 66.50 812 ASN A O 1
ATOM 2374 N N . GLY A 1 319 ? -25.305 37.993 -23.000 1.00 74.55 813 GLY A N 1
ATOM 2375 C CA . GLY A 1 319 ? -26.698 38.296 -23.280 1.00 67.70 813 GLY A CA 1
ATOM 2376 C C . GLY A 1 319 ? -27.368 39.163 -22.233 1.00 68.02 813 GLY A C 1
ATOM 2377 O O . GLY A 1 319 ? -28.599 39.249 -22.189 1.00 65.33 813 GLY A O 1
ATOM 2378 N N . THR A 1 320 ? -26.568 39.805 -21.381 1.00 66.98 814 THR A N 1
ATOM 2379 C CA . THR A 1 320 ? -27.130 40.706 -20.384 1.00 64.62 814 THR A CA 1
ATOM 2380 C C . THR A 1 320 ? -27.280 42.098 -20.949 1.00 57.67 814 THR A C 1
ATOM 2381 O O . THR A 1 320 ? -26.598 42.476 -21.886 1.00 62.70 814 THR A O 1
ATOM 2385 N N . LEU A 1 321 ? -28.196 42.849 -20.366 1.00 53.57 815 LEU A N 1
ATOM 2386 C CA . LEU A 1 321 ? -28.426 44.226 -20.731 1.00 57.28 815 LEU A CA 1
ATOM 2387 C C . LEU A 1 321 ? -27.609 45.101 -19.811 1.00 68.96 815 LEU A C 1
ATOM 2388 O O . LEU A 1 321 ? -27.761 45.015 -18.591 1.00 83.65 815 LEU A O 1
ATOM 2393 N N . ASN A 1 322 ? -26.734 45.927 -20.369 1.00 61.90 816 ASN A N 1
ATOM 2394 C CA . ASN A 1 322 ? -26.283 47.101 -19.631 1.00 65.17 816 ASN A CA 1
ATOM 2395 C C . ASN A 1 322 ? -25.642 46.786 -18.259 1.00 51.33 816 ASN A C 1
ATOM 2396 O O . ASN A 1 322 ? -26.219 47.052 -17.209 1.00 53.34 816 ASN A O 1
ATOM 2401 N N . PRO A 1 323 ? -24.441 46.199 -18.266 1.00 49.74 817 PRO A N 1
ATOM 2402 C CA . PRO A 1 323 ? -23.798 45.890 -16.978 1.00 39.29 817 PRO A CA 1
ATOM 2403 C C . PRO A 1 323 ? -23.466 47.193 -16.260 1.00 41.89 817 PRO A C 1
ATOM 2404 O O . PRO A 1 323 ? -23.232 48.192 -16.934 1.00 38.66 817 PRO A O 1
ATOM 2408 N N . TYR A 1 324 ? -23.469 47.209 -14.930 1.00 39.51 818 TYR A N 1
ATOM 2409 C CA . TYR A 1 324 ? -23.022 48.403 -14.204 1.00 38.15 818 TYR A CA 1
ATOM 2410 C C . TYR A 1 324 ? -22.362 48.086 -12.855 1.00 41.56 818 TYR A C 1
ATOM 2411 O O . TYR A 1 324 ? -22.763 47.151 -12.157 1.00 41.52 818 TYR A O 1
ATOM 2420 N N . CYS A 1 325 ? -21.348 48.873 -12.508 1.00 32.08 819 CYS A N 1
ATOM 2421 C CA . CYS A 1 325 ? -20.613 48.698 -11.253 1.00 36.66 819 CYS A CA 1
ATOM 2422 C C . CYS A 1 325 ? -21.409 49.181 -10.074 1.00 38.58 819 CYS A C 1
ATOM 2423 O O . CYS A 1 325 ? -21.983 50.265 -10.113 1.00 42.16 819 CYS A O 1
ATOM 2426 N N . VAL A 1 326 ? -21.425 48.371 -9.020 1.00 32.99 820 VAL A N 1
ATOM 2427 C CA . VAL A 1 326 ? -22.052 48.746 -7.767 1.00 35.37 820 VAL A CA 1
ATOM 2428 C C . VAL A 1 326 ? -21.123 48.431 -6.618 1.00 36.80 820 VAL A C 1
ATOM 2429 O O . VAL A 1 326 ? -20.220 47.608 -6.748 1.00 34.08 820 VAL A O 1
ATOM 2433 N N . LEU A 1 327 ? -21.354 49.096 -5.491 1.00 38.47 821 LEU A N 1
ATOM 2434 C CA . LEU A 1 327 ? -20.700 48.733 -4.246 1.00 39.87 821 LEU A CA 1
ATOM 2435 C C . LEU A 1 327 ? -21.812 48.525 -3.220 1.00 44.41 821 LEU A C 1
ATOM 2436 O O . LEU A 1 327 ? -22.925 49.017 -3.398 1.00 43.36 821 LEU A O 1
ATOM 2441 N N . TRP A 1 328 ? -21.528 47.771 -2.168 1.00 34.54 822 TRP A N 1
ATOM 2442 C CA . TRP A 1 328 ? -22.501 47.604 -1.108 1.00 36.76 822 TRP A CA 1
ATOM 2443 C C . TRP A 1 328 ? -22.567 48.862 -0.236 1.00 43.49 822 TRP A C 1
ATOM 2444 O O . TRP A 1 328 ? -21.550 49.358 0.245 1.00 43.05 822 TRP A O 1
ATOM 2455 N N . ASP A 1 329 ? -23.771 49.382 -0.060 1.00 41.58 823 ASP A N 1
ATOM 2456 C CA . ASP A 1 329 ? -23.993 50.501 0.845 1.00 54.25 823 ASP A CA 1
ATOM 2457 C C . ASP A 1 329 ? -24.673 50.026 2.130 1.00 55.06 823 ASP A C 1
ATOM 2458 O O . ASP A 1 329 ? -25.835 49.626 2.104 1.00 55.17 823 ASP A O 1
ATOM 2463 N N . ASP A 1 330 ? -23.943 50.086 3.243 1.00 67.91 824 ASP A N 1
ATOM 2464 C CA . ASP A 1 330 ? -24.403 49.578 4.549 1.00 73.81 824 ASP A CA 1
ATOM 2465 C C . ASP A 1 330 ? -25.501 50.379 5.228 1.00 77.58 824 ASP A C 1
ATOM 2466 O O . ASP A 1 330 ? -26.143 49.883 6.156 1.00 81.78 824 ASP A O 1
ATOM 2471 N N . SER A 1 331 ? -25.706 51.614 4.785 1.00 82.03 825 SER A N 1
ATOM 2472 C CA . SER A 1 331 ? -26.716 52.473 5.399 1.00 94.17 825 SER A CA 1
ATOM 2473 C C . SER A 1 331 ? -28.144 51.992 5.120 1.00 96.99 825 SER A C 1
ATOM 2474 O O . SER A 1 331 ? -28.735 51.257 5.920 1.00 95.08 825 SER A O 1
ATOM 2477 N N . GLU A 1 335 ? -33.667 48.388 5.557 1.00 106.89 829 GLU A N 1
ATOM 2478 C CA . GLU A 1 335 ? -32.759 47.443 6.195 1.00 106.88 829 GLU A CA 1
ATOM 2479 C C . GLU A 1 335 ? -32.121 46.493 5.185 1.00 104.74 829 GLU A C 1
ATOM 2480 O O . GLU A 1 335 ? -31.410 46.929 4.274 1.00 91.28 829 GLU A O 1
ATOM 2486 N N . SER A 1 336 ? -32.396 45.198 5.354 1.00 106.64 830 SER A N 1
ATOM 2487 C CA . SER A 1 336 ? -31.752 44.141 4.572 1.00 92.22 830 SER A CA 1
ATOM 2488 C C . SER A 1 336 ? -30.237 44.225 4.720 1.00 79.09 830 SER A C 1
ATOM 2489 O O . SER A 1 336 ? -29.483 43.710 3.883 1.00 74.73 830 SER A O 1
ATOM 2492 N N . LEU A 1 337 ? -29.809 44.879 5.798 1.00 69.25 831 LEU A N 1
ATOM 2493 C CA . LEU A 1 337 ? -28.395 45.139 6.061 1.00 65.26 831 LEU A CA 1
ATOM 2494 C C . LEU A 1 337 ? -27.734 46.003 4.979 1.00 60.93 831 LEU A C 1
ATOM 2495 O O . LEU A 1 337 ? -26.502 46.048 4.897 1.00 55.37 831 LEU A O 1
ATOM 2500 N N . GLY A 1 338 ? -28.554 46.678 4.162 1.00 56.45 832 GLY A N 1
ATOM 2501 C CA . GLY A 1 338 ? -28.060 47.605 3.151 1.00 55.27 832 GLY A CA 1
ATOM 2502 C C . GLY A 1 338 ? -28.588 47.397 1.738 1.00 54.84 832 GLY A C 1
ATOM 2503 O O . GLY A 1 338 ? -29.615 46.744 1.540 1.00 55.36 832 GLY A O 1
ATOM 2504 N N . THR A 1 339 ? -27.894 47.971 0.755 1.00 50.31 833 THR A N 1
ATOM 2505 C CA . THR A 1 339 ? -28.256 47.794 -0.651 1.00 48.32 833 THR A CA 1
ATOM 2506 C C . THR A 1 339 ? -27.100 48.107 -1.610 1.00 41.49 833 THR A C 1
ATOM 2507 O O . THR A 1 339 ? -26.070 48.624 -1.206 1.00 47.72 833 THR A O 1
ATOM 2511 N N . TRP A 1 340 ? -27.280 47.796 -2.888 1.00 44.03 834 TRP A N 1
ATOM 2512 C CA . TRP A 1 340 ? -26.258 48.059 -3.891 1.00 39.24 834 TRP A CA 1
ATOM 2513 C C . TRP A 1 340 ? -26.437 49.474 -4.403 1.00 44.63 834 TRP A C 1
ATOM 2514 O O . TRP A 1 340 ? -27.552 49.941 -4.577 1.00 45.92 834 TRP A O 1
ATOM 2525 N N . SER A 1 341 ? -25.336 50.152 -4.667 1.00 45.09 835 SER A N 1
ATOM 2526 C CA . SER A 1 341 ? -25.408 51.521 -5.124 1.00 46.34 835 SER A CA 1
ATOM 2527 C C . SER A 1 341 ? -24.346 51.747 -6.191 1.00 44.88 835 SER A C 1
ATOM 2528 O O . SER A 1 341 ? -23.262 51.165 -6.130 1.00 39.75 835 SER A O 1
ATOM 2531 N N . THR A 1 342 ? -24.677 52.568 -7.184 1.00 46.81 836 THR A N 1
ATOM 2532 C CA . THR A 1 342 ? -23.734 52.946 -8.229 1.00 47.50 836 THR A CA 1
ATOM 2533 C C . THR A 1 342 ? -23.056 54.260 -7.852 1.00 52.58 836 THR A C 1
ATOM 2534 O O . THR A 1 342 ? -22.172 54.743 -8.563 1.00 55.73 836 THR A O 1
ATOM 2538 N N . GLN A 1 343 ? -23.501 54.840 -6.740 1.00 57.24 837 GLN A N 1
ATOM 2539 C CA . GLN A 1 343 ? -22.938 56.072 -6.198 1.00 64.42 837 GLN A CA 1
ATOM 2540 C C . GLN A 1 343 ? -21.496 55.854 -5.768 1.00 55.54 837 GLN A C 1
ATOM 2541 O O . GLN A 1 343 ? -21.224 55.105 -4.823 1.00 48.13 837 GLN A O 1
ATOM 2547 N N . GLY A 1 344 ? -20.572 56.532 -6.431 1.00 54.68 838 GLY A N 1
ATOM 2548 C CA . GLY A 1 344 ? -19.172 56.403 -6.065 1.00 51.83 838 GLY A CA 1
ATOM 2549 C C . GLY A 1 344 ? -18.424 55.463 -6.993 1.00 49.71 838 GLY A C 1
ATOM 2550 O O . GLY A 1 344 ? -17.240 55.203 -6.796 1.00 56.89 838 GLY A O 1
ATOM 2551 N N . CYS A 1 345 ? -19.114 54.955 -8.010 1.00 44.19 839 CYS A N 1
ATOM 2552 C CA . CYS A 1 345 ? -18.487 54.069 -8.986 1.00 45.27 839 CYS A CA 1
ATOM 2553 C C . CYS A 1 345 ? -18.739 54.571 -10.381 1.00 45.31 839 CYS A C 1
ATOM 2554 O O . CYS A 1 345 ? -19.861 54.882 -10.731 1.00 49.28 839 CYS A O 1
ATOM 2557 N N . LYS A 1 346 ? -17.690 54.644 -11.183 1.00 46.25 840 LYS A N 1
ATOM 2558 C CA . LYS A 1 346 ? -17.860 54.860 -12.607 1.00 48.97 840 LYS A CA 1
ATOM 2559 C C . LYS A 1 346 ? -17.663 53.527 -13.319 1.00 43.24 840 LYS A C 1
ATOM 2560 O O . LYS A 1 346 ? -16.722 52.778 -13.017 1.00 40.21 840 LYS A O 1
ATOM 2566 N N . THR A 1 347 ? -18.578 53.226 -14.234 1.00 39.34 841 THR A N 1
ATOM 2567 C CA . THR A 1 347 ? -18.550 51.997 -15.019 1.00 39.86 841 THR A CA 1
ATOM 2568 C C . THR A 1 347 ? -17.848 52.180 -16.375 1.00 43.73 841 THR A C 1
ATOM 2569 O O . THR A 1 347 ? -18.275 52.996 -17.194 1.00 44.62 841 THR A O 1
ATOM 2573 N N . VAL A 1 348 ? -16.777 51.424 -16.611 1.00 41.59 842 VAL A N 1
ATOM 2574 C CA . VAL A 1 348 ? -16.075 51.468 -17.896 1.00 33.62 842 VAL A CA 1
ATOM 2575 C C . VAL A 1 348 ? -16.281 50.168 -18.673 1.00 35.91 842 VAL A C 1
ATOM 2576 O O . VAL A 1 348 ? -15.813 49.117 -18.261 1.00 38.50 842 VAL A O 1
ATOM 2580 N N . LEU A 1 349 ? -17.001 50.241 -19.789 1.00 38.98 843 LEU A N 1
ATOM 2581 C CA . LEU A 1 349 ? -17.347 49.040 -20.535 1.00 36.99 843 LEU A CA 1
ATOM 2582 C C . LEU A 1 349 ? -16.214 48.608 -21.467 1.00 38.52 843 LEU A C 1
ATOM 2583 O O . LEU A 1 349 ? -16.298 48.773 -22.668 1.00 39.87 843 LEU A O 1
ATOM 2588 N N . THR A 1 350 ? -15.168 48.039 -20.882 1.00 40.38 844 THR A N 1
ATOM 2589 C CA . THR A 1 350 ? -13.968 47.627 -21.593 1.00 34.68 844 THR A CA 1
ATOM 2590 C C . THR A 1 350 ? -14.283 46.821 -22.852 1.00 37.98 844 THR A C 1
ATOM 2591 O O . THR A 1 350 ? -13.838 47.173 -23.929 1.00 39.40 844 THR A O 1
ATOM 2595 N N . ASP A 1 351 ? -15.045 45.740 -22.714 1.00 35.34 845 ASP A N 1
ATOM 2596 C CA . ASP A 1 351 ? -15.554 45.009 -23.882 1.00 39.05 845 ASP A CA 1
ATOM 2597 C C . ASP A 1 351 ? -16.769 44.191 -23.469 1.00 45.28 845 ASP A C 1
ATOM 2598 O O . ASP A 1 351 ? -17.255 44.349 -22.352 1.00 43.72 845 ASP A O 1
ATOM 2603 N N . ALA A 1 352 ? -17.254 43.329 -24.364 1.00 40.60 846 ALA A N 1
ATOM 2604 C CA . ALA A 1 352 ? -18.497 42.592 -24.130 1.00 41.11 846 ALA A CA 1
ATOM 2605 C C . ALA A 1 352 ? -18.398 41.642 -22.946 1.00 36.59 846 ALA A C 1
ATOM 2606 O O . ALA A 1 352 ? -19.402 41.241 -22.388 1.00 42.96 846 ALA A O 1
ATOM 2608 N N . SER A 1 353 ? -17.179 41.300 -22.561 1.00 36.78 847 SER A N 1
ATOM 2609 C CA . SER A 1 353 ? -16.958 40.273 -21.553 1.00 42.96 847 SER A CA 1
ATOM 2610 C C . SER A 1 353 ? -16.275 40.777 -20.269 1.00 37.46 847 SER A C 1
ATOM 2611 O O . SER A 1 353 ? -16.039 39.997 -19.357 1.00 34.42 847 SER A O 1
ATOM 2614 N N . HIS A 1 354 ? -15.930 42.058 -20.220 1.00 33.66 848 HIS A N 1
ATOM 2615 C CA . HIS A 1 354 ? -15.165 42.594 -19.088 1.00 37.04 848 HIS A CA 1
ATOM 2616 C C . HIS A 1 354 ? -15.611 44.013 -18.819 1.00 32.50 848 HIS A C 1
ATOM 2617 O O . HIS A 1 354 ? -15.825 44.787 -19.734 1.00 35.52 848 HIS A O 1
ATOM 2624 N N . THR A 1 355 ? -15.730 44.356 -17.554 1.00 33.61 849 THR A N 1
ATOM 2625 C CA . THR A 1 355 ? -16.025 45.722 -17.170 1.00 33.19 849 THR A CA 1
ATOM 2626 C C . THR A 1 355 ? -14.944 46.220 -16.203 1.00 34.49 849 THR A C 1
ATOM 2627 O O . THR A 1 355 ? -14.418 45.460 -15.396 1.00 36.88 849 THR A O 1
ATOM 2631 N N . LYS A 1 356 ? -14.603 47.497 -16.278 1.00 37.99 850 LYS A N 1
ATOM 2632 C CA . LYS A 1 356 ? -13.698 48.074 -15.291 1.00 37.43 850 LYS A CA 1
ATOM 2633 C C . LYS A 1 356 ? -14.481 49.062 -14.443 1.00 40.37 850 LYS A C 1
ATOM 2634 O O . LYS A 1 356 ? -15.163 49.928 -14.982 1.00 33.50 850 LYS A O 1
ATOM 2640 N N . CYS A 1 357 ? -14.402 48.904 -13.121 1.00 30.93 851 CYS A N 1
ATOM 2641 C CA . CYS A 1 357 ? -15.060 49.817 -12.197 1.00 32.21 851 CYS A CA 1
ATOM 2642 C C . CYS A 1 357 ? -14.042 50.744 -11.526 1.00 36.28 851 CYS A C 1
ATOM 2643 O O . CYS A 1 357 ? -13.002 50.307 -11.043 1.00 29.80 851 CYS A O 1
ATOM 2646 N N . LEU A 1 358 ? -14.361 52.028 -11.503 1.00 35.89 852 LEU A N 1
ATOM 2647 C CA . LEU A 1 358 ? -13.538 53.015 -10.846 1.00 33.03 852 LEU A CA 1
ATOM 2648 C C . LEU A 1 358 ? -14.338 53.573 -9.691 1.00 38.52 852 LEU A C 1
ATOM 2649 O O . LEU A 1 358 ? -15.266 54.364 -9.890 1.00 37.22 852 LEU A O 1
ATOM 2654 N N . CYS A 1 359 ? -13.966 53.167 -8.484 1.00 33.84 853 CYS A N 1
ATOM 2655 C CA . CYS A 1 359 ? -14.740 53.472 -7.292 1.00 38.50 853 CYS A CA 1
ATOM 2656 C C . CYS A 1 359 ? -13.888 54.175 -6.243 1.00 42.29 853 CYS A C 1
ATOM 2657 O O . CYS A 1 359 ? -12.789 53.724 -5.910 1.00 41.70 853 CYS A O 1
ATOM 2660 N N . ASP A 1 360 ? -14.393 55.274 -5.706 1.00 42.11 854 ASP A N 1
ATOM 2661 C CA . ASP A 1 360 ? -13.645 55.984 -4.672 1.00 46.13 854 ASP A CA 1
ATOM 2662 C C . ASP A 1 360 ? -14.220 55.742 -3.279 1.00 39.50 854 ASP A C 1
ATOM 2663 O O . ASP A 1 360 ? -14.169 56.617 -2.420 1.00 42.47 854 ASP A O 1
ATOM 2668 N N . ARG A 1 361 ? -14.767 54.552 -3.062 1.00 41.09 855 ARG A N 1
ATOM 2669 C CA . ARG A 1 361 ? -15.239 54.161 -1.739 1.00 49.18 855 ARG A CA 1
ATOM 2670 C C . ARG A 1 361 ? -14.793 52.734 -1.517 1.00 51.22 855 ARG A C 1
ATOM 2671 O O . ARG A 1 361 ? -14.611 51.986 -2.476 1.00 50.11 855 ARG A O 1
ATOM 2679 N N . LEU A 1 362 ? -14.594 52.363 -0.257 1.00 48.53 856 LEU A N 1
ATOM 2680 C CA . LEU A 1 362 ? -14.171 51.012 0.084 1.00 46.11 856 LEU A CA 1
ATOM 2681 C C . LEU A 1 362 ? -15.393 50.179 0.335 1.00 46.37 856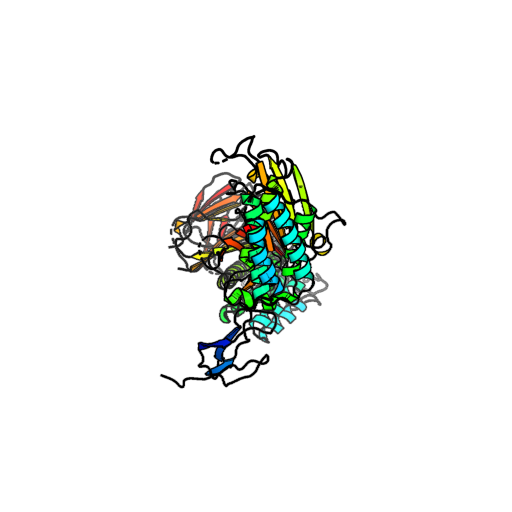 LEU A C 1
ATOM 2682 O O . LEU A 1 362 ? -16.325 50.635 0.972 1.00 46.28 856 LEU A O 1
ATOM 2687 N N . SER A 1 363 ? -15.407 48.954 -0.166 1.00 41.53 857 SER A N 1
ATOM 2688 C CA . SER A 1 363 ? -16.561 48.122 0.074 1.00 35.26 857 SER A CA 1
ATOM 2689 C C . SER A 1 363 ? -16.456 46.812 -0.663 1.00 32.43 857 SER A C 1
ATOM 2690 O O . SER A 1 363 ? -15.371 46.349 -1.007 1.00 29.27 857 SER A O 1
ATOM 2693 N N . THR A 1 364 ? -17.633 46.227 -0.855 1.00 29.03 858 THR A N 1
ATOM 2694 C CA . THR A 1 364 ? -17.856 45.048 -1.632 1.00 35.93 858 THR A CA 1
ATOM 2695 C C . THR A 1 364 ? -18.280 45.552 -3.000 1.00 37.00 858 THR A C 1
ATOM 2696 O O . THR A 1 364 ? -19.152 46.421 -3.104 1.00 38.73 858 THR A O 1
ATOM 2700 N N . PHE A 1 365 ? -17.643 45.021 -4.033 1.00 27.76 859 PHE A N 1
ATOM 2701 C CA . PHE A 1 365 ? -17.875 45.442 -5.418 1.00 30.14 859 PHE A CA 1
ATOM 2702 C C . PHE A 1 365 ? -18.390 44.310 -6.277 1.00 33.34 859 PHE A C 1
ATOM 2703 O O . PHE A 1 365 ? -18.025 43.148 -6.080 1.00 37.41 859 PHE A O 1
ATOM 2711 N N . ALA A 1 366 ? -19.199 44.665 -7.269 1.00 37.74 860 ALA A N 1
ATOM 2712 C CA . ALA A 1 366 ? -19.726 43.685 -8.203 1.00 33.62 860 ALA A CA 1
ATOM 2713 C C . ALA A 1 366 ? -20.254 44.379 -9.439 1.00 37.66 860 ALA A C 1
ATOM 2714 O O . ALA A 1 366 ? -20.348 45.604 -9.495 1.00 35.74 860 ALA A O 1
ATOM 2716 N N . ILE A 1 367 ? -20.631 43.558 -10.410 1.00 32.43 861 ILE A N 1
ATOM 2717 C CA . ILE A 1 367 ? -21.277 43.991 -11.626 1.00 33.23 861 ILE A CA 1
ATOM 2718 C C . ILE A 1 367 ? -22.692 43.448 -11.559 1.00 35.39 861 ILE A C 1
ATOM 2719 O O . ILE A 1 367 ? -22.870 42.246 -11.439 1.00 38.23 861 ILE A O 1
ATOM 2724 N N . LEU A 1 368 ? -23.695 44.317 -11.627 1.00 38.52 862 LEU A N 1
ATOM 2725 C CA . LEU A 1 368 ? -25.075 43.871 -11.866 1.00 39.71 862 LEU A CA 1
ATOM 2726 C C . LEU A 1 368 ? -25.442 44.049 -13.342 1.00 41.51 862 LEU A C 1
ATOM 2727 O O . LEU A 1 368 ? -24.807 44.816 -14.061 1.00 38.83 862 LEU A O 1
ATOM 2732 N N . ALA A 1 369 ? -26.486 43.356 -13.776 1.00 44.40 863 ALA A N 1
ATOM 2733 C CA . ALA A 1 369 ? -27.001 43.519 -15.126 1.00 46.47 863 ALA A CA 1
ATOM 2734 C C . ALA A 1 369 ? -28.437 42.998 -15.192 1.00 49.54 863 ALA A C 1
ATOM 2735 O O . ALA A 1 369 ? -28.816 42.093 -14.436 1.00 51.06 863 ALA A O 1
ATOM 2737 N N . GLN A 1 370 ? -29.242 43.584 -16.075 1.00 54.28 864 GLN A N 1
ATOM 2738 C CA . GLN A 1 370 ? -30.599 43.090 -16.323 1.00 58.60 864 GLN A CA 1
ATOM 2739 C C . GLN A 1 370 ? -30.524 41.900 -17.266 1.00 59.99 864 GLN A C 1
ATOM 2740 O O . GLN A 1 370 ? -29.751 41.911 -18.221 1.00 56.05 864 GLN A O 1
ATOM 2746 N N . GLN A 1 371 ? -31.300 40.859 -16.991 1.00 67.75 865 GLN A N 1
ATOM 2747 C CA . GLN A 1 371 ? -31.330 39.710 -17.888 1.00 83.56 865 GLN A CA 1
ATOM 2748 C C . GLN A 1 371 ? -32.378 39.809 -19.010 1.00 100.01 865 GLN A C 1
ATOM 2749 O O . GLN A 1 371 ? -32.141 39.299 -20.108 1.00 106.33 865 GLN A O 1
ATOM 2755 N N . PRO A 1 372 ? -33.513 40.498 -18.757 1.00 108.43 866 PRO A N 1
ATOM 2756 C CA . PRO A 1 372 ? -34.679 40.467 -19.650 1.00 115.69 866 PRO A CA 1
ATOM 2757 C C . PRO A 1 372 ? -34.415 39.875 -21.031 1.00 111.22 866 PRO A C 1
ATOM 2758 O O . PRO A 1 372 ? -34.792 38.722 -21.234 1.00 107.80 866 PRO A O 1
ATOM 2762 N N . ARG B 1 7 ? -27.523 74.425 -80.989 1.00 92.24 501 ARG B N 1
ATOM 2763 C CA . ARG B 1 7 ? -26.773 74.562 -82.232 1.00 91.00 501 ARG B CA 1
ATOM 2764 C C . ARG B 1 7 ? -25.420 75.221 -81.969 1.00 80.17 501 ARG B C 1
ATOM 2765 O O . ARG B 1 7 ? -25.351 76.308 -81.395 1.00 80.20 501 ARG B O 1
ATOM 2767 N N . CYS B 1 8 ? -24.344 74.566 -82.390 1.00 71.72 502 CYS B N 1
ATOM 2768 C CA . CYS B 1 8 ? -22.998 75.079 -82.124 1.00 66.67 502 CYS B CA 1
ATOM 2769 C C . CYS B 1 8 ? -22.617 76.264 -83.015 1.00 68.02 502 CYS B C 1
ATOM 2770 O O . CYS B 1 8 ? -21.559 76.866 -82.843 1.00 73.05 502 CYS B O 1
ATOM 2773 N N . SER B 1 9 ? -23.494 76.597 -83.953 1.00 69.26 503 SER B N 1
ATOM 2774 C CA . SER B 1 9 ? -23.302 77.757 -84.814 1.00 82.04 503 SER B CA 1
ATOM 2775 C C . SER B 1 9 ? -23.946 79.026 -84.254 1.00 82.90 503 SER B C 1
ATOM 2776 O O . SER B 1 9 ? -23.689 80.123 -84.753 1.00 76.13 503 SER B O 1
ATOM 2779 N N . GLU B 1 10 ? -24.766 78.880 -83.214 1.00 92.63 504 GLU B N 1
ATOM 2780 C CA . GLU B 1 10 ? -25.387 80.041 -82.561 1.00 100.21 504 GLU B CA 1
ATOM 2781 C C . GLU B 1 10 ? -25.143 80.108 -81.044 1.00 88.40 504 GLU B C 1
ATOM 2782 O O . GLU B 1 10 ? -25.479 81.104 -80.401 1.00 86.35 504 GLU B O 1
ATOM 2788 N N . GLN B 1 11 ? -24.553 79.063 -80.472 1.00 77.72 505 GLN B N 1
ATOM 2789 C CA . GLN B 1 11 ? -24.238 79.083 -79.049 1.00 77.20 505 GLN B CA 1
ATOM 2790 C C . GLN B 1 11 ? -22.815 78.609 -78.818 1.00 71.69 505 GLN B C 1
ATOM 2791 O O . GLN B 1 11 ? -22.248 77.911 -79.649 1.00 68.38 505 GLN B O 1
ATOM 2797 N N . ARG B 1 12 ? -22.241 78.988 -77.684 1.00 69.28 506 ARG B N 1
ATOM 2798 C CA . ARG B 1 12 ? -20.969 78.430 -77.260 1.00 60.97 506 ARG B CA 1
ATOM 2799 C C . ARG B 1 12 ? -21.031 76.905 -77.106 1.00 60.95 506 ARG B C 1
ATOM 2800 O O . ARG B 1 12 ? -21.993 76.362 -76.559 1.00 56.79 506 ARG B O 1
ATOM 2808 N N . CYS B 1 13 ? -20.002 76.230 -77.614 1.00 49.80 507 CYS B N 1
ATOM 2809 C CA . CYS B 1 13 ? -19.824 74.800 -77.424 1.00 46.44 507 CYS B CA 1
ATOM 2810 C C . CYS B 1 13 ? -18.380 74.574 -76.962 1.00 41.45 507 CYS B C 1
ATOM 2811 O O . CYS B 1 13 ? -17.530 75.437 -77.157 1.00 42.90 507 CYS B O 1
ATOM 2814 N N . PRO B 1 14 ? -18.105 73.429 -76.328 1.00 37.67 508 PRO B N 1
ATOM 2815 C CA . PRO B 1 14 ? -16.737 73.185 -75.854 1.00 35.47 508 PRO B CA 1
ATOM 2816 C C . PRO B 1 14 ? -15.730 73.130 -77.002 1.00 37.99 508 PRO B C 1
ATOM 2817 O O . PRO B 1 14 ? -15.971 72.469 -78.017 1.00 36.35 508 PRO B O 1
ATOM 2821 N N . ALA B 1 15 ? -14.610 73.828 -76.832 1.00 38.14 509 ALA B N 1
ATOM 2822 C CA . ALA B 1 15 ? -13.483 73.723 -77.755 1.00 36.14 509 ALA B CA 1
ATOM 2823 C C . ALA B 1 15 ? -12.836 72.353 -77.563 1.00 34.63 509 ALA B C 1
ATOM 2824 O O . ALA B 1 15 ? -13.070 71.701 -76.558 1.00 33.90 509 ALA B O 1
ATOM 2826 N N . PRO B 1 16 ? -12.018 71.913 -78.524 1.00 31.00 510 PRO B N 1
ATOM 2827 C CA . PRO B 1 16 ? -11.392 70.582 -78.362 1.00 31.31 510 PRO B CA 1
ATOM 2828 C C . PRO B 1 16 ? -10.609 70.356 -77.064 1.00 32.85 510 PRO B C 1
ATOM 2829 O O . PRO B 1 16 ? -10.634 69.245 -76.547 1.00 29.74 510 PRO B O 1
ATOM 2833 N N . TYR B 1 17 ? -9.918 71.363 -76.545 1.00 25.51 511 TYR B N 1
ATOM 2834 C CA . TYR B 1 17 ? -9.152 71.151 -75.329 1.00 28.62 511 TYR B CA 1
ATOM 2835 C C . TYR B 1 17 ? -10.055 71.271 -74.076 1.00 34.34 511 TYR B C 1
ATOM 2836 O O . TYR B 1 17 ? -9.562 71.245 -72.945 1.00 30.59 511 TYR B O 1
ATOM 2845 N N . GLU B 1 18 ? -11.370 71.389 -74.288 1.00 29.66 512 GLU B N 1
ATOM 2846 C CA . GLU B 1 18 ? -12.335 71.456 -73.187 1.00 30.44 512 GLU B CA 1
ATOM 2847 C C . GLU B 1 18 ? -13.126 70.155 -73.085 1.00 34.06 512 GLU B C 1
ATOM 2848 O O . GLU B 1 18 ? -14.125 70.040 -72.355 1.00 32.76 512 GLU B O 1
ATOM 2854 N N . ILE B 1 19 ? -12.656 69.159 -73.821 1.00 28.99 513 ILE B N 1
ATOM 2855 C CA . ILE B 1 19 ? -13.309 67.872 -73.832 1.00 28.54 513 ILE B CA 1
ATOM 2856 C C . ILE B 1 19 ? -12.268 66.821 -73.440 1.00 29.24 513 ILE B C 1
ATOM 2857 O O . ILE B 1 19 ? -11.163 66.852 -73.931 1.00 29.89 513 ILE B O 1
ATOM 2862 N N . CYS B 1 20 ? -12.627 65.921 -72.535 1.00 29.07 514 CYS B N 1
ATOM 2863 C CA . CYS B 1 20 ? -11.815 64.745 -72.221 1.00 30.16 514 CYS B CA 1
ATOM 2864 C C . CYS B 1 20 ? -12.008 63.652 -73.274 1.00 29.12 514 CYS B C 1
ATOM 2865 O O . CYS B 1 20 ? -13.119 63.264 -73.574 1.00 30.47 514 CYS B O 1
ATOM 2868 N N . PRO B 1 21 ? -10.908 63.157 -73.831 1.00 29.08 515 PRO B N 1
ATOM 2869 C CA . PRO B 1 21 ? -10.952 62.126 -74.869 1.00 23.06 515 PRO B CA 1
ATOM 2870 C C . PRO B 1 21 ? -11.318 60.789 -74.244 1.00 30.25 515 PRO B C 1
ATOM 2871 O O . PRO B 1 21 ? -11.136 60.573 -73.046 1.00 28.26 515 PRO B O 1
ATOM 2875 N N . GLU B 1 22 ? -11.835 59.896 -75.069 1.00 29.46 516 GLU B N 1
ATOM 2876 C CA . GLU B 1 22 ? -12.108 58.545 -74.652 1.00 28.62 516 GLU B CA 1
ATOM 2877 C C . GLU B 1 22 ? -10.870 57.961 -73.978 1.00 31.41 516 GLU B C 1
ATOM 2878 O O . GLU B 1 22 ? -9.753 58.175 -74.424 1.00 25.64 516 GLU B O 1
ATOM 2884 N N . ASP B 1 23 ? -11.075 57.201 -72.911 1.00 32.45 517 ASP B N 1
ATOM 2885 C CA . ASP B 1 23 ? -9.968 56.748 -72.091 1.00 23.19 517 ASP B CA 1
ATOM 2886 C C . ASP B 1 23 ? -10.228 55.326 -71.578 1.00 31.14 517 ASP B C 1
ATOM 2887 O O . ASP B 1 23 ? -11.386 54.894 -71.513 1.00 30.97 517 ASP B O 1
ATOM 2892 N N . TYR B 1 24 ? -9.175 54.606 -71.180 1.00 30.45 518 TYR B N 1
ATOM 2893 C CA . TYR B 1 24 ? -9.328 53.184 -70.836 1.00 32.97 518 TYR B CA 1
ATOM 2894 C C . TYR B 1 24 ? -8.889 52.790 -69.416 1.00 35.66 518 TYR B C 1
ATOM 2895 O O . TYR B 1 24 ? -8.663 51.600 -69.129 1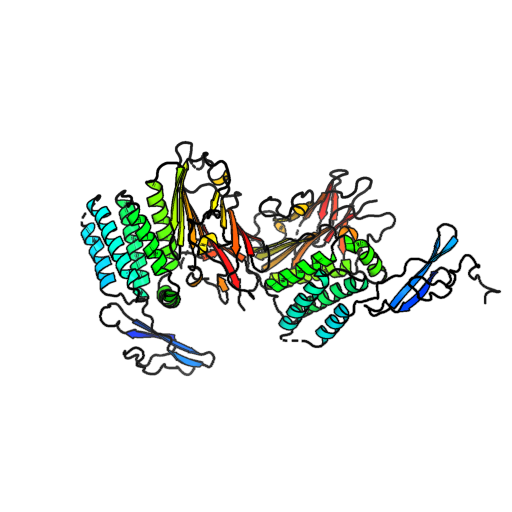.00 34.21 518 TYR B O 1
ATOM 2904 N N . LEU B 1 25 ? -8.812 53.780 -68.527 1.00 35.91 519 LEU B N 1
ATOM 2905 C CA . LEU B 1 25 ? -8.558 53.521 -67.102 1.00 30.82 519 LEU B CA 1
ATOM 2906 C C . LEU B 1 25 ? -9.369 52.339 -66.536 1.00 30.86 519 LEU B C 1
ATOM 2907 O O . LEU B 1 25 ? -10.580 52.278 -66.717 1.00 28.55 519 LEU B O 1
ATOM 2912 N N . MET B 1 26 ? -8.689 51.422 -65.837 1.00 35.05 520 MET B N 1
ATOM 2913 C CA . MET B 1 26 ? -9.311 50.236 -65.224 1.00 33.17 520 MET B CA 1
ATOM 2914 C C . MET B 1 26 ? -9.822 49.259 -66.263 1.00 36.65 520 MET B C 1
ATOM 2915 O O . MET B 1 26 ? -10.698 48.445 -65.979 1.00 32.26 520 MET B O 1
ATOM 2920 N N . SER B 1 27 ? -9.293 49.349 -67.480 1.00 40.83 521 SER B N 1
ATOM 2921 C CA . SER B 1 27 ? -9.755 48.462 -68.537 1.00 39.90 521 SER B CA 1
ATOM 2922 C C . SER B 1 27 ? -11.240 48.626 -68.755 1.00 34.40 521 SER B C 1
ATOM 2923 O O . SER B 1 27 ? -11.943 47.650 -68.968 1.00 34.95 521 SER B O 1
ATOM 2926 N N . MET B 1 28 ? -11.723 49.856 -68.669 1.00 35.53 522 MET B N 1
ATOM 2927 C CA . MET B 1 28 ? -13.093 50.141 -69.045 1.00 34.37 522 MET B CA 1
ATOM 2928 C C . MET B 1 28 ? -13.080 51.324 -69.985 1.00 32.52 522 MET B C 1
ATOM 2929 O O . MET B 1 28 ? -12.151 52.135 -69.962 1.00 25.76 522 MET B O 1
ATOM 2934 N N . VAL B 1 29 ? -14.109 51.434 -70.813 1.00 29.34 523 VAL B N 1
ATOM 2935 C CA . VAL B 1 29 ? -14.191 52.569 -71.706 1.00 28.12 523 VAL B CA 1
ATOM 2936 C C . VAL B 1 29 ? -14.874 53.733 -71.031 1.00 25.59 523 VAL B C 1
ATOM 2937 O O . VAL B 1 29 ? -16.008 53.627 -70.619 1.00 29.42 523 VAL B O 1
ATOM 2941 N N . TRP B 1 30 ? -14.159 54.843 -70.904 1.00 26.63 524 TRP B N 1
ATOM 2942 C CA . TRP B 1 30 ? -14.762 56.088 -70.453 1.00 27.06 524 TRP B CA 1
ATOM 2943 C C . TRP B 1 30 ? -14.939 56.934 -71.713 1.00 32.51 524 TRP B C 1
ATOM 2944 O O . TRP B 1 30 ? -13.964 57.328 -72.371 1.00 27.67 524 TRP B O 1
ATOM 2955 N N . LYS B 1 31 ? -16.189 57.166 -72.068 1.00 26.43 525 LYS B N 1
ATOM 2956 C CA . LYS B 1 31 ? -16.507 57.832 -73.315 1.00 36.39 525 LYS B CA 1
ATOM 2957 C C . LYS B 1 31 ? -16.020 59.260 -73.293 1.00 31.62 525 LYS B C 1
ATOM 2958 O O . LYS B 1 31 ? -15.939 59.895 -72.231 1.00 26.60 525 LYS B O 1
ATOM 2964 N N . ARG B 1 32 ? -15.716 59.753 -74.491 1.00 24.92 526 ARG B N 1
ATOM 2965 C CA . ARG B 1 32 ? -15.420 61.141 -74.726 1.00 29.88 526 ARG B CA 1
ATOM 2966 C C . ARG B 1 32 ? -16.449 62.016 -74.040 1.00 27.91 526 ARG B C 1
ATOM 2967 O O . ARG B 1 32 ? -17.641 61.820 -74.219 1.00 28.92 526 ARG B O 1
ATOM 2975 N N . THR B 1 33 ? -15.992 63.006 -73.280 1.00 25.58 527 THR B N 1
ATOM 2976 C CA . THR B 1 33 ? -16.887 63.736 -72.398 1.00 28.28 527 THR B CA 1
ATOM 2977 C C . THR B 1 33 ? -16.408 65.162 -72.213 1.00 27.75 527 THR B C 1
ATOM 2978 O O . THR B 1 33 ? -15.249 65.393 -71.898 1.00 32.10 527 THR B O 1
ATOM 2982 N N . PRO B 1 34 ? -17.307 66.126 -72.416 1.00 30.70 528 PRO B N 1
ATOM 2983 C CA . PRO B 1 34 ? -16.938 67.535 -72.239 1.00 24.45 528 PRO B CA 1
ATOM 2984 C C . PRO B 1 34 ? -16.761 67.888 -70.748 1.00 30.73 528 PRO B C 1
ATOM 2985 O O . PRO B 1 34 ? -17.327 67.234 -69.880 1.00 33.22 528 PRO B O 1
ATOM 2989 N N . ALA B 1 35 ? -15.944 68.899 -70.480 1.00 28.94 529 ALA B N 1
ATOM 2990 C CA . ALA B 1 35 ? -15.745 69.429 -69.141 1.00 29.14 529 ALA B CA 1
ATOM 2991 C C . ALA B 1 35 ? -17.072 69.781 -68.484 1.00 35.78 529 ALA B C 1
ATOM 2992 O O . ALA B 1 35 ? -17.922 70.429 -69.094 1.00 28.38 529 ALA B O 1
ATOM 2994 N N . GLY B 1 36 ? -17.245 69.347 -67.236 1.00 31.47 530 GLY B N 1
ATOM 2995 C CA . GLY B 1 36 ? -18.473 69.621 -66.515 1.00 28.36 530 GLY B CA 1
ATOM 2996 C C . GLY B 1 36 ? -19.419 68.430 -66.489 1.00 34.12 530 GLY B C 1
ATOM 2997 O O . GLY B 1 36 ? -20.363 68.421 -65.711 1.00 37.96 530 GLY B O 1
ATOM 2998 N N . ASP B 1 37 ? -19.178 67.428 -67.333 1.00 31.73 531 ASP B N 1
ATOM 2999 C CA . ASP B 1 37 ? -20.048 66.247 -67.398 1.00 27.57 531 ASP B CA 1
ATOM 3000 C C . ASP B 1 37 ? -19.388 64.992 -66.816 1.00 33.05 531 ASP B C 1
ATOM 3001 O O . ASP B 1 37 ? -18.191 64.986 -66.502 1.00 31.23 531 ASP B O 1
ATOM 3006 N N . LEU B 1 38 ? -20.172 63.919 -66.750 1.00 32.15 532 LEU B N 1
ATOM 3007 C CA . LEU B 1 38 ? -19.771 62.647 -66.169 1.00 32.95 532 LEU B CA 1
ATOM 3008 C C . LEU B 1 38 ? -19.827 61.550 -67.209 1.00 34.37 532 LEU B C 1
ATOM 3009 O O . LEU B 1 38 ? -20.671 61.580 -68.101 1.00 35.78 532 LEU B O 1
ATOM 3014 N N . ALA B 1 39 ? -18.924 60.584 -67.088 1.00 26.27 533 ALA B N 1
ATOM 3015 C CA . ALA B 1 39 ? -19.039 59.327 -67.791 1.00 26.70 533 ALA B CA 1
ATOM 3016 C C . ALA B 1 39 ? -19.286 58.251 -66.746 1.00 33.59 533 ALA B C 1
ATOM 3017 O O . ALA B 1 39 ? -18.873 58.395 -65.593 1.00 29.40 533 ALA B O 1
ATOM 3019 N N . PHE B 1 40 ? -19.940 57.172 -67.158 1.00 29.34 534 PHE B N 1
ATOM 3020 C CA . PHE B 1 40 ? -20.401 56.140 -66.238 1.00 28.34 534 PHE B CA 1
ATOM 3021 C C . PHE B 1 40 ? -19.915 54.763 -66.644 1.00 31.76 534 PHE B C 1
ATOM 3022 O O . PHE B 1 40 ? -19.690 54.506 -67.822 1.00 35.56 534 PHE B O 1
ATOM 3030 N N . ASN B 1 41 ? -19.742 53.879 -65.663 1.00 31.94 535 ASN B N 1
ATOM 3031 C CA . ASN B 1 41 ? -19.449 52.461 -65.917 1.00 33.03 535 ASN B CA 1
ATOM 3032 C C . ASN B 1 41 ? -20.026 51.592 -64.795 1.00 33.67 535 ASN B C 1
ATOM 3033 O O . ASN B 1 41 ? -20.543 52.119 -63.792 1.00 29.47 535 ASN B O 1
ATOM 3038 N N . GLN B 1 42 ? -19.951 50.272 -64.966 1.00 33.24 536 GLN B N 1
ATOM 3039 C CA . GLN B 1 42 ? -20.275 49.344 -63.886 1.00 31.76 536 GLN B CA 1
ATOM 3040 C C . GLN B 1 42 ? -19.221 49.529 -62.804 1.00 40.13 536 GLN B C 1
ATOM 3041 O O . GLN B 1 42 ? -18.167 50.145 -63.051 1.00 33.52 536 GLN B O 1
ATOM 3047 N N . CYS B 1 43 ? -19.502 48.997 -61.615 1.00 31.01 537 CYS B N 1
ATOM 3048 C CA . CYS B 1 43 ? -18.493 48.905 -60.546 1.00 37.03 537 CYS B CA 1
ATOM 3049 C C . CYS B 1 43 ? -17.616 47.707 -60.851 1.00 38.24 537 CYS B C 1
ATOM 3050 O O . CYS B 1 43 ? -17.993 46.877 -61.671 1.00 37.27 537 CYS B O 1
ATOM 3053 N N . PRO B 1 44 ? -16.444 47.609 -60.205 1.00 42.07 538 PRO B N 1
ATOM 3054 C CA . PRO B 1 44 ? -15.617 46.409 -60.397 1.00 46.47 538 PRO B CA 1
ATOM 3055 C C . PRO B 1 44 ? -16.387 45.133 -60.046 1.00 44.94 538 PRO B C 1
ATOM 3056 O O . PRO B 1 44 ? -17.426 45.220 -59.397 1.00 44.45 538 PRO B O 1
ATOM 3060 N N . LEU B 1 45 ? -15.901 43.978 -60.502 1.00 48.22 539 LEU B N 1
ATOM 3061 C CA . LEU B 1 45 ? -16.585 42.687 -60.298 1.00 55.41 539 LEU B CA 1
ATOM 3062 C C . LEU B 1 45 ? -16.996 42.356 -58.849 1.00 54.02 539 LEU B C 1
ATOM 3063 O O . LEU B 1 45 ? -18.094 41.863 -58.626 1.00 57.94 539 LEU B O 1
ATOM 3068 N N . ASN B 1 46 ? -16.123 42.608 -57.875 1.00 54.85 540 ASN B N 1
ATOM 3069 C CA . ASN B 1 46 ? -16.459 42.324 -56.475 1.00 62.55 540 ASN B CA 1
ATOM 3070 C C . ASN B 1 46 ? -17.472 43.298 -55.867 1.00 62.98 540 ASN B C 1
ATOM 3071 O O . ASN B 1 46 ? -17.629 43.350 -54.647 1.00 62.65 540 ASN B O 1
ATOM 3076 N N . ALA B 1 47 ? -18.180 44.043 -56.716 1.00 53.28 541 ALA B N 1
ATOM 3077 C CA . ALA B 1 47 ? -19.104 45.060 -56.230 1.00 46.47 541 ALA B CA 1
ATOM 3078 C C . ALA B 1 47 ? -20.308 45.234 -57.131 1.00 44.29 541 ALA B C 1
ATOM 3079 O O . ALA B 1 47 ? -20.408 44.615 -58.177 1.00 47.68 541 ALA B O 1
ATOM 3081 N N . THR B 1 48 ? -21.226 46.095 -56.722 1.00 41.14 542 THR B N 1
ATOM 3082 C CA . THR B 1 48 ? -22.421 46.329 -57.513 1.00 39.56 542 THR B CA 1
ATOM 3083 C C . THR B 1 48 ? -22.819 47.807 -57.419 1.00 36.11 542 THR B C 1
ATOM 3084 O O . THR B 1 48 ? -22.629 48.438 -56.394 1.00 42.44 542 THR B O 1
ATOM 3088 N N . GLY B 1 49 ? -23.334 48.368 -58.503 1.00 33.67 543 GLY B N 1
ATOM 3089 C CA . GLY B 1 49 ? -23.688 49.778 -58.531 1.00 33.97 543 GLY B CA 1
ATOM 3090 C C . GLY B 1 49 ? -23.071 50.426 -59.764 1.00 43.16 543 GLY B C 1
ATOM 3091 O O . GLY B 1 49 ? -22.792 49.740 -60.750 1.00 35.58 543 GLY B O 1
ATOM 3092 N N . THR B 1 50 ? -22.844 51.735 -59.728 1.00 36.02 544 THR B N 1
ATOM 3093 C CA . THR B 1 50 ? -22.173 52.374 -60.849 1.00 34.60 544 THR B CA 1
ATOM 3094 C C . THR B 1 50 ? -20.974 53.183 -60.397 1.00 36.19 544 THR B C 1
ATOM 3095 O O . THR B 1 50 ? -20.979 53.747 -59.306 1.00 43.57 544 THR B O 1
ATOM 3099 N N . THR B 1 51 ? -19.929 53.206 -61.222 1.00 33.76 545 THR B N 1
ATOM 3100 C CA . THR B 1 51 ? -18.857 54.184 -61.063 1.00 33.15 545 THR B CA 1
ATOM 3101 C C . THR B 1 51 ? -19.115 55.377 -61.974 1.00 32.53 545 THR B C 1
ATOM 3102 O O . THR B 1 51 ? -19.689 55.234 -63.056 1.00 38.68 545 THR B O 1
ATOM 3106 N N . SER B 1 52 ? -18.708 56.560 -61.542 1.00 30.46 546 SER B N 1
ATOM 3107 C CA . SER B 1 52 ? -18.802 57.731 -62.415 1.00 29.79 546 SER B CA 1
ATOM 3108 C C . SER B 1 52 ? -17.422 58.371 -62.460 1.00 32.58 546 SER B C 1
ATOM 3109 O O . SER B 1 52 ? -16.582 58.091 -61.610 1.00 34.51 546 SER B O 1
ATOM 3112 N N . ARG B 1 53 ? -17.197 59.233 -63.439 1.00 28.52 547 ARG B N 1
ATOM 3113 C CA . ARG B 1 53 ? -15.899 59.886 -63.614 1.00 26.12 547 ARG B CA 1
ATOM 3114 C C . ARG B 1 53 ? -16.122 61.241 -64.255 1.00 30.74 547 ARG B C 1
ATOM 3115 O O . ARG B 1 53 ? -16.737 61.340 -6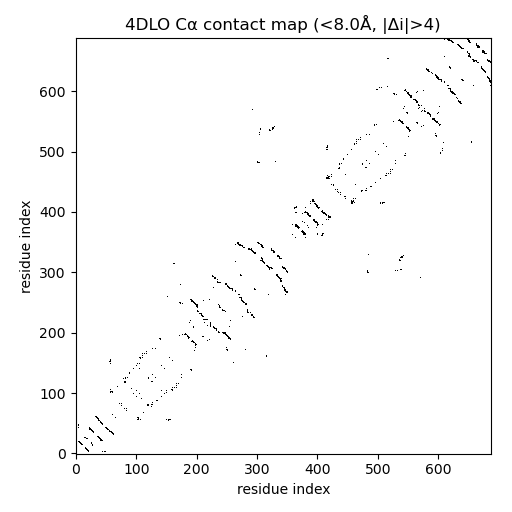5.311 1.00 33.09 547 ARG B O 1
ATOM 3123 N N . ARG B 1 54 ? -15.629 62.287 -63.607 1.00 23.65 548 ARG B N 1
ATOM 3124 C CA . ARG B 1 54 ? -15.960 63.626 -64.008 1.00 26.16 548 ARG B CA 1
ATOM 3125 C C . ARG B 1 54 ? -14.867 64.131 -64.914 1.00 28.87 548 ARG B C 1
ATOM 3126 O O . ARG B 1 54 ? -13.694 63.890 -64.637 1.00 25.61 548 ARG B O 1
ATOM 3134 N N . CYS B 1 55 ? -15.255 64.813 -65.990 1.00 25.95 549 CYS B N 1
ATOM 3135 C CA . CYS B 1 55 ? -14.315 65.616 -66.769 1.00 22.86 549 CYS B CA 1
ATOM 3136 C C . CYS B 1 55 ? -14.351 67.076 -66.286 1.00 29.57 549 CYS B C 1
ATOM 3137 O O . CYS B 1 55 ? -15.405 67.686 -66.228 1.00 30.83 549 CYS B O 1
ATOM 3140 N N . SER B 1 56 ? -13.194 67.630 -65.926 1.00 29.94 550 SER B N 1
ATOM 3141 C CA . SER B 1 56 ? -13.113 68.990 -65.387 1.00 29.90 550 SER B CA 1
ATOM 3142 C C . SER B 1 56 ? -12.103 69.864 -66.129 1.00 32.06 550 SER B C 1
ATOM 3143 O O . SER B 1 56 ? -11.140 69.365 -66.698 1.00 36.19 550 SER B O 1
ATOM 3146 N N . LEU B 1 57 ? -12.340 71.172 -66.093 1.00 27.59 551 LEU B N 1
ATOM 3147 C CA . LEU B 1 57 ? -11.387 72.171 -66.524 1.00 33.49 551 LEU B CA 1
ATOM 3148 C C . LEU B 1 57 ? -10.350 72.369 -65.451 1.00 32.95 551 LEU B C 1
ATOM 3149 O O . LEU B 1 57 ? -10.692 72.581 -64.304 1.00 36.99 551 LEU B O 1
ATOM 3154 N N . SER B 1 58 ? -9.081 72.303 -65.823 1.00 35.55 552 SER B N 1
ATOM 3155 C CA . SER B 1 58 ? -8.009 72.669 -64.907 1.00 37.31 552 SER B CA 1
ATOM 3156 C C . SER B 1 58 ? -8.087 74.178 -64.643 1.00 39.00 552 SER B C 1
ATOM 3157 O O . SER B 1 58 ? -8.869 74.899 -65.272 1.00 38.67 552 SER B O 1
ATOM 3160 N N . LEU B 1 59 ? -7.250 74.648 -63.730 1.00 46.52 553 LEU B N 1
ATOM 3161 C CA . LEU B 1 59 ? -7.094 76.078 -63.464 1.00 49.17 553 LEU B CA 1
ATOM 3162 C C . LEU B 1 59 ? -6.812 76.869 -64.734 1.00 49.62 553 LEU B C 1
ATOM 3163 O O . LEU B 1 59 ? -7.127 78.053 -64.830 1.00 46.60 553 LEU B O 1
ATOM 3168 N N . HIS B 1 60 ? -6.204 76.215 -65.714 1.00 39.57 554 HIS B N 1
ATOM 3169 C CA . HIS B 1 60 ? -5.862 76.912 -66.927 1.00 42.55 554 HIS B CA 1
ATOM 3170 C C . HIS B 1 60 ? -6.795 76.629 -68.092 1.00 42.59 554 HIS B C 1
ATOM 3171 O O . HIS B 1 60 ? -6.430 76.863 -69.226 1.00 40.50 554 HIS B O 1
ATOM 3178 N N . GLY B 1 61 ? -7.994 76.129 -67.816 1.00 37.55 555 GLY B N 1
ATOM 3179 C CA . GLY B 1 61 ? -9.019 76.072 -68.847 1.00 29.80 555 GLY B CA 1
ATOM 3180 C C . GLY B 1 61 ? -8.961 74.856 -69.751 1.00 34.18 555 GLY B C 1
ATOM 3181 O O . GLY B 1 61 ? -9.590 74.840 -70.804 1.00 36.45 555 GLY B O 1
ATOM 3182 N N . VAL B 1 62 ? -8.220 73.836 -69.324 1.00 31.52 556 VAL B N 1
ATOM 3183 C CA . VAL B 1 62 ? -8.001 72.640 -70.118 1.00 30.44 556 VAL B CA 1
ATOM 3184 C C . VAL B 1 62 ? -8.606 71.414 -69.445 1.00 36.21 556 VAL B C 1
ATOM 3185 O O . VAL B 1 62 ? -8.405 71.176 -68.256 1.00 34.01 556 VAL B O 1
ATOM 3189 N N . ALA B 1 63 ? -9.334 70.630 -70.231 1.00 31.90 557 ALA B N 1
ATOM 3190 C CA . ALA B 1 63 ? -10.034 69.473 -69.720 1.00 29.04 557 ALA B CA 1
ATOM 3191 C C . ALA B 1 63 ? -9.065 68.409 -69.227 1.00 32.29 557 ALA B C 1
ATOM 3192 O O . ALA B 1 63 ? -8.040 68.179 -69.850 1.00 30.69 557 ALA B O 1
ATOM 3194 N N . PHE B 1 64 ? -9.416 67.748 -68.118 1.00 30.13 558 PHE B N 1
ATOM 3195 C CA . PHE B 1 64 ? -8.684 66.576 -67.652 1.00 28.40 558 PHE B CA 1
ATOM 3196 C C . PHE B 1 64 ? -9.677 65.643 -66.961 1.00 28.44 558 PHE B C 1
ATOM 3197 O O . PHE B 1 64 ? -10.681 66.092 -66.414 1.00 27.70 558 PHE B O 1
ATOM 3205 N N . TRP B 1 65 ? -9.409 64.343 -66.998 1.00 26.38 559 TRP B N 1
ATOM 3206 C CA . TRP B 1 65 ? -10.244 63.373 -66.290 1.00 26.70 559 TRP B CA 1
ATOM 3207 C C . TRP B 1 65 ? -9.911 63.347 -64.776 1.00 35.95 559 TRP B C 1
ATOM 3208 O O . TRP B 1 65 ? -8.759 63.186 -64.390 1.00 31.26 559 TRP B O 1
ATOM 3219 N N . GLU B 1 66 ? -10.917 63.464 -63.927 1.00 25.29 560 GLU B N 1
ATOM 3220 C CA . GLU B 1 66 ? -10.748 63.175 -62.499 1.00 27.45 560 GLU B CA 1
ATOM 3221 C C . GLU B 1 66 ? -10.718 61.672 -62.279 1.00 32.52 560 GLU B C 1
ATOM 3222 O O . GLU B 1 66 ? -11.120 60.907 -63.147 1.00 31.58 560 GLU B O 1
ATOM 3228 N N . GLN B 1 67 ? -10.256 61.245 -61.112 1.00 32.53 561 GLN B N 1
ATOM 3229 C CA . GLN B 1 67 ? -10.343 59.834 -60.746 1.00 36.37 561 GLN B CA 1
ATOM 3230 C C . GLN B 1 67 ? -11.789 59.365 -60.616 1.00 27.49 561 GLN B C 1
ATOM 3231 O O . GLN B 1 67 ? -12.700 60.142 -60.274 1.00 27.81 561 GLN B O 1
ATOM 3237 N N . PRO B 1 68 ? -12.017 58.088 -60.893 1.00 28.87 562 PRO B N 1
ATOM 3238 C CA . PRO B 1 68 ? -13.396 57.600 -60.803 1.00 41.58 562 PRO B CA 1
ATOM 3239 C C . PRO B 1 68 ? -13.880 57.713 -59.368 1.00 40.62 562 PRO B C 1
ATOM 3240 O O . PRO B 1 68 ? -13.082 57.677 -58.443 1.00 33.76 562 PRO B O 1
ATOM 3244 N N . SER B 1 69 ? -15.179 57.910 -59.214 1.00 36.69 563 SER B N 1
ATOM 3245 C CA . SER B 1 69 ? -15.833 57.952 -57.932 1.00 34.35 563 SER B CA 1
ATOM 3246 C C . SER B 1 69 ? -16.518 56.614 -57.661 1.00 40.35 563 SER B C 1
ATOM 3247 O O . SER B 1 69 ? -17.191 56.042 -58.535 1.00 34.65 563 SER B O 1
ATOM 3250 N N . PHE B 1 70 ? -16.324 56.111 -56.449 1.00 36.94 564 PHE B N 1
ATOM 3251 C CA . PHE B 1 70 ? -16.870 54.829 -56.056 1.00 34.23 564 PHE B CA 1
ATOM 3252 C C . PHE B 1 70 ? -17.990 55.008 -55.047 1.00 38.43 564 PHE B C 1
ATOM 3253 O O . PHE B 1 70 ? -18.326 54.081 -54.304 1.00 42.46 564 PHE B O 1
ATOM 3261 N N . ALA B 1 71 ? -18.591 56.193 -55.038 1.00 33.51 565 ALA B N 1
ATOM 3262 C CA . ALA B 1 71 ? -19.621 56.487 -54.031 1.00 34.43 565 ALA B CA 1
ATOM 3263 C C . ALA B 1 71 ? -20.862 55.616 -54.165 1.00 35.62 565 ALA B C 1
ATOM 3264 O O . ALA B 1 71 ? -21.609 55.470 -53.216 1.00 39.30 565 ALA B O 1
ATOM 3266 N N . ARG B 1 72 ? -21.096 55.078 -55.361 1.00 34.12 566 ARG B N 1
ATOM 3267 C CA . ARG B 1 72 ? -22.277 54.276 -55.629 1.00 36.13 566 ARG B CA 1
ATOM 3268 C C . ARG B 1 72 ? -21.883 52.830 -55.893 1.00 38.83 566 ARG B C 1
ATOM 3269 O O . ARG B 1 72 ? -22.642 52.098 -56.500 1.00 40.03 566 ARG B O 1
ATOM 3277 N N . CYS B 1 73 ? -20.683 52.435 -55.468 1.00 37.74 567 CYS B N 1
ATOM 3278 C CA . CYS B 1 73 ? -20.288 51.028 -55.527 1.00 38.63 567 CYS B CA 1
ATOM 3279 C C . CYS B 1 73 ? -20.398 50.433 -54.139 1.00 41.26 567 CYS B C 1
ATOM 3280 O O . CYS B 1 73 ? -19.874 50.987 -53.170 1.00 35.84 567 CYS B O 1
ATOM 3283 N N . ILE B 1 74 ? -21.087 49.305 -54.056 1.00 42.77 568 ILE B N 1
ATOM 3284 C CA . ILE B 1 74 ? -21.345 48.651 -52.784 1.00 51.14 568 ILE B CA 1
ATOM 3285 C C . ILE B 1 74 ? -20.933 47.195 -52.896 1.00 47.30 568 ILE B C 1
ATOM 3286 O O . ILE B 1 74 ? -21.470 46.474 -53.718 1.00 52.24 568 ILE B O 1
ATOM 3291 N N . SER B 1 75 ? -19.963 46.770 -52.092 1.00 46.85 569 SER B N 1
ATOM 3292 C CA . SER B 1 75 ? -19.540 45.373 -52.106 1.00 47.30 569 SER B CA 1
ATOM 3293 C C . SER B 1 75 ? -20.738 44.449 -51.994 1.00 43.25 569 SER B C 1
ATOM 3294 O O . SER B 1 75 ? -21.717 44.757 -51.317 1.00 49.88 569 SER B O 1
ATOM 3297 N N . ASN B 1 76 ? -20.657 43.305 -52.656 1.00 48.88 570 ASN B N 1
ATOM 3298 C CA . ASN B 1 76 ? -21.731 42.324 -52.600 1.00 55.00 570 ASN B CA 1
ATOM 3299 C C . ASN B 1 76 ? -22.129 41.881 -51.175 1.00 59.28 570 ASN B C 1
ATOM 3300 O O . ASN B 1 76 ? -23.313 41.725 -50.875 1.00 60.72 570 ASN B O 1
ATOM 3305 N N . GLU B 1 77 ? -21.158 41.716 -50.285 1.00 59.56 571 GLU B N 1
ATOM 3306 C CA . GLU B 1 77 ? -21.474 41.307 -48.911 1.00 60.34 571 GLU B CA 1
ATOM 3307 C C . GLU B 1 77 ? -22.329 42.361 -48.214 1.00 53.34 571 GLU B C 1
ATOM 3308 O O . GLU B 1 77 ? -23.278 42.033 -47.514 1.00 57.36 571 GLU B O 1
ATOM 3314 N N . TYR B 1 78 ? -21.998 43.631 -48.406 1.00 45.22 572 TYR B N 1
ATOM 3315 C CA . TYR B 1 78 ? -22.807 44.699 -47.823 1.00 45.11 572 TYR B CA 1
ATOM 3316 C C . TYR B 1 78 ? -24.205 44.734 -48.423 1.00 51.94 572 TYR B C 1
ATOM 3317 O O . TYR B 1 78 ? -25.190 44.900 -47.710 1.00 54.85 572 TYR B O 1
ATOM 3326 N N . ARG B 1 79 ? -24.289 44.575 -49.738 1.00 49.19 573 ARG B N 1
ATOM 3327 C CA . ARG B 1 79 ? -25.586 44.521 -50.394 1.00 60.67 573 ARG B CA 1
ATOM 3328 C C . ARG B 1 79 ? -26.442 43.369 -49.843 1.00 61.19 573 ARG B C 1
ATOM 3329 O O . ARG B 1 79 ? -27.569 43.602 -49.420 1.00 59.63 573 ARG B O 1
ATOM 3337 N N . HIS B 1 80 ? -25.906 42.143 -49.866 1.00 58.37 574 HIS B N 1
ATOM 3338 C CA . HIS B 1 80 ? -26.563 40.978 -49.256 1.00 65.54 574 HIS B CA 1
ATOM 3339 C C . HIS B 1 80 ? -27.119 41.301 -47.872 1.00 68.12 574 HIS B C 1
ATOM 3340 O O . HIS B 1 80 ? -28.239 40.916 -47.545 1.00 70.97 574 HIS B O 1
ATOM 3347 N N . LEU B 1 81 ? -26.327 41.998 -47.058 1.00 59.33 575 LEU B N 1
ATOM 3348 C CA . LEU B 1 81 ? -26.733 42.295 -45.690 1.00 59.92 575 LEU B CA 1
ATOM 3349 C C . LEU B 1 81 ? -27.939 43.214 -45.700 1.00 68.95 575 LEU B C 1
ATOM 3350 O O . LEU B 1 81 ? -28.887 43.015 -44.943 1.00 66.05 575 LEU B O 1
ATOM 3355 N N . GLN B 1 82 ? -27.900 44.218 -46.571 1.00 76.15 576 GLN B N 1
ATOM 3356 C CA . GLN B 1 82 ? -29.009 45.152 -46.690 1.00 83.74 576 GLN B CA 1
ATOM 3357 C C . GLN B 1 82 ? -30.290 44.422 -47.068 1.00 81.53 576 GLN B C 1
ATOM 3358 O O . GLN B 1 82 ? -31.344 44.689 -46.494 1.00 78.27 576 GLN B O 1
ATOM 3364 N N . HIS B 1 83 ? -30.181 43.506 -48.030 1.00 86.68 577 HIS B N 1
ATOM 3365 C CA . HIS B 1 83 ? -31.300 42.669 -48.466 1.00 98.30 577 HIS B CA 1
ATOM 3366 C C . HIS B 1 83 ? -31.982 41.983 -47.285 1.00 99.79 577 HIS B C 1
ATOM 3367 O O . HIS B 1 83 ? -33.188 41.751 -47.303 1.00 100.99 577 HIS B O 1
ATOM 3374 N N . SER B 1 84 ? -31.195 41.654 -46.266 1.00 96.97 578 SER B N 1
ATOM 3375 C CA . SER B 1 84 ? -31.661 40.821 -45.168 1.00 99.31 578 SER B CA 1
ATOM 3376 C C . SER B 1 84 ? -32.468 41.587 -44.131 1.00 102.68 578 SER B C 1
ATOM 3377 O O . SER B 1 84 ? -33.369 41.026 -43.506 1.00 108.23 578 SER B O 1
ATOM 3380 N N . ILE B 1 85 ? -32.144 42.860 -43.941 1.00 99.45 579 ILE B N 1
ATOM 3381 C CA . ILE B 1 85 ? -32.928 43.706 -43.051 1.00 101.80 579 ILE B CA 1
ATOM 3382 C C . ILE B 1 85 ? -34.410 43.623 -43.410 1.00 115.15 579 ILE B C 1
ATOM 3383 O O . ILE B 1 85 ? -35.238 43.236 -42.583 1.00 118.84 579 ILE B O 1
ATOM 3388 N N . LYS B 1 86 ? -34.732 43.986 -44.650 1.00 121.86 580 LYS B N 1
ATOM 3389 C CA . LYS B 1 86 ? -36.114 44.004 -45.129 1.00 131.30 580 LYS B CA 1
ATOM 3390 C C . LYS B 1 86 ? -36.896 42.765 -44.695 1.00 132.44 580 LYS B C 1
ATOM 3391 O O . LYS B 1 86 ? -38.088 42.841 -44.397 1.00 132.18 580 LYS B O 1
ATOM 3397 N N . GLU B 1 87 ? -36.210 41.629 -44.647 1.00 132.31 581 GLU B N 1
ATOM 3398 C CA . GLU B 1 87 ? -36.845 40.349 -44.365 1.00 134.53 581 GLU B CA 1
ATOM 3399 C C . GLU B 1 87 ? -37.273 40.185 -42.907 1.00 132.65 581 GLU B C 1
ATOM 3400 O O . GLU B 1 87 ? -38.346 39.649 -42.631 1.00 135.14 581 GLU B O 1
ATOM 3406 N N . HIS B 1 88 ? -36.444 40.644 -41.975 1.00 129.42 582 HIS B N 1
ATOM 3407 C CA . HIS B 1 88 ? -36.791 40.569 -40.558 1.00 129.60 582 HIS B CA 1
ATOM 3408 C C . HIS B 1 88 ? -38.119 41.266 -40.281 1.00 130.03 582 HIS B C 1
ATOM 3409 O O . HIS B 1 88 ? -38.152 42.461 -39.987 1.00 127.82 582 HIS B O 1
ATOM 3416 N N . LEU B 1 96 ? -38.683 40.163 -31.885 1.00 106.02 590 LEU B N 1
ATOM 3417 C CA . LEU B 1 96 ? -38.042 39.324 -32.897 1.00 108.42 590 LEU B CA 1
ATOM 3418 C C . LEU B 1 96 ? -37.375 40.150 -34.000 1.00 101.15 590 LEU B C 1
ATOM 3419 O O . LEU B 1 96 ? -36.496 39.666 -34.720 1.00 99.00 590 LEU B O 1
ATOM 3424 N N . ALA B 1 97 ? -37.812 41.395 -34.136 1.00 89.87 591 ALA B N 1
ATOM 3425 C CA . ALA B 1 97 ? -37.187 42.317 -35.057 1.00 84.53 591 ALA B CA 1
ATOM 3426 C C . ALA B 1 97 ? -35.899 42.821 -34.411 1.00 85.78 591 ALA B C 1
ATOM 3427 O O . ALA B 1 97 ? -34.873 42.972 -35.078 1.00 83.35 591 ALA B O 1
ATOM 3429 N N . GLY B 1 98 ? -35.972 43.070 -33.104 1.00 83.37 592 GLY B N 1
ATOM 3430 C CA . GLY B 1 98 ? -34.834 43.500 -32.312 1.00 77.16 592 GLY B CA 1
ATOM 3431 C C . GLY B 1 98 ? -33.707 42.483 -32.322 1.00 76.97 592 GLY B C 1
ATOM 3432 O O . GLY B 1 98 ? -32.544 42.848 -32.489 1.00 77.01 592 GLY B O 1
ATOM 3433 N N . ASP B 1 99 ? -34.045 41.207 -32.150 1.00 78.05 593 ASP B N 1
ATOM 3434 C CA . ASP B 1 99 ? -33.053 40.148 -32.272 1.00 79.57 593 ASP B CA 1
ATOM 3435 C C . ASP B 1 99 ? -32.461 40.193 -33.676 1.00 83.24 593 ASP B C 1
ATOM 3436 O O . ASP B 1 99 ? -31.236 40.217 -33.843 1.00 86.40 593 ASP B O 1
ATOM 3441 N N . GLY B 1 100 ? -33.343 40.205 -34.680 1.00 73.60 594 GLY B N 1
ATOM 3442 C CA . GLY B 1 100 ? -32.945 40.350 -36.072 1.00 67.39 594 GLY B CA 1
ATOM 3443 C C . GLY B 1 100 ? -31.903 41.439 -36.300 1.00 65.78 594 GLY B C 1
ATOM 3444 O O . GLY B 1 100 ? -30.833 41.177 -36.849 1.00 64.50 594 GLY B O 1
ATOM 3445 N N . MET B 1 101 ? -32.212 42.661 -35.870 1.00 60.96 595 MET B N 1
ATOM 3446 C CA . MET B 1 101 ? -31.285 43.774 -36.012 1.00 61.91 595 MET B CA 1
ATOM 3447 C C . MET B 1 101 ? -30.002 43.606 -35.189 1.00 62.29 595 MET B C 1
ATOM 3448 O O . MET B 1 101 ? -28.965 44.190 -35.521 1.00 65.53 595 MET B O 1
ATOM 3453 N N . SER B 1 102 ? -30.053 42.806 -34.129 1.00 63.66 596 SER B N 1
ATOM 3454 C CA . SER B 1 102 ? -28.836 42.578 -33.356 1.00 68.54 596 SER B CA 1
ATOM 3455 C C . SER B 1 102 ? -27.895 41.672 -34.130 1.00 67.66 596 SER B C 1
ATOM 3456 O O . SER B 1 102 ? -26.676 41.839 -34.098 1.00 58.41 596 SER B O 1
ATOM 3459 N N . GLN B 1 103 ? -28.472 40.707 -34.832 1.00 66.30 597 GLN B N 1
ATOM 3460 C CA . GLN B 1 103 ? -27.681 39.802 -35.639 1.00 70.67 597 GLN B CA 1
ATOM 3461 C C . GLN B 1 103 ? -27.095 40.571 -36.824 1.00 65.21 597 GLN B C 1
ATOM 3462 O O . GLN B 1 103 ? -25.973 40.306 -37.262 1.00 64.58 597 GLN B O 1
ATOM 3468 N N . VAL B 1 104 ? -27.859 41.534 -37.327 1.00 53.76 598 VAL B N 1
ATOM 3469 C CA . VAL B 1 104 ? -27.414 42.352 -38.446 1.00 53.76 598 VAL B CA 1
ATOM 3470 C C . VAL B 1 104 ? -26.218 43.190 -38.005 1.00 51.49 598 VAL B C 1
ATOM 3471 O O . VAL B 1 104 ? -25.241 43.338 -38.734 1.00 51.84 598 VAL B O 1
ATOM 3475 N N . THR B 1 105 ? -26.285 43.692 -36.782 1.00 52.75 599 THR B N 1
ATOM 3476 C CA . THR B 1 105 ? -25.227 44.516 -36.235 1.00 54.55 599 THR B CA 1
ATOM 3477 C C . THR B 1 105 ? -23.930 43.718 -36.107 1.00 53.14 599 THR B C 1
ATOM 3478 O O . THR B 1 105 ? -22.840 44.222 -36.380 1.00 53.87 599 THR B O 1
ATOM 3482 N N . LYS B 1 106 ? -24.060 42.462 -35.714 1.00 52.99 600 LYS B N 1
ATOM 3483 C CA . LYS B 1 106 ? -22.908 41.584 -35.549 1.00 55.13 600 LYS B CA 1
ATOM 3484 C C . LYS B 1 106 ? -22.281 41.289 -36.924 1.00 56.11 600 LYS B C 1
ATOM 3485 O O . LYS B 1 106 ? -21.063 41.384 -37.104 1.00 54.46 600 LYS B O 1
ATOM 3491 N N . THR B 1 107 ? -23.123 40.979 -37.905 1.00 55.04 601 THR B N 1
ATOM 3492 C CA . THR B 1 107 ? -22.645 40.748 -39.263 1.00 50.26 601 THR B CA 1
ATOM 3493 C C . THR B 1 107 ? -21.960 41.989 -39.835 1.00 49.16 601 THR B C 1
ATOM 3494 O O . THR B 1 107 ? -20.945 41.882 -40.537 1.00 51.49 601 THR B O 1
ATOM 3498 N N . LEU B 1 108 ? -22.504 43.168 -39.543 1.00 40.61 602 LEU B N 1
ATOM 3499 C CA . LEU B 1 108 ? -21.877 44.391 -40.040 1.00 40.52 602 LEU B CA 1
ATOM 3500 C C . LEU B 1 108 ? -20.517 44.558 -39.399 1.00 47.28 602 LEU B C 1
ATOM 3501 O O . LEU B 1 108 ? -19.569 45.021 -40.034 1.00 46.25 602 LEU B O 1
ATOM 3506 N N . LEU B 1 109 ? -20.423 44.190 -38.125 1.00 43.48 603 LEU B N 1
ATOM 3507 C CA . LEU B 1 109 ? -19.146 44.280 -37.429 1.00 45.42 603 LEU B CA 1
ATOM 3508 C C . LEU B 1 109 ? -18.062 43.454 -38.136 1.00 45.64 603 LEU B C 1
ATOM 3509 O O . LEU B 1 109 ? -16.980 43.959 -38.426 1.00 46.87 603 LEU B O 1
ATOM 3514 N N . ASP B 1 110 ? -18.363 42.186 -38.411 1.00 43.47 604 ASP B N 1
ATOM 3515 C CA . ASP B 1 110 ? -17.464 41.319 -39.174 1.00 43.60 604 ASP B CA 1
ATOM 3516 C C . ASP B 1 110 ? -17.043 41.944 -40.506 1.00 52.99 604 ASP B C 1
ATOM 3517 O O . ASP B 1 110 ? -15.854 41.979 -40.835 1.00 55.76 604 ASP B O 1
ATOM 3522 N N . LEU B 1 111 ? -18.005 42.453 -41.272 1.00 49.67 605 LEU B N 1
ATOM 3523 C CA . LEU B 1 111 ? -17.655 43.121 -42.526 1.00 46.75 605 LEU B CA 1
ATOM 3524 C C . LEU B 1 111 ? -16.647 44.249 -42.307 1.00 48.55 605 LEU B C 1
ATOM 3525 O O . LEU B 1 111 ? -15.603 44.276 -42.959 1.00 53.43 605 LEU B O 1
ATOM 3530 N N . THR B 1 112 ? -16.950 45.180 -41.402 1.00 44.03 606 THR B N 1
ATOM 3531 C CA . THR B 1 112 ? -16.093 46.370 -41.228 1.00 42.86 606 THR B CA 1
ATOM 3532 C C . THR B 1 112 ? -14.700 45.994 -40.732 1.00 49.26 606 THR B C 1
ATOM 3533 O O . THR B 1 112 ? -13.722 46.674 -41.031 1.00 52.19 606 THR B O 1
ATOM 3537 N N . GLN B 1 113 ? -14.619 44.910 -39.969 1.00 59.79 607 GLN B N 1
ATOM 3538 C CA . GLN B 1 113 ? -13.331 44.398 -39.505 1.00 63.38 607 GLN B CA 1
ATOM 3539 C C . GLN B 1 113 ? -12.384 44.088 -40.674 1.00 65.75 607 GLN B C 1
ATOM 3540 O O . GLN B 1 113 ? -11.199 44.381 -40.589 1.00 69.27 607 GLN B O 1
ATOM 3546 N N . ARG B 1 114 ? -12.905 43.510 -41.757 1.00 63.62 608 ARG B N 1
ATOM 3547 C CA . ARG B 1 114 ? -12.082 43.198 -42.937 1.00 63.99 608 ARG B CA 1
ATOM 3548 C C . ARG B 1 114 ? -11.592 44.443 -43.653 1.00 55.73 608 ARG B C 1
ATOM 3549 O O . ARG B 1 114 ? -10.707 44.363 -44.495 1.00 56.83 608 ARG B O 1
ATOM 3557 N N . LYS B 1 115 ? -12.186 45.587 -43.345 1.00 54.35 609 LYS B N 1
ATOM 3558 C CA . LYS B 1 115 ? -11.837 46.816 -44.050 1.00 65.23 609 LYS B CA 1
ATOM 3559 C C . LYS B 1 115 ? -11.992 46.626 -45.577 1.00 64.72 609 LYS B C 1
ATOM 3560 O O . LYS B 1 115 ? -12.959 46.006 -46.022 1.00 63.16 609 LYS B O 1
ATOM 3566 N N . ASN B 1 116 ? -11.069 47.141 -46.384 1.00 69.43 610 ASN B N 1
ATOM 3567 C CA . ASN B 1 116 ? -11.254 47.090 -47.844 1.00 72.95 610 ASN B CA 1
ATOM 3568 C C . ASN B 1 116 ? -12.602 47.664 -48.284 1.00 66.51 610 ASN B C 1
ATOM 3569 O O . ASN B 1 116 ? -13.319 47.028 -49.040 1.00 69.81 610 ASN B O 1
ATOM 3574 N N . PHE B 1 117 ? -12.957 48.847 -47.797 1.00 64.45 611 PHE B N 1
ATOM 3575 C CA . PHE B 1 117 ? -14.236 49.471 -48.137 1.00 52.56 611 PHE B CA 1
ATOM 3576 C C . PHE B 1 117 ? -14.233 50.070 -49.543 1.00 46.95 611 PHE B C 1
ATOM 3577 O O . PHE B 1 117 ? -13.217 50.605 -49.988 1.00 48.20 611 PHE B O 1
ATOM 3585 N N . TYR B 1 118 ? -15.376 50.016 -50.223 1.00 38.11 612 TYR B N 1
ATOM 3586 C CA . TYR B 1 118 ? -15.663 51.004 -51.254 1.00 40.52 612 TYR B CA 1
ATOM 3587 C C . TYR B 1 118 ? -16.314 52.178 -50.550 1.00 39.02 612 TYR B C 1
ATOM 3588 O O . TYR B 1 118 ? -16.969 52.000 -49.527 1.00 38.54 612 TYR B O 1
ATOM 3597 N N . ALA B 1 119 ? -16.148 53.369 -51.106 1.00 34.31 613 ALA B N 1
ATOM 3598 C CA . ALA B 1 119 ? -16.817 54.552 -50.595 1.00 33.36 613 ALA B CA 1
ATOM 3599 C C . ALA B 1 119 ? -18.307 54.300 -50.322 1.00 34.07 613 ALA B C 1
ATOM 3600 O O . ALA B 1 119 ? -18.854 54.828 -49.374 1.00 34.80 613 ALA B O 1
ATOM 3602 N N . GLY B 1 120 ? -18.964 53.517 -51.171 1.00 34.12 614 GLY B N 1
ATOM 3603 C CA . GLY B 1 120 ? -20.392 53.293 -51.041 1.00 32.53 614 GLY B CA 1
ATOM 3604 C C . GLY B 1 120 ? -20.735 52.382 -49.870 1.00 33.80 614 GLY B C 1
ATOM 3605 O O . GLY B 1 120 ? -21.829 52.469 -49.313 1.00 33.19 614 GLY B O 1
ATOM 3606 N N . ASP B 1 121 ? -19.806 51.494 -49.525 1.00 32.74 615 ASP B N 1
ATOM 3607 C CA . ASP B 1 121 ? -19.906 50.651 -48.340 1.00 35.04 615 ASP B CA 1
ATOM 3608 C C . ASP B 1 121 ? -20.003 51.473 -47.063 1.00 38.98 615 ASP B C 1
ATOM 3609 O O . ASP B 1 121 ? -20.663 51.062 -46.107 1.00 40.78 615 ASP B O 1
ATOM 3614 N N . LEU B 1 122 ? -19.334 52.625 -47.041 1.00 34.70 616 LEU B N 1
ATOM 3615 C CA . LEU B 1 122 ? -19.367 53.495 -45.871 1.00 34.50 616 LEU B CA 1
ATOM 3616 C C . LEU B 1 122 ? -20.754 54.087 -45.708 1.00 38.61 616 LEU B C 1
ATOM 3617 O O . LEU B 1 122 ? -21.291 54.142 -44.600 1.00 37.48 616 LEU B O 1
ATOM 3622 N N . LEU B 1 123 ? -21.332 54.533 -46.821 1.00 31.58 617 LEU B N 1
ATOM 3623 C CA . LEU B 1 123 ? -22.685 55.076 -46.816 1.00 36.05 617 LEU B CA 1
ATOM 3624 C C . LEU B 1 123 ? -23.692 54.000 -46.452 1.00 39.77 617 LEU B C 1
ATOM 3625 O O . LEU B 1 123 ? -24.665 54.256 -45.757 1.00 44.47 617 LEU B O 1
ATOM 3630 N N . MET B 1 124 ? -23.456 52.794 -46.943 1.00 35.93 618 MET B N 1
ATOM 3631 C CA . MET B 1 124 ? -24.366 51.696 -46.689 1.00 40.28 618 MET B CA 1
ATOM 3632 C C . MET B 1 124 ? -24.259 51.238 -45.229 1.00 38.49 618 MET B C 1
ATOM 3633 O O . MET B 1 124 ? -25.246 50.820 -44.633 1.00 42.09 618 MET B O 1
ATOM 3638 N N . SER B 1 125 ? -23.053 51.307 -44.666 1.00 34.71 619 SER B N 1
ATOM 3639 C CA . SER B 1 125 ? -22.854 50.991 -43.257 1.00 32.80 619 SER B CA 1
ATOM 3640 C C . SER B 1 125 ? -23.643 51.969 -42.381 1.00 36.02 619 SER B C 1
ATOM 3641 O O . SER B 1 125 ? -24.256 51.579 -41.387 1.00 36.17 619 SER B O 1
ATOM 3644 N N . VAL B 1 126 ? -23.623 53.243 -42.745 1.00 35.41 620 VAL B N 1
ATOM 3645 C CA . VAL B 1 126 ? -24.378 54.224 -41.988 1.00 42.67 620 VAL B CA 1
ATOM 3646 C C . VAL B 1 126 ? -25.872 53.965 -42.126 1.00 45.17 620 VAL B C 1
ATOM 3647 O O . VAL B 1 126 ? -26.615 53.995 -41.143 1.00 46.56 620 VAL B O 1
ATOM 3651 N N . GLU B 1 127 ? -26.312 53.682 -43.346 1.00 38.20 621 GLU B N 1
ATOM 3652 C CA . GLU B 1 127 ? -27.723 53.436 -43.585 1.00 44.67 621 GLU B CA 1
ATOM 3653 C C . GLU B 1 127 ? -28.219 52.254 -42.762 1.00 46.96 621 GLU B C 1
ATOM 3654 O O . GLU B 1 127 ? -29.296 52.305 -42.171 1.00 46.94 621 GLU B O 1
ATOM 3660 N N . ILE B 1 128 ? -27.427 51.190 -42.730 1.00 41.95 622 ILE B N 1
ATOM 3661 C CA . ILE B 1 128 ? -27.784 50.011 -41.957 1.00 43.28 622 ILE B CA 1
ATOM 3662 C C . ILE B 1 128 ? -27.902 50.327 -40.456 1.00 47.34 622 ILE B C 1
ATOM 3663 O O . ILE B 1 128 ? -28.869 49.928 -39.811 1.00 44.21 622 ILE B O 1
ATOM 3668 N N . LEU B 1 129 ? -26.932 51.053 -39.907 1.00 48.13 623 LEU B N 1
ATOM 3669 C CA . LEU B 1 129 ? -27.000 51.454 -38.498 1.00 48.85 623 LEU B CA 1
ATOM 3670 C C . LEU B 1 129 ? -28.215 52.342 -38.216 1.00 53.02 623 LEU B C 1
ATOM 3671 O O . LEU B 1 129 ? -28.842 52.227 -37.164 1.00 51.35 623 LEU B O 1
ATOM 3676 N N . ARG B 1 130 ? -28.537 53.227 -39.159 1.00 51.45 624 ARG B N 1
ATOM 3677 C CA . ARG B 1 130 ? -29.724 54.069 -39.058 1.00 46.41 624 ARG B CA 1
ATOM 3678 C C . ARG B 1 130 ? -30.974 53.191 -38.974 1.00 53.50 624 ARG B C 1
ATOM 3679 O O . ARG B 1 130 ? -31.838 53.419 -38.134 1.00 64.27 624 ARG B O 1
ATOM 3687 N N . ASN B 1 131 ? -31.052 52.179 -39.832 1.00 51.14 625 ASN B N 1
ATOM 3688 C CA . ASN B 1 131 ? -32.178 51.251 -39.829 1.00 53.93 625 ASN B CA 1
ATOM 3689 C C . ASN B 1 131 ? -32.283 50.486 -38.527 1.00 60.96 625 ASN B C 1
ATOM 3690 O O . ASN B 1 131 ? -33.375 50.313 -37.979 1.00 58.49 625 ASN B O 1
ATOM 3695 N N . VAL B 1 132 ? -31.136 50.002 -38.062 1.00 57.51 626 VAL B N 1
ATOM 3696 C CA . VAL B 1 132 ? -31.049 49.253 -36.825 1.00 59.52 626 VAL B CA 1
ATOM 3697 C C . VAL B 1 132 ? -31.545 50.101 -35.661 1.00 56.31 626 VAL B C 1
ATOM 3698 O O . VAL B 1 132 ? -32.397 49.662 -34.895 1.00 60.24 626 VAL B O 1
ATOM 3702 N N . THR B 1 133 ? -31.023 51.324 -35.558 1.00 57.28 627 THR B N 1
ATOM 3703 C CA . THR B 1 133 ? -31.389 52.247 -34.485 1.00 58.90 627 THR B CA 1
ATOM 3704 C C . THR B 1 133 ? -32.875 52.638 -34.537 1.00 69.19 627 THR B C 1
ATOM 3705 O O . THR B 1 133 ? -33.548 52.691 -33.505 1.00 66.51 627 THR B O 1
ATOM 3709 N N . ASP B 1 134 ? -33.387 52.914 -35.735 1.00 70.66 628 ASP B N 1
ATOM 3710 C CA . ASP B 1 134 ? -34.804 53.224 -35.878 1.00 71.35 628 ASP B CA 1
ATOM 3711 C C . ASP B 1 134 ? -35.673 52.054 -35.415 1.00 75.05 628 ASP B C 1
ATOM 3712 O O . ASP B 1 134 ? -36.707 52.247 -34.778 1.00 75.50 628 ASP B O 1
ATOM 3717 N N . THR B 1 135 ? -35.243 50.840 -35.738 1.00 74.93 629 THR B N 1
ATOM 3718 C CA . THR B 1 135 ? -35.988 49.637 -35.383 1.00 76.26 629 THR B CA 1
ATOM 3719 C C . THR B 1 135 ? -35.992 49.394 -33.877 1.00 74.34 629 THR B C 1
ATOM 3720 O O . THR B 1 135 ? -37.030 49.104 -33.287 1.00 81.12 629 THR B O 1
ATOM 3724 N N . PHE B 1 136 ? -34.827 49.504 -33.253 1.00 66.10 630 PHE B N 1
ATOM 3725 C CA . PHE B 1 136 ? -34.775 49.404 -31.809 1.00 65.91 630 PHE B CA 1
ATOM 3726 C C . PHE B 1 136 ? -35.754 50.410 -31.228 1.00 78.46 630 PHE B C 1
ATOM 3727 O O . PHE B 1 136 ? -36.566 50.073 -30.366 1.00 80.60 630 PHE B O 1
ATOM 3735 N N . LYS B 1 137 ? -35.692 51.642 -31.726 1.00 82.50 631 LYS B N 1
ATOM 3736 C CA . LYS B 1 137 ? -36.491 52.730 -31.172 1.00 89.62 631 LYS B CA 1
ATOM 3737 C C . LYS B 1 137 ? -37.997 52.501 -31.303 1.00 90.94 631 LYS B C 1
ATOM 3738 O O . LYS B 1 137 ? -38.738 52.689 -30.342 1.00 92.53 631 LYS B O 1
ATOM 3744 N N . ARG B 1 138 ? -38.450 52.089 -32.484 1.00 91.20 632 ARG B N 1
ATOM 3745 C CA . ARG B 1 138 ? -39.875 51.850 -32.693 1.00 98.53 632 ARG B CA 1
ATOM 3746 C C . ARG B 1 138 ? -40.340 50.630 -31.909 1.00 105.42 632 ARG B C 1
ATOM 3747 O O . ARG B 1 138 ? -41.518 50.522 -31.553 1.00 111.35 632 ARG B O 1
ATOM 3755 N N . ALA B 1 139 ? -39.417 49.712 -31.641 1.00 96.25 633 ALA B N 1
ATOM 3756 C CA . ALA B 1 139 ? -39.785 48.456 -31.000 1.00 95.17 633 ALA B CA 1
ATOM 3757 C C . ALA B 1 139 ? -39.510 48.448 -29.501 1.00 98.79 633 ALA B C 1
ATOM 3758 O O . ALA B 1 139 ? -39.602 47.401 -28.860 1.00 103.99 633 ALA B O 1
ATOM 3760 N N . SER B 1 140 ? -39.187 49.614 -28.944 1.00 97.97 634 SER B N 1
ATOM 3761 C CA . SER B 1 140 ? -38.849 49.727 -27.523 1.00 96.33 634 SER B CA 1
ATOM 3762 C C . SER B 1 140 ? -37.955 48.572 -27.095 1.00 92.63 634 SER B C 1
ATOM 3763 O O . SER B 1 140 ? -38.216 47.908 -26.091 1.00 89.82 634 SER B O 1
ATOM 3766 N N . TYR B 1 141 ? -36.903 48.339 -27.871 1.00 82.09 635 TYR B N 1
ATOM 3767 C CA . TYR B 1 141 ? -36.008 47.214 -27.650 1.00 85.49 635 TYR B CA 1
ATOM 3768 C C . TYR B 1 141 ? -34.633 47.755 -27.291 1.00 78.09 635 TYR B C 1
ATOM 3769 O O . TYR B 1 141 ? -34.084 48.584 -28.008 1.00 78.48 635 TYR B O 1
ATOM 3778 N N . ILE B 1 142 ? -34.091 47.296 -26.172 1.00 74.50 636 ILE B N 1
ATOM 3779 C CA . ILE B 1 142 ? -32.789 47.744 -25.705 1.00 70.29 636 ILE B CA 1
ATOM 3780 C C . ILE B 1 142 ? -31.744 46.709 -26.069 1.00 70.04 636 ILE B C 1
ATOM 3781 O O . ILE B 1 142 ? -31.854 45.543 -25.678 1.00 69.23 636 ILE B O 1
ATOM 3786 N N . PRO B 1 143 ? -30.717 47.134 -26.823 1.00 70.22 637 PRO B N 1
ATOM 3787 C CA . PRO B 1 143 ? -29.667 46.221 -27.273 1.00 62.08 637 PRO B CA 1
ATOM 3788 C C . PRO B 1 143 ? -28.937 45.640 -26.081 1.00 56.43 637 PRO B C 1
ATOM 3789 O O . PRO B 1 143 ? -28.681 46.337 -25.102 1.00 60.66 637 PRO B O 1
ATOM 3793 N N . ALA B 1 144 ? -28.607 44.363 -26.173 1.00 51.07 638 ALA B N 1
ATOM 3794 C CA . ALA B 1 144 ? -27.824 43.718 -25.153 1.00 53.28 638 ALA B CA 1
ATOM 3795 C C . ALA B 1 144 ? -26.412 44.293 -25.160 1.00 54.64 638 ALA B C 1
ATOM 3796 O O . ALA B 1 144 ? -25.989 44.971 -26.111 1.00 49.44 638 ALA B O 1
ATOM 3798 N N . SER B 1 145 ? -25.699 44.022 -24.075 1.00 56.59 639 SER B N 1
ATOM 3799 C CA . SER B 1 145 ? -24.341 44.492 -23.862 1.00 52.80 639 SER B CA 1
ATOM 3800 C C . SER B 1 145 ? -23.435 44.304 -25.096 1.00 48.90 639 SER B C 1
ATOM 3801 O O . SER B 1 145 ? -22.726 45.234 -25.512 1.00 44.86 639 SER B O 1
ATOM 3804 N N . ASP B 1 146 ? -23.458 43.117 -25.695 1.00 46.67 640 ASP B N 1
ATOM 3805 C CA . ASP B 1 146 ? -22.597 42.875 -26.853 1.00 44.82 640 ASP B CA 1
ATOM 3806 C C . ASP B 1 146 ? -23.049 43.639 -28.114 1.00 44.11 640 ASP B C 1
ATOM 3807 O O . ASP B 1 146 ? -22.229 43.966 -28.962 1.00 42.98 640 ASP B O 1
ATOM 3812 N N . GLY B 1 147 ? -24.339 43.965 -28.205 1.00 42.04 641 GLY B N 1
ATOM 3813 C CA . GLY B 1 147 ? -24.839 44.757 -29.322 1.00 36.30 641 GLY B CA 1
ATOM 3814 C C . GLY B 1 147 ? -24.287 46.170 -29.252 1.00 37.86 641 GLY B C 1
ATOM 3815 O O . GLY B 1 147 ? -23.892 46.759 -30.261 1.00 40.25 641 GLY B O 1
ATOM 3816 N N . VAL B 1 148 ? -24.242 46.691 -28.034 1.00 39.40 642 VAL B N 1
ATOM 3817 C CA . VAL B 1 148 ? -23.693 48.005 -27.730 1.00 38.42 642 VAL B CA 1
ATOM 3818 C C . VAL B 1 148 ? -22.204 48.065 -28.088 1.00 40.35 642 VAL B C 1
ATOM 3819 O O . VAL B 1 148 ? -21.771 48.991 -28.771 1.00 40.71 642 VAL B O 1
ATOM 3823 N N . GLN B 1 149 ? -21.433 47.075 -27.627 1.00 34.55 643 GLN B N 1
ATOM 3824 C CA . GLN B 1 149 ? -20.034 46.923 -28.029 1.00 35.32 643 GLN B CA 1
ATOM 3825 C C . GLN B 1 149 ? -19.885 46.857 -29.558 1.00 40.90 643 GLN B C 1
ATOM 3826 O O . GLN B 1 149 ? -19.028 47.528 -30.129 1.00 40.38 643 GLN B O 1
ATOM 3832 N N . ASN B 1 150 ? -20.711 46.043 -30.213 1.00 38.43 644 ASN B N 1
ATOM 3833 C CA . ASN B 1 150 ? -20.631 45.895 -31.670 1.00 38.15 644 ASN B CA 1
ATOM 3834 C C . ASN B 1 150 ? -20.905 47.225 -32.364 1.00 37.68 644 ASN B C 1
ATOM 3835 O O . ASN B 1 150 ? -20.201 47.605 -33.282 1.00 33.92 644 ASN B O 1
ATOM 3840 N N . PHE B 1 151 ? -21.941 47.928 -31.921 1.00 35.18 645 PHE B N 1
ATOM 3841 C CA . PHE B 1 151 ? -22.263 49.218 -32.503 1.00 35.78 645 PHE B CA 1
ATOM 3842 C C . PHE B 1 151 ? -21.064 50.182 -32.469 1.00 38.47 645 PHE B C 1
ATOM 3843 O O . PHE B 1 151 ? -20.740 50.797 -33.476 1.00 38.79 645 PHE B O 1
ATOM 3851 N N . PHE B 1 152 ? -20.402 50.300 -31.318 1.00 40.81 646 PHE B N 1
ATOM 3852 C CA . PHE B 1 152 ? -19.318 51.268 -31.175 1.00 36.54 646 PHE B CA 1
ATOM 3853 C C . PHE B 1 152 ? -18.061 50.863 -31.891 1.00 36.98 646 PHE B C 1
ATOM 3854 O O . PHE B 1 152 ? -17.352 51.710 -32.414 1.00 37.65 646 PHE B O 1
ATOM 3862 N N . GLN B 1 153 ? -17.787 49.569 -31.917 1.00 35.20 647 GLN B N 1
ATOM 3863 C CA . GLN B 1 153 ? -16.672 49.074 -32.700 1.00 39.34 647 GLN B CA 1
ATOM 3864 C C . GLN B 1 153 ? -16.910 49.336 -34.213 1.00 39.66 647 GLN B C 1
ATOM 3865 O O . GLN B 1 153 ? -16.013 49.786 -34.911 1.00 33.76 647 GLN B O 1
ATOM 3871 N N . ILE B 1 154 ? -18.119 49.081 -34.707 1.00 37.58 648 ILE B N 1
ATOM 3872 C CA . ILE B 1 154 ? -18.451 49.408 -36.097 1.00 36.24 648 ILE B CA 1
ATOM 3873 C C . ILE B 1 154 ? -18.164 50.879 -36.402 1.00 36.20 648 ILE B C 1
ATOM 3874 O O . ILE B 1 154 ? -17.478 51.209 -37.363 1.00 36.94 648 ILE B O 1
ATOM 3879 N N . VAL B 1 155 ? -18.694 51.751 -35.558 1.00 35.29 649 VAL B N 1
ATOM 3880 C CA . VAL B 1 155 ? -18.590 53.173 -35.757 1.00 41.36 649 VAL B CA 1
ATOM 3881 C C . VAL B 1 155 ? -17.125 53.574 -35.782 1.00 44.08 649 VAL B C 1
ATOM 3882 O O . VAL B 1 155 ? -16.703 54.399 -36.581 1.00 38.81 649 VAL B O 1
ATOM 3886 N N . SER B 1 156 ? -16.348 52.964 -34.905 1.00 41.57 650 SER B N 1
ATOM 3887 C CA . SER B 1 156 ? -14.947 53.301 -34.793 1.00 42.36 650 SER B CA 1
ATOM 3888 C C . SER B 1 156 ? -14.179 52.816 -36.032 1.00 39.46 650 SER B C 1
ATOM 3889 O O . SER B 1 156 ? -13.298 53.512 -36.527 1.00 35.21 650 SER B O 1
ATOM 3892 N N . ASN B 1 157 ? -14.533 51.639 -36.547 1.00 38.08 651 ASN B N 1
ATOM 3893 C CA . ASN B 1 157 ? -13.940 51.156 -37.786 1.00 39.24 651 ASN B CA 1
ATOM 3894 C C . ASN B 1 157 ? -14.236 52.092 -38.972 1.00 45.03 651 ASN B C 1
ATOM 3895 O O . ASN B 1 157 ? -13.396 52.268 -39.839 1.00 46.02 651 ASN B O 1
ATOM 3900 N N . LEU B 1 158 ? -15.446 52.652 -39.023 1.00 36.66 652 LEU B N 1
ATOM 3901 C CA . LEU B 1 158 ? -15.822 53.534 -40.116 1.00 36.24 652 LEU B CA 1
ATOM 3902 C C . LEU B 1 158 ? -15.008 54.812 -40.061 1.00 44.59 652 LEU B C 1
ATOM 3903 O O . LEU B 1 158 ? -14.610 55.331 -41.102 1.00 50.76 652 LEU B O 1
ATOM 3908 N N . LEU B 1 159 ? -14.746 55.295 -38.844 1.00 46.82 653 LEU B N 1
ATOM 3909 C CA . LEU B 1 159 ? -14.050 56.565 -38.627 1.00 47.31 653 LEU B CA 1
ATOM 3910 C C . LEU B 1 159 ? -12.537 56.440 -38.735 1.00 44.99 653 LEU B C 1
ATOM 3911 O O . LEU B 1 159 ? -11.816 57.425 -38.666 1.00 49.89 653 LEU B O 1
ATOM 3916 N N . ASP B 1 160 ? -12.049 55.223 -38.893 1.00 47.55 654 ASP B N 1
ATOM 3917 C CA . ASP B 1 160 ? -10.620 55.015 -39.110 1.00 48.71 654 ASP B CA 1
ATOM 3918 C C . ASP B 1 160 ? -10.099 56.041 -40.136 1.00 52.19 654 ASP B C 1
ATOM 3919 O O . ASP B 1 160 ? -10.627 56.146 -41.258 1.00 55.02 654 ASP B O 1
ATOM 3924 N N . GLU B 1 161 ? -9.061 56.781 -39.761 1.00 45.37 655 GLU B N 1
ATOM 3925 C CA . GLU B 1 161 ? -8.523 57.852 -40.600 1.00 57.33 655 GLU B CA 1
ATOM 3926 C C . GLU B 1 161 ? -8.113 57.396 -42.000 1.00 53.70 655 GLU B C 1
ATOM 3927 O O . GLU B 1 161 ? -8.106 58.194 -42.924 1.00 57.25 655 GLU B O 1
ATOM 3933 N N . GLU B 1 162 ? -7.780 56.119 -42.153 1.00 52.17 656 GLU B N 1
ATOM 3934 C CA . GLU B 1 162 ? -7.459 55.565 -43.463 1.00 59.31 656 GLU B CA 1
ATOM 3935 C C . GLU B 1 162 ? -8.622 55.692 -44.449 1.00 57.30 656 GLU B C 1
ATOM 3936 O O . GLU B 1 162 ? -8.420 55.562 -45.652 1.00 57.57 656 GLU B O 1
ATOM 3942 N N . ASN B 1 163 ? -9.836 55.901 -43.936 1.00 46.72 657 ASN B N 1
ATOM 3943 C CA . ASN B 1 163 ? -11.028 55.974 -44.773 1.00 39.51 657 ASN B CA 1
ATOM 3944 C C . ASN B 1 163 ? -11.314 57.400 -45.253 1.00 44.80 657 ASN B C 1
ATOM 3945 O O . ASN B 1 163 ? -12.314 57.637 -45.930 1.00 42.92 657 ASN B O 1
ATOM 3950 N N . LYS B 1 164 ? -10.441 58.341 -44.898 1.00 41.78 658 LYS B N 1
ATOM 3951 C CA . LYS B 1 164 ? -10.702 59.753 -45.174 1.00 44.38 658 LYS B CA 1
ATOM 3952 C C . LYS B 1 164 ? -11.076 60.062 -46.634 1.00 50.39 658 LYS B C 1
ATOM 3953 O O . LYS B 1 164 ? -12.095 60.690 -46.892 1.00 56.68 658 LYS B O 1
ATOM 3959 N N . GLU B 1 165 ? -10.268 59.609 -47.581 1.00 51.45 659 GLU B N 1
ATOM 3960 C CA . GLU B 1 165 ? -10.535 59.886 -48.999 1.00 59.13 659 GLU B CA 1
ATOM 3961 C C . GLU B 1 165 ? -11.815 59.215 -49.486 1.00 54.00 659 GLU B C 1
ATOM 3962 O O . GLU B 1 165 ? -12.568 59.802 -50.252 1.00 51.07 659 GLU B O 1
ATOM 3968 N N . LYS B 1 166 ? -12.076 57.997 -49.022 1.00 52.87 660 LYS B N 1
ATOM 3969 C CA . LYS B 1 166 ? -13.327 57.336 -49.359 1.00 45.25 660 LYS B CA 1
ATOM 3970 C C . LYS B 1 166 ? -14.529 58.089 -48.779 1.00 43.77 660 LYS B C 1
ATOM 3971 O O . LYS B 1 166 ? -15.585 58.170 -49.410 1.00 40.48 660 LYS B O 1
ATOM 3977 N N . TRP B 1 167 ? -14.370 58.664 -47.593 1.00 37.94 661 TRP B N 1
ATOM 3978 C CA . TRP B 1 167 ? -15.452 59.466 -47.029 1.00 41.78 661 TRP B CA 1
ATOM 3979 C C . TRP B 1 167 ? -15.705 60.691 -47.902 1.00 48.12 661 TRP B C 1
ATOM 3980 O O . TRP B 1 167 ? -16.849 61.056 -48.200 1.00 47.34 661 TRP B O 1
ATOM 3991 N N . GLU B 1 168 ? -14.621 61.320 -48.320 1.00 43.84 662 GLU B N 1
ATOM 3992 C CA . GLU B 1 168 ? -14.711 62.487 -49.167 1.00 48.09 662 GLU B CA 1
ATOM 3993 C C . GLU B 1 168 ? -15.381 62.155 -50.508 1.00 51.17 662 GLU B C 1
ATOM 3994 O O . GLU B 1 168 ? -16.185 62.937 -51.032 1.00 52.78 662 GLU B O 1
ATOM 4000 N N . ASP B 1 169 ? -15.058 60.987 -51.052 1.00 44.49 663 ASP B N 1
ATOM 4001 C CA . ASP B 1 169 ? -15.708 60.519 -52.277 1.00 44.74 663 ASP B CA 1
ATOM 4002 C C . ASP B 1 169 ? -17.199 60.277 -51.999 1.00 40.95 663 ASP B C 1
ATOM 4003 O O . ASP B 1 169 ? -18.071 60.810 -52.689 1.00 38.20 663 ASP B O 1
ATOM 4008 N N . ALA B 1 170 ? -17.483 59.500 -50.956 1.00 40.42 664 ALA B N 1
ATOM 4009 C CA . ALA B 1 170 ? -18.862 59.143 -50.614 1.00 41.60 664 ALA B CA 1
ATOM 4010 C C . ALA B 1 170 ? -19.720 60.394 -50.463 1.00 44.79 664 ALA B C 1
ATOM 4011 O O . ALA B 1 170 ? -20.865 60.436 -50.905 1.00 43.07 664 ALA B O 1
ATOM 4013 N N . GLN B 1 171 ? -19.134 61.416 -49.846 1.00 44.09 665 GLN B N 1
ATOM 4014 C CA . GLN B 1 171 ? -19.857 62.626 -49.485 1.00 48.42 665 GLN B CA 1
ATOM 4015 C C . GLN B 1 171 ? -20.115 63.594 -50.649 1.00 54.86 665 GLN B C 1
ATOM 4016 O O . GLN B 1 171 ? -20.726 64.639 -50.462 1.00 57.60 665 GLN B O 1
ATOM 4022 N N . GLN B 1 172 ? -19.690 63.221 -51.851 1.00 51.39 666 GLN B N 1
ATOM 4023 C CA . GLN B 1 172 ? -20.121 63.943 -53.041 1.00 59.42 666 GLN B CA 1
ATOM 4024 C C . GLN B 1 172 ? -21.586 63.662 -53.314 1.00 56.95 666 GLN B C 1
ATOM 4025 O O . GLN B 1 172 ? -22.244 64.447 -53.972 1.00 56.36 666 GLN B O 1
ATOM 4031 N N . ILE B 1 173 ? -22.107 62.548 -52.808 1.00 51.80 667 ILE B N 1
ATOM 4032 C CA . ILE B 1 173 ? -23.521 62.266 -53.041 1.00 48.39 667 ILE B CA 1
ATOM 4033 C C . ILE B 1 173 ? -24.391 62.329 -51.787 1.00 52.14 667 ILE B C 1
ATOM 4034 O O . ILE B 1 173 ? -25.590 62.541 -51.889 1.00 54.83 667 ILE B O 1
ATOM 4039 N N . TYR B 1 174 ? -23.808 62.158 -50.604 1.00 50.93 668 TYR B N 1
ATOM 4040 C CA . TYR B 1 174 ? -24.635 62.152 -49.403 1.00 47.92 668 TYR B CA 1
ATOM 4041 C C . TYR B 1 174 ? -23.826 62.423 -48.144 1.00 54.38 668 TYR B C 1
ATOM 4042 O O . TYR B 1 174 ? -22.698 61.947 -48.019 1.00 55.61 668 TYR B O 1
ATOM 4051 N N . PRO B 1 175 ? -24.395 63.202 -47.207 1.00 56.26 669 PRO B N 1
ATOM 4052 C CA . PRO B 1 175 ? -23.691 63.592 -45.978 1.00 59.23 669 PRO B CA 1
ATOM 4053 C C . PRO B 1 175 ? -23.589 62.443 -44.971 1.00 61.13 669 PRO B C 1
ATOM 4054 O O . PRO B 1 175 ? -24.178 62.504 -43.891 1.00 67.93 669 PRO B O 1
ATOM 4058 N N . GLY B 1 176 ? -22.829 61.413 -45.315 1.00 52.47 670 GLY B N 1
ATOM 4059 C CA . GLY B 1 176 ? -22.732 60.242 -44.479 1.00 47.38 670 GLY B CA 1
ATOM 4060 C C . GLY B 1 176 ? -22.207 60.496 -43.075 1.00 49.60 670 GLY B C 1
ATOM 4061 O O . GLY B 1 176 ? -22.728 59.945 -42.110 1.00 50.98 670 GLY B O 1
ATOM 4062 N N . SER B 1 177 ? -21.168 61.312 -42.954 1.00 45.93 671 SER B N 1
ATOM 4063 C CA . SER B 1 177 ? -20.546 61.525 -41.655 1.00 47.52 671 SER B CA 1
ATOM 4064 C C . SER B 1 177 ? -21.490 62.261 -40.709 1.00 54.75 671 SER B C 1
ATOM 4065 O O . SER B 1 177 ? -21.467 62.037 -39.497 1.00 56.52 671 SER B O 1
ATOM 4068 N N . ILE B 1 178 ? -22.321 63.135 -41.268 1.00 53.71 672 ILE B N 1
ATOM 4069 C CA . ILE B 1 178 ? -23.328 63.838 -40.483 1.00 58.52 672 ILE B CA 1
ATOM 4070 C C . ILE B 1 178 ? -24.455 62.902 -40.045 1.00 58.32 672 ILE B C 1
ATOM 4071 O O . ILE B 1 178 ? -24.897 62.938 -38.900 1.00 65.67 672 ILE B O 1
ATOM 4076 N N . GLU B 1 179 ? -24.926 62.064 -40.960 1.00 54.21 673 GLU B N 1
ATOM 4077 C CA . GLU B 1 179 ? -25.930 61.076 -40.602 1.00 54.82 673 GLU B CA 1
ATOM 4078 C C . GLU B 1 179 ? -25.421 60.175 -39.465 1.00 52.72 673 GLU B C 1
ATOM 4079 O O . GLU B 1 179 ? -26.152 59.872 -38.519 1.00 58.18 673 GLU B O 1
ATOM 4085 N N . LEU B 1 180 ? -24.163 59.751 -39.572 1.00 41.20 674 LEU B N 1
ATOM 4086 C CA . LEU B 1 180 ? -23.534 58.895 -38.562 1.00 44.11 674 LEU B CA 1
ATOM 4087 C C . LEU B 1 180 ? -23.523 59.539 -37.168 1.00 49.47 674 LEU B C 1
ATOM 4088 O O . LEU B 1 180 ? -23.807 58.868 -36.183 1.00 53.90 674 LEU B O 1
ATOM 4093 N N . MET B 1 181 ? -23.206 60.833 -37.084 1.00 51.85 675 MET B N 1
ATOM 4094 C CA . MET B 1 181 ? -23.280 61.540 -35.797 1.00 56.51 675 MET B CA 1
ATOM 4095 C C . MET B 1 181 ? -24.665 61.366 -35.218 1.00 54.64 675 MET B C 1
ATOM 4096 O O . MET B 1 181 ? -24.820 61.048 -34.054 1.00 60.65 675 MET B O 1
ATOM 4101 N N . GLN B 1 182 ? -25.678 61.565 -36.051 1.00 56.94 676 GLN B N 1
ATOM 4102 C CA . GLN B 1 182 ? -27.057 61.513 -35.587 1.00 60.41 676 GLN B CA 1
ATOM 4103 C C . GLN B 1 182 ? -27.475 60.116 -35.158 1.00 61.16 676 GLN B C 1
ATOM 4104 O O . GLN B 1 182 ? -28.183 59.958 -34.159 1.00 61.31 676 GLN B O 1
ATOM 4110 N N . VAL B 1 183 ? -27.052 59.105 -35.911 1.00 52.01 677 VAL B N 1
ATOM 4111 C CA . VAL B 1 183 ? -27.349 57.730 -35.535 1.00 46.89 677 VAL B CA 1
ATOM 4112 C C . VAL B 1 183 ? -26.749 57.444 -34.154 1.00 45.64 677 VAL B C 1
ATOM 4113 O O . VAL B 1 183 ? -27.403 56.886 -33.280 1.00 46.74 677 VAL B O 1
ATOM 4117 N N . ILE B 1 184 ? -25.494 57.838 -33.978 1.00 48.50 678 ILE B N 1
ATOM 4118 C CA . ILE B 1 184 ? -24.787 57.616 -32.728 1.00 52.80 678 ILE B CA 1
ATOM 4119 C C . ILE B 1 184 ? -25.537 58.268 -31.573 1.00 59.58 678 ILE B C 1
ATOM 4120 O O . ILE B 1 184 ? -25.765 57.624 -30.549 1.00 54.72 678 ILE B O 1
ATOM 4125 N N . GLU B 1 185 ? -25.944 59.526 -31.759 1.00 59.65 679 GLU B N 1
ATOM 4126 C CA . GLU B 1 185 ? -26.766 60.231 -30.777 1.00 64.77 679 GLU B CA 1
ATOM 4127 C C . GLU B 1 185 ? -28.002 59.426 -30.438 1.00 67.45 679 GLU B C 1
ATOM 4128 O O . GLU B 1 185 ? -28.306 59.193 -29.266 1.00 68.27 679 GLU B O 1
ATOM 4134 N N . ASP B 1 186 ? -28.725 59.005 -31.467 1.00 63.40 680 ASP B N 1
ATOM 4135 C CA . ASP B 1 186 ? -29.953 58.256 -31.246 1.00 66.53 680 ASP B CA 1
ATOM 4136 C C . ASP B 1 186 ? -29.683 56.945 -30.524 1.00 61.95 680 ASP B C 1
ATOM 4137 O O . ASP B 1 186 ? -30.487 56.502 -29.705 1.00 67.83 680 ASP B O 1
ATOM 4142 N N . PHE B 1 187 ? -28.549 56.325 -30.832 1.00 51.86 681 PHE B N 1
ATOM 4143 C CA . PHE B 1 187 ? -28.216 55.046 -30.236 1.00 53.35 681 PHE B CA 1
ATOM 4144 C C . PHE B 1 187 ? -27.925 55.221 -28.755 1.00 54.74 681 PHE B C 1
ATOM 4145 O O . PHE B 1 187 ? -28.342 54.416 -27.924 1.00 52.91 681 PHE B O 1
ATOM 4153 N N . ILE B 1 188 ? -27.199 56.282 -28.438 1.00 59.32 682 ILE B N 1
ATOM 4154 C CA . ILE B 1 188 ? -26.823 56.558 -27.059 1.00 64.66 682 ILE B CA 1
ATOM 4155 C C . ILE B 1 188 ? -28.066 56.714 -26.190 1.00 70.85 682 ILE B C 1
ATOM 4156 O O . ILE B 1 188 ? -28.061 56.349 -25.015 1.00 70.62 682 ILE B O 1
ATOM 4161 N N . HIS B 1 189 ? -29.138 57.228 -26.788 1.00 72.16 683 HIS B N 1
ATOM 4162 C CA . HIS B 1 189 ? -30.373 57.470 -26.053 1.00 76.91 683 HIS B CA 1
ATOM 4163 C C . HIS B 1 189 ? -31.247 56.225 -25.916 1.00 76.55 683 HIS B C 1
ATOM 4164 O O . HIS B 1 189 ? -31.843 55.996 -24.866 1.00 73.15 683 HIS B O 1
ATOM 4171 N N . ILE B 1 190 ? -31.301 55.408 -26.959 1.00 71.03 684 ILE B N 1
ATOM 4172 C CA . ILE B 1 190 ? -31.877 54.077 -26.820 1.00 70.44 684 ILE B CA 1
ATOM 4173 C C . ILE B 1 190 ? -31.240 53.342 -25.623 1.00 71.87 684 ILE B C 1
ATOM 4174 O O . ILE B 1 190 ? -31.938 52.732 -24.807 1.00 72.52 684 ILE B O 1
ATOM 4179 N N . VAL B 1 191 ? -29.917 53.424 -25.515 1.00 60.82 685 VAL B N 1
ATOM 4180 C CA . VAL B 1 191 ? -29.186 52.742 -24.454 1.00 58.69 685 VAL B CA 1
ATOM 4181 C C . VAL B 1 191 ? -29.538 53.276 -23.067 1.00 67.67 685 VAL B C 1
ATOM 4182 O O . VAL B 1 191 ? -29.697 52.509 -22.118 1.00 69.46 685 VAL B O 1
ATOM 4186 N N . GLY B 1 192 ? -29.639 54.596 -22.958 1.00 75.01 686 GLY B N 1
ATOM 4187 C CA . GLY B 1 192 ? -30.053 55.239 -21.727 1.00 82.21 686 GLY B CA 1
ATOM 4188 C C . GLY B 1 192 ? -31.394 54.735 -21.222 1.00 85.18 686 GLY B C 1
ATOM 4189 O O . GLY B 1 192 ? -31.599 54.611 -20.017 1.00 88.94 686 GLY B O 1
ATOM 4190 N N . MET B 1 193 ? -32.300 54.429 -22.145 1.00 83.28 687 MET B N 1
ATOM 4191 C CA . MET B 1 193 ? -33.638 53.971 -21.789 1.00 89.23 687 MET B CA 1
ATOM 4192 C C . MET B 1 193 ? -33.603 52.754 -20.872 1.00 85.54 687 MET B C 1
ATOM 4193 O O . MET B 1 193 ? -34.446 52.609 -19.971 1.00 86.37 687 MET B O 1
ATOM 4198 N N . GLY B 1 194 ? -32.620 51.889 -21.099 1.00 75.33 688 GLY B N 1
ATOM 4199 C CA . GLY B 1 194 ? -32.463 50.681 -20.306 1.00 70.33 688 GLY B CA 1
ATOM 4200 C C . GLY B 1 194 ? -31.543 50.791 -19.103 1.00 71.60 688 GLY B C 1
ATOM 4201 O O . GLY B 1 194 ? -31.226 49.778 -18.473 1.00 76.79 688 GLY B O 1
ATOM 4202 N N . MET B 1 195 ? -31.110 52.003 -18.766 1.00 74.78 689 MET B N 1
ATOM 4203 C CA . MET B 1 195 ? -30.249 52.198 -17.589 1.00 76.95 689 MET B CA 1
ATOM 4204 C C . MET B 1 195 ? -31.045 52.562 -16.336 1.00 88.39 689 MET B C 1
ATOM 4205 O O . MET B 1 195 ? -32.156 53.079 -16.437 1.00 91.12 689 MET B O 1
ATOM 4210 N N . MET B 1 196 ? -30.462 52.288 -15.167 1.00 94.87 690 MET B N 1
ATOM 4211 C CA . MET B 1 196 ? -31.024 52.683 -13.875 1.00 97.21 690 MET B CA 1
ATOM 4212 C C . MET B 1 196 ? -30.598 54.110 -13.559 1.00 101.86 690 MET B C 1
ATOM 4213 O O . MET B 1 196 ? -29.601 54.596 -14.090 1.00 100.14 690 MET B O 1
ATOM 4218 N N . ASP B 1 197 ? -31.332 54.771 -12.669 1.00 106.18 691 ASP B N 1
ATOM 4219 C CA . ASP B 1 197 ? -30.970 56.125 -12.263 1.00 102.12 691 ASP B CA 1
ATOM 4220 C C . ASP B 1 197 ? -29.583 56.096 -11.645 1.00 90.12 691 ASP B C 1
ATOM 4221 O O . ASP B 1 197 ? -29.255 55.173 -10.908 1.00 92.90 691 ASP B O 1
ATOM 4226 N N . PHE B 1 198 ? -28.771 57.097 -11.975 1.00 93.80 692 PHE B N 1
ATOM 4227 C CA . PHE B 1 198 ? -27.405 57.242 -11.448 1.00 93.73 692 PHE B CA 1
ATOM 4228 C C . PHE B 1 198 ? -26.299 56.456 -12.169 1.00 85.69 692 PHE B C 1
ATOM 4229 O O . PHE B 1 198 ? -25.119 56.622 -11.853 1.00 74.43 692 PHE B O 1
ATOM 4237 N N . GLN B 1 199 ? -26.673 55.630 -13.145 1.00 80.42 693 GLN B N 1
ATOM 4238 C CA . GLN B 1 199 ? -25.683 54.920 -13.953 1.00 79.98 693 GLN B CA 1
ATOM 4239 C C . GLN B 1 199 ? -24.767 55.884 -14.722 1.00 82.80 693 GLN B C 1
ATOM 4240 O O . GLN B 1 199 ? -25.229 56.880 -15.281 1.00 87.07 693 GLN B O 1
ATOM 4246 N N . ASN B 1 200 ? -23.474 55.579 -14.737 1.00 79.92 694 ASN B N 1
ATOM 4247 C CA . ASN B 1 200 ? -22.501 56.313 -15.535 1.00 78.46 694 ASN B CA 1
ATOM 4248 C C . ASN B 1 200 ? -21.621 55.343 -16.322 1.00 75.62 694 ASN B C 1
ATOM 4249 O O . ASN B 1 200 ? -20.581 54.879 -15.830 1.00 76.93 694 ASN B O 1
ATOM 4254 N N . SER B 1 201 ? -22.043 55.055 -17.547 1.00 61.87 695 SER B N 1
ATOM 4255 C CA . SER B 1 201 ? -21.301 54.187 -18.455 1.00 52.24 695 SER B CA 1
ATOM 4256 C C . SER B 1 201 ? -20.342 54.972 -19.349 1.00 55.94 695 SER B C 1
ATOM 4257 O O . SER B 1 201 ? -20.703 56.014 -19.909 1.00 56.74 695 SER B O 1
ATOM 4260 N N . TYR B 1 202 ? -19.122 54.457 -19.482 1.00 51.54 696 TYR B N 1
ATOM 4261 C CA . TYR B 1 202 ? -18.152 54.982 -20.436 1.00 47.63 696 TYR B CA 1
ATOM 4262 C C . TYR B 1 202 ? -17.812 53.910 -21.462 1.00 43.69 696 TYR B C 1
ATOM 4263 O O . TYR B 1 202 ? -17.611 52.747 -21.107 1.00 45.31 696 TYR B O 1
ATOM 4272 N N . LEU B 1 203 ? -17.741 54.310 -22.728 1.00 45.94 697 LEU B N 1
ATOM 4273 C CA . LEU B 1 203 ? -17.321 53.447 -23.837 1.00 42.99 697 LEU B CA 1
ATOM 4274 C C . LEU B 1 203 ? -16.109 54.081 -24.517 1.00 44.58 697 LEU B C 1
ATOM 4275 O O . LEU B 1 203 ? -16.150 55.259 -24.884 1.00 47.02 697 LEU B O 1
ATOM 4280 N N . MET B 1 204 ? -15.048 53.315 -24.738 1.00 46.37 698 MET B N 1
ATOM 4281 C CA . MET B 1 204 ? -13.847 53.891 -25.343 1.00 50.05 698 MET B CA 1
ATOM 4282 C C . MET B 1 204 ? -13.285 53.031 -26.453 1.00 47.30 698 MET B C 1
ATOM 4283 O O . MET B 1 204 ? -13.146 51.832 -26.294 1.00 41.36 698 MET B O 1
ATOM 4288 N N . THR B 1 205 ? -12.942 53.659 -27.574 1.00 45.48 699 THR B N 1
ATOM 4289 C CA . THR B 1 205 ? -12.316 52.948 -28.678 1.00 44.39 699 THR B CA 1
ATOM 4290 C C . THR B 1 205 ? -11.122 53.751 -29.182 1.00 51.80 699 THR B C 1
ATOM 4291 O O . THR B 1 205 ? -10.750 54.780 -28.588 1.00 49.45 699 THR B O 1
ATOM 4295 N N . GLY B 1 206 ? -10.533 53.291 -30.286 1.00 49.23 700 GLY B N 1
ATOM 4296 C CA . GLY B 1 206 ? -9.439 54.003 -30.931 1.00 41.67 700 GLY B CA 1
ATOM 4297 C C . GLY B 1 206 ? -9.813 55.390 -31.439 1.00 38.75 700 GLY B C 1
ATOM 4298 O O . GLY B 1 206 ? -8.940 56.225 -31.671 1.00 50.08 700 GLY B O 1
ATOM 4299 N N . ASN B 1 207 ? -11.113 55.647 -31.561 1.00 37.93 701 ASN B N 1
ATOM 4300 C CA . ASN B 1 207 ? -11.630 56.793 -32.308 1.00 49.74 701 ASN B CA 1
ATOM 4301 C C . ASN B 1 207 ? -12.741 57.513 -31.575 1.00 52.39 701 ASN B C 1
ATOM 4302 O O . ASN B 1 207 ? -13.031 58.674 -31.848 1.00 50.24 701 ASN B O 1
ATOM 4307 N N . VAL B 1 208 ? -13.399 56.804 -30.670 1.00 49.02 702 VAL B N 1
ATOM 4308 C CA . VAL B 1 208 ? -14.546 57.372 -29.988 1.00 48.34 702 VAL B CA 1
ATOM 4309 C C . VAL B 1 208 ? -14.523 57.121 -28.477 1.00 47.74 702 VAL B C 1
ATOM 4310 O O . VAL B 1 208 ? -14.193 56.026 -28.010 1.00 42.05 702 VAL B O 1
ATOM 4314 N N . VAL B 1 209 ? -14.864 58.159 -27.720 1.00 50.19 703 VAL B N 1
ATOM 4315 C CA . VAL B 1 209 ? -15.144 58.018 -26.299 1.00 42.16 703 VAL B CA 1
ATOM 4316 C C . VAL B 1 209 ? -16.569 58.490 -26.060 1.00 46.41 703 VAL B C 1
ATOM 4317 O O . VAL B 1 209 ? -16.939 59.599 -26.441 1.00 49.01 703 VAL B O 1
ATOM 4321 N N . ALA B 1 210 ? -17.387 57.654 -25.441 1.00 43.50 704 ALA B N 1
ATOM 4322 C CA . ALA B 1 210 ? -18.740 58.086 -25.120 1.00 48.36 704 ALA B CA 1
ATOM 4323 C C . ALA B 1 210 ? -19.031 57.867 -23.640 1.00 49.90 704 ALA B C 1
ATOM 4324 O O . ALA B 1 210 ? -18.622 56.863 -23.064 1.00 48.34 704 ALA B O 1
ATOM 4326 N N . SER B 1 211 ? -19.736 58.817 -23.038 1.00 52.72 705 SER B N 1
ATOM 4327 C CA . SER B 1 211 ? -20.284 58.640 -21.708 1.00 55.88 705 SER B CA 1
ATOM 4328 C C . SER B 1 211 ? -21.797 58.754 -21.745 1.00 60.61 705 SER B C 1
ATOM 4329 O O . SER B 1 211 ? -22.346 59.657 -22.379 1.00 61.39 705 SER B O 1
ATOM 4332 N N . ILE B 1 212 ? -22.467 57.836 -21.058 1.00 62.53 706 ILE B N 1
ATOM 4333 C CA . ILE B 1 212 ? -23.917 57.881 -20.916 1.00 58.40 706 ILE B CA 1
ATOM 4334 C C . ILE B 1 212 ? -24.304 57.838 -19.423 1.00 61.51 706 ILE B C 1
ATOM 4335 O O . ILE B 1 212 ? -23.968 56.884 -18.715 1.00 59.82 706 ILE B O 1
ATOM 4340 N N . GLN B 1 213 ? -25.001 58.869 -18.949 1.00 63.93 707 GLN B N 1
ATOM 4341 C CA . GLN B 1 213 ? -25.427 58.936 -17.544 1.00 73.10 707 GLN B CA 1
ATOM 4342 C C . GLN B 1 213 ? -26.925 59.156 -17.418 1.00 76.11 707 GLN B C 1
ATOM 4343 O O . GLN B 1 213 ? -27.497 59.979 -18.134 1.00 73.72 707 GLN B O 1
ATOM 4349 N N . LYS B 1 214 ? -27.552 58.432 -16.497 1.00 72.35 708 LYS B N 1
ATOM 4350 C CA . LYS B 1 214 ? -28.957 58.640 -16.213 1.00 80.84 708 LYS B CA 1
ATOM 4351 C C . LYS B 1 214 ? -29.061 59.441 -14.929 1.00 92.08 708 LYS B C 1
ATOM 4352 O O . LYS B 1 214 ? -28.510 59.050 -13.897 1.00 93.08 708 LYS B O 1
ATOM 4358 N N . LEU B 1 215 ? -29.767 60.565 -14.999 1.00 93.93 709 LEU B N 1
ATOM 4359 C CA . LEU B 1 215 ? -29.782 61.523 -13.906 1.00 99.60 709 LEU B CA 1
ATOM 4360 C C . LEU B 1 215 ? -31.189 61.959 -13.526 1.00 104.43 709 LEU B C 1
ATOM 4361 O O . LEU B 1 215 ? -31.922 62.498 -14.352 1.00 107.79 709 LEU B O 1
ATOM 4366 N N . PRO B 1 216 ? -31.576 61.709 -12.268 1.00 106.69 710 PRO B N 1
ATOM 4367 C CA . PRO B 1 216 ? -32.799 62.321 -11.743 1.00 112.47 710 PRO B CA 1
ATOM 4368 C C . PRO B 1 216 ? -32.565 63.819 -11.638 1.00 112.51 710 PRO B C 1
ATOM 4369 O O . PRO B 1 216 ? -31.480 64.238 -11.234 1.00 113.63 710 PRO B O 1
ATOM 4373 N N . ALA B 1 217 ? -33.555 64.618 -12.008 1.00 114.21 711 ALA B N 1
ATOM 4374 C CA . ALA B 1 217 ? -33.392 66.066 -11.981 1.00 126.67 711 ALA B CA 1
ATOM 4375 C C . ALA B 1 217 ? -33.032 66.555 -10.580 1.00 136.01 711 ALA B C 1
ATOM 4376 O O . ALA B 1 217 ? -33.486 65.997 -9.578 1.00 137.19 711 ALA B O 1
ATOM 4378 N N . ALA B 1 218 ? -32.197 67.587 -10.523 1.00 140.44 712 ALA B N 1
ATOM 4379 C CA . ALA B 1 218 ? -31.839 68.228 -9.264 1.00 145.38 712 ALA B CA 1
ATOM 4380 C C . ALA B 1 218 ? -31.060 67.302 -8.330 1.00 143.93 712 ALA B C 1
ATOM 4381 O O . ALA B 1 218 ? -31.144 67.425 -7.105 1.00 151.61 712 ALA B O 1
ATOM 4383 N N . SER B 1 219 ? -30.302 66.381 -8.915 1.00 130.54 713 SER B N 1
ATOM 4384 C CA . SER B 1 219 ? -29.450 65.486 -8.144 1.00 131.99 713 SER B CA 1
ATOM 4385 C C . SER B 1 219 ? -27.981 65.779 -8.424 1.00 132.35 713 SER B C 1
ATOM 4386 O O . SER B 1 219 ? -27.092 65.217 -7.785 1.00 129.76 713 SER B O 1
ATOM 4389 N N . VAL B 1 220 ? -27.731 66.654 -9.393 1.00 136.19 714 VAL B N 1
ATOM 4390 C CA . VAL B 1 220 ? -26.366 67.020 -9.753 1.00 134.21 714 VAL B CA 1
ATOM 4391 C C . VAL B 1 220 ? -25.841 68.099 -8.822 1.00 147.67 714 VAL B C 1
ATOM 4392 O O . VAL B 1 220 ? -26.330 69.229 -8.826 1.00 155.16 714 VAL B O 1
ATOM 4396 N N . LEU B 1 221 ? -24.833 67.749 -8.034 1.00 148.62 715 LEU B N 1
ATOM 4397 C CA . LEU B 1 221 ? -24.321 68.653 -7.015 1.00 155.37 715 LEU B CA 1
ATOM 4398 C C . LEU B 1 221 ? -23.059 69.353 -7.495 1.00 149.53 715 LEU B C 1
ATOM 4399 O O . LEU B 1 221 ? -22.705 70.427 -6.999 1.00 154.38 715 LEU B O 1
ATOM 4404 N N . THR B 1 222 ? -22.385 68.739 -8.463 1.00 133.13 716 THR B N 1
ATOM 4405 C CA . THR B 1 222 ? -21.151 69.291 -9.000 1.00 127.42 716 THR B CA 1
ATOM 4406 C C . THR B 1 222 ? -21.203 69.349 -10.521 1.00 126.81 716 THR B C 1
ATOM 4407 O O . THR B 1 222 ? -21.919 68.574 -11.162 1.00 122.09 716 THR B O 1
ATOM 4411 N N . ASP B 1 223 ? -20.450 70.280 -11.095 1.00 129.79 717 ASP B N 1
ATOM 4412 C CA . ASP B 1 223 ? -20.340 70.360 -12.540 1.00 126.04 717 ASP B CA 1
ATOM 4413 C C . ASP B 1 223 ? -19.902 69.003 -13.067 1.00 121.90 717 ASP B C 1
ATOM 4414 O O . ASP B 1 223 ? -19.021 68.354 -12.492 1.00 120.36 717 ASP B O 1
ATOM 4419 N N . ILE B 1 224 ? -20.534 68.566 -14.149 1.00 112.75 718 ILE B N 1
ATOM 4420 C CA . ILE B 1 224 ? -20.132 67.335 -14.804 1.00 100.97 718 ILE B CA 1
ATOM 4421 C C . ILE B 1 224 ? -19.071 67.652 -15.843 1.00 95.85 718 ILE B C 1
ATOM 4422 O O . ILE B 1 224 ? -19.308 68.423 -16.774 1.00 98.66 718 ILE B O 1
ATOM 4427 N N . ASN B 1 225 ? -17.891 67.074 -15.662 1.00 93.89 719 ASN B N 1
ATOM 4428 C CA . ASN B 1 225 ? -16.826 67.193 -16.641 1.00 93.55 719 ASN B CA 1
ATOM 4429 C C . ASN B 1 225 ? -16.786 65.955 -17.531 1.00 87.82 719 ASN B C 1
ATOM 4430 O O . ASN B 1 225 ? -16.966 64.831 -17.058 1.00 84.32 719 ASN B O 1
ATOM 4435 N N . PHE B 1 226 ? -16.572 66.178 -18.824 1.00 84.72 720 PHE B N 1
ATOM 4436 C CA . PHE B 1 226 ? -16.383 65.103 -19.784 1.00 74.51 720 PHE B CA 1
ATOM 4437 C C . PHE B 1 226 ? -15.230 65.462 -20.703 1.00 75.77 720 PHE B C 1
ATOM 4438 O O . PHE B 1 226 ? -15.109 66.613 -21.119 1.00 81.05 720 PHE B O 1
ATOM 4446 N N . PRO B 1 227 ? -14.351 64.490 -20.994 1.00 75.78 721 PRO B N 1
ATOM 4447 C CA . PRO B 1 227 ? -14.311 63.158 -20.380 1.00 74.91 721 PRO B CA 1
ATOM 4448 C C . PRO B 1 227 ? -13.325 63.126 -19.213 1.00 76.20 721 PRO B C 1
ATOM 4449 O O . PRO B 1 227 ? -12.490 64.017 -19.134 1.00 79.80 721 PRO B O 1
ATOM 4453 N N . MET B 1 228 ? -13.392 62.117 -18.347 1.00 75.80 722 MET B N 1
ATOM 4454 C CA . MET B 1 228 ? -12.371 61.946 -17.314 1.00 80.02 722 MET B CA 1
ATOM 4455 C C . MET B 1 228 ? -10.987 61.789 -17.952 1.00 81.14 722 MET B C 1
ATOM 4456 O O . MET B 1 228 ? -10.875 61.425 -19.124 1.00 75.51 722 MET B O 1
ATOM 4461 N N . LYS B 1 229 ? -9.929 62.049 -17.189 1.00 86.28 723 LYS B N 1
ATOM 4462 C CA . LYS B 1 229 ? -8.586 62.063 -17.772 1.00 86.16 723 LYS B CA 1
ATOM 4463 C C . LYS B 1 229 ? -7.569 61.137 -17.115 1.00 86.93 723 LYS B C 1
ATOM 4464 O O . LYS B 1 229 ? -6.456 60.977 -17.622 1.00 89.23 723 LYS B O 1
ATOM 4470 N N . GLY B 1 230 ? -7.932 60.541 -15.986 1.00 81.70 724 GLY B N 1
ATOM 4471 C CA . GLY B 1 230 ? -7.034 59.615 -15.326 1.00 75.86 724 GLY B CA 1
ATOM 4472 C C . GLY B 1 230 ? -6.447 58.596 -16.291 1.00 73.27 724 GLY B C 1
ATOM 4473 O O . GLY B 1 230 ? -7.100 58.163 -17.249 1.00 65.89 724 GLY B O 1
ATOM 4474 N N . ARG B 1 231 ? -5.197 58.224 -16.041 1.00 70.93 725 ARG B N 1
ATOM 4475 C CA . ARG B 1 231 ? -4.527 57.172 -16.792 1.00 73.20 725 ARG B CA 1
ATOM 4476 C C . ARG B 1 231 ? -5.218 55.809 -16.612 1.00 73.10 725 ARG B C 1
ATOM 4477 O O . ARG B 1 231 ? -5.231 54.973 -17.521 1.00 69.86 725 ARG B O 1
ATOM 4485 N N . LYS B 1 232 ? -5.794 55.580 -15.437 1.00 71.29 726 LYS B N 1
ATOM 4486 C CA . LYS B 1 232 ? -6.388 54.281 -15.154 1.00 65.06 726 LYS B CA 1
ATOM 4487 C C . LYS B 1 232 ? -7.732 54.073 -15.863 1.00 63.34 726 LYS B C 1
ATOM 4488 O O . LYS B 1 232 ? -8.188 52.943 -16.009 1.00 62.77 726 LYS B O 1
ATOM 4494 N N . GLY B 1 233 ? -8.344 55.155 -16.339 1.00 59.98 727 GLY B N 1
ATOM 4495 C CA . GLY B 1 233 ? -9.680 55.055 -16.885 1.00 61.70 727 GLY B CA 1
ATOM 4496 C C . GLY B 1 233 ? -9.905 55.639 -18.264 1.00 67.33 727 GLY B C 1
ATOM 4497 O O . GLY B 1 233 ? -11.007 55.531 -18.807 1.00 66.50 727 GLY B O 1
ATOM 4498 N N . MET B 1 234 ? -8.878 56.249 -18.842 1.00 58.83 728 MET B N 1
ATOM 4499 C CA . MET B 1 234 ? -9.066 56.956 -20.092 1.00 55.67 728 MET B CA 1
ATOM 4500 C C . MET B 1 234 ? -8.046 56.587 -21.169 1.00 60.38 728 MET B C 1
ATOM 4501 O O . MET B 1 234 ? -6.829 56.625 -20.949 1.00 56.61 728 MET B O 1
ATOM 4506 N N . VAL B 1 235 ? -8.560 56.233 -22.342 1.00 55.30 729 VAL B N 1
ATOM 4507 C CA . VAL B 1 235 ? -7.707 55.890 -23.463 1.00 57.86 729 VAL B CA 1
ATOM 4508 C C . VAL B 1 235 ? -6.746 57.058 -23.736 1.00 60.67 729 VAL B C 1
ATOM 4509 O O . VAL B 1 235 ? -7.086 58.226 -23.517 1.00 59.66 729 VAL B O 1
ATOM 4513 N N . ASP B 1 236 ? -5.539 56.740 -24.191 1.00 60.96 730 ASP B N 1
ATOM 4514 C CA . ASP B 1 236 ? -4.484 57.744 -24.343 1.00 71.86 730 ASP B CA 1
ATOM 4515 C C . ASP B 1 236 ? -4.826 58.983 -25.185 1.00 78.61 730 ASP B C 1
ATOM 4516 O O . ASP B 1 236 ? -4.516 60.106 -24.775 1.00 81.65 730 ASP B O 1
ATOM 4521 N N . TRP B 1 237 ? -5.438 58.796 -26.357 1.00 68.32 731 TRP B N 1
ATOM 4522 C CA . TRP B 1 237 ? -5.646 59.932 -27.261 1.00 67.81 731 TRP B CA 1
ATOM 4523 C C . TRP B 1 237 ? -6.599 60.950 -26.656 1.00 72.76 731 TRP B C 1
ATOM 4524 O O . TRP B 1 237 ? -6.491 62.150 -26.917 1.00 76.51 731 TRP B O 1
ATOM 4535 N N . ALA B 1 238 ? -7.542 60.457 -25.860 1.00 68.13 732 ALA B N 1
ATOM 4536 C CA . ALA B 1 238 ? -8.498 61.317 -25.181 1.00 67.31 732 ALA B CA 1
ATOM 4537 C C . ALA B 1 238 ? -7.859 61.815 -23.907 1.00 78.91 732 ALA B C 1
ATOM 4538 O O . ALA B 1 238 ? -8.185 62.890 -23.429 1.00 74.98 732 ALA B O 1
ATOM 4540 N N . ARG B 1 239 ? -6.950 61.008 -23.363 1.00 96.79 733 ARG B N 1
ATOM 4541 C CA . ARG B 1 239 ? -6.302 61.283 -22.078 1.00 111.29 733 ARG B CA 1
ATOM 4542 C C . ARG B 1 239 ? -5.335 62.445 -22.198 1.00 127.14 733 ARG B C 1
ATOM 4543 O O . ARG B 1 239 ? -5.298 63.322 -21.336 1.00 131.01 733 ARG B O 1
ATOM 4551 N N . ASN B 1 240 ? -4.534 62.429 -23.261 1.00 137.85 734 ASN B N 1
ATOM 4552 C CA . ASN B 1 240 ? -3.716 63.579 -23.624 1.00 145.97 734 ASN B CA 1
ATOM 4553 C C . ASN B 1 240 ? -4.675 64.680 -24.038 1.00 145.92 734 ASN B C 1
ATOM 4554 O O . ASN B 1 240 ? -4.675 65.144 -25.181 1.00 144.64 734 ASN B O 1
ATOM 4559 N N . SER B 1 241 ? -5.498 65.082 -23.077 1.00 143.49 735 SER B N 1
ATOM 4560 C CA . SER B 1 241 ? -6.678 65.876 -23.348 1.00 136.65 735 SER B CA 1
ATOM 4561 C C . SER B 1 241 ? -6.468 67.343 -23.089 1.00 134.63 735 SER B C 1
ATOM 4562 O O . SER B 1 241 ? -6.464 67.792 -21.942 1.00 136.89 735 SER B O 1
ATOM 4565 N N . GLU B 1 242 ? -6.284 68.082 -24.172 1.00 128.59 736 GLU B N 1
ATOM 4566 C CA . GLU B 1 242 ? -6.434 69.516 -24.129 1.00 128.44 736 GLU B CA 1
ATOM 4567 C C . GLU B 1 242 ? -7.819 69.746 -24.712 1.00 120.98 736 GLU B C 1
ATOM 4568 O O . GLU B 1 242 ? -8.111 70.796 -25.284 1.00 127.66 736 GLU B O 1
ATOM 4574 N N . ASP B 1 243 ? -8.660 68.723 -24.569 1.00 107.14 737 ASP B N 1
ATOM 4575 C CA . ASP B 1 243 ? -10.053 68.762 -25.005 1.00 100.34 737 ASP B CA 1
ATOM 4576 C C . ASP B 1 243 ? -10.960 68.305 -23.874 1.00 97.70 737 ASP B C 1
ATOM 4577 O O . ASP B 1 243 ? -10.681 67.308 -23.211 1.00 100.93 737 ASP B O 1
ATOM 4582 N N . ARG B 1 244 ? -12.051 69.030 -23.659 1.00 95.17 738 ARG B N 1
ATOM 4583 C CA . ARG B 1 244 ? -12.909 68.783 -22.509 1.00 95.81 738 ARG B CA 1
ATOM 4584 C C . ARG B 1 244 ? -14.127 69.702 -22.527 1.00 95.70 738 ARG B C 1
ATOM 4585 O O . ARG B 1 244 ? -14.125 70.739 -23.188 1.00 98.20 738 ARG B O 1
ATOM 4593 N N . VAL B 1 245 ? -15.170 69.315 -21.800 1.00 95.84 739 VAL B N 1
ATOM 4594 C CA . VAL B 1 245 ? -16.328 70.183 -21.612 1.00 98.44 739 VAL B CA 1
ATOM 4595 C C . VAL B 1 245 ? -16.808 70.140 -20.170 1.00 100.42 739 VAL B C 1
ATOM 4596 O O . VAL B 1 245 ? -17.032 69.070 -19.606 1.00 92.74 739 VAL B O 1
ATOM 4600 N N . VAL B 1 246 ? -16.952 71.312 -19.567 1.00 109.37 740 VAL B N 1
ATOM 4601 C CA . VAL B 1 246 ? -17.570 71.405 -18.258 1.00 108.12 740 VAL B CA 1
ATOM 4602 C C . VAL B 1 246 ? -19.047 71.713 -18.442 1.00 110.81 740 VAL B C 1
ATOM 4603 O O . VAL B 1 246 ? -19.410 72.728 -19.028 1.00 120.18 740 VAL B O 1
ATOM 4607 N N . ILE B 1 247 ? -19.897 70.818 -17.960 1.00 107.28 741 ILE B N 1
ATOM 4608 C CA . ILE B 1 247 ? -21.334 70.969 -18.111 1.00 110.47 741 ILE B CA 1
ATOM 4609 C C . ILE B 1 247 ? -21.944 71.477 -16.817 1.00 126.54 741 ILE B C 1
ATOM 4610 O O . ILE B 1 247 ? -21.761 70.864 -15.766 1.00 131.99 741 ILE B O 1
ATOM 4615 N N . PRO B 1 248 ? -22.676 72.600 -16.886 1.00 133.88 742 PRO B N 1
ATOM 4616 C CA . PRO B 1 248 ? -23.251 73.220 -15.684 1.00 137.79 742 PRO B CA 1
ATOM 4617 C C . PRO B 1 248 ? -24.275 72.327 -14.988 1.00 136.09 742 PRO B C 1
ATOM 4618 O O . PRO B 1 248 ? -25.074 71.656 -15.645 1.00 130.35 742 PRO B O 1
ATOM 4622 N N . LYS B 1 249 ? -24.237 72.323 -13.660 1.00 143.03 743 LYS B N 1
ATOM 4623 C CA . LYS B 1 249 ? -25.187 71.570 -12.854 1.00 144.08 743 LYS B CA 1
ATOM 4624 C C . LYS B 1 249 ? -26.599 72.093 -13.091 1.00 149.89 743 LYS B C 1
ATOM 4625 O O . LYS B 1 249 ? -27.576 71.355 -12.965 1.00 148.21 743 LYS B O 1
ATOM 4631 N N . SER B 1 250 ? -26.683 73.372 -13.451 1.00 155.24 744 SER B N 1
ATOM 4632 C CA . SER B 1 250 ? -27.939 74.121 -13.488 1.00 156.86 744 SER B CA 1
ATOM 4633 C C . SER B 1 250 ? -28.918 73.666 -14.566 1.00 155.37 744 SER B C 1
ATOM 4634 O O . SER B 1 250 ? -30.039 74.173 -14.643 1.00 153.22 744 SER B O 1
ATOM 4637 N N . ILE B 1 251 ? -28.497 72.719 -15.398 1.00 152.91 745 ILE B N 1
ATOM 4638 C CA . ILE B 1 251 ? -29.317 72.292 -16.527 1.00 153.39 745 ILE B CA 1
ATOM 4639 C C . ILE B 1 251 ? -30.512 71.428 -16.116 1.00 155.04 745 ILE B C 1
ATOM 4640 O O . ILE B 1 251 ? -31.619 71.605 -16.629 1.00 159.81 745 ILE B O 1
ATOM 4645 N N . PHE B 1 252 ? -30.292 70.510 -15.180 1.00 150.48 746 PHE B N 1
ATOM 4646 C CA . PHE B 1 252 ? -31.303 69.510 -14.839 1.00 148.21 746 PHE B CA 1
ATOM 4647 C C . PHE B 1 252 ? -32.404 69.988 -13.894 1.00 155.35 746 PHE B C 1
ATOM 4648 O O . PHE B 1 252 ? -32.467 69.570 -12.737 1.00 157.79 746 PHE B O 1
ATOM 4656 N N . THR B 1 253 ? -33.274 70.852 -14.406 1.00 157.20 747 THR B N 1
ATOM 4657 C CA . THR B 1 253 ? -34.464 71.273 -13.683 1.00 164.10 747 THR B CA 1
ATOM 4658 C C . THR B 1 253 ? -35.603 71.466 -14.672 1.00 161.94 747 THR B C 1
ATOM 4659 O O . THR B 1 253 ? -35.470 71.129 -15.849 1.00 154.64 747 THR B O 1
ATOM 4663 N N . SER B 1 264 ? -38.665 64.058 -14.634 1.00 141.11 758 SER B N 1
ATOM 4664 C CA . SER B 1 264 ? -37.681 64.040 -13.556 1.00 147.29 758 SER B CA 1
ATOM 4665 C C . SER B 1 264 ? -36.434 63.232 -13.908 1.00 143.96 758 SER B C 1
ATOM 4666 O O . SER B 1 264 ? -35.361 63.468 -13.357 1.00 148.41 758 SER B O 1
ATOM 4669 N N . VAL B 1 265 ? -36.574 62.273 -14.815 1.00 134.90 759 VAL B N 1
ATOM 4670 C CA . VAL B 1 265 ? -35.445 61.433 -15.196 1.00 125.50 759 VAL B CA 1
ATOM 4671 C C . VAL B 1 265 ? -34.882 61.821 -16.558 1.00 119.28 759 VAL B C 1
ATOM 4672 O O . VAL B 1 265 ? -35.594 61.836 -17.560 1.00 119.75 759 VAL B O 1
ATOM 4676 N N . PHE B 1 266 ? -33.593 62.132 -16.584 1.00 111.07 760 PHE B N 1
ATOM 4677 C CA . PHE B 1 266 ? -32.946 62.575 -17.804 1.00 98.49 760 PHE B CA 1
ATOM 4678 C C . PHE B 1 266 ? -31.835 61.627 -18.239 1.00 98.18 760 PHE B C 1
ATOM 4679 O O . PHE B 1 266 ? -31.272 60.889 -17.430 1.00 98.13 760 PHE B O 1
ATOM 4687 N N . VAL B 1 267 ? -31.533 61.650 -19.534 1.00 93.77 761 VAL B N 1
ATOM 4688 C CA . VAL B 1 267 ? -30.405 60.913 -20.073 1.00 82.93 761 VAL B CA 1
ATOM 4689 C C . VAL B 1 267 ? -29.414 61.898 -20.672 1.00 84.90 761 VAL B C 1
ATOM 4690 O O . VAL B 1 267 ? -29.766 62.721 -21.521 1.00 89.10 761 VAL B O 1
ATOM 4694 N N . LEU B 1 268 ? -28.179 61.831 -20.192 1.00 81.94 762 LEU B N 1
ATOM 4695 C CA . LEU B 1 268 ? -27.101 62.654 -20.712 1.00 77.19 762 LEU B CA 1
ATOM 4696 C C . LEU B 1 268 ? -26.127 61.765 -21.452 1.00 69.20 762 LEU B C 1
ATOM 4697 O O . LEU B 1 268 ? -25.625 60.794 -20.895 1.00 68.85 762 LEU B O 1
ATOM 4702 N N . GLY B 1 269 ? -25.880 62.097 -22.714 1.00 63.20 763 GLY B N 1
ATOM 4703 C CA . GLY B 1 269 ? -24.888 61.413 -23.514 1.00 55.70 763 GLY B CA 1
ATOM 4704 C C . GLY B 1 269 ? -23.863 62.447 -23.918 1.00 59.22 763 GLY B C 1
ATOM 4705 O O . GLY B 1 269 ? -24.220 63.580 -24.201 1.00 66.04 763 GLY B O 1
ATOM 4706 N N . ALA B 1 270 ? -22.590 62.075 -23.909 1.00 58.57 764 ALA B N 1
ATOM 4707 C CA . ALA B 1 270 ? -21.538 62.971 -24.365 1.00 57.16 764 ALA B CA 1
ATOM 4708 C C . ALA B 1 270 ? -20.512 62.187 -25.170 1.00 59.42 764 ALA B C 1
ATOM 4709 O O . ALA B 1 270 ? -20.267 61.017 -24.887 1.00 63.43 764 ALA B O 1
ATOM 4711 N N . VAL B 1 271 ? -19.930 62.816 -26.188 1.00 59.64 765 VAL B N 1
ATOM 4712 C CA . VAL B 1 271 ? -18.989 62.117 -27.061 1.00 52.79 765 VAL B CA 1
ATOM 4713 C C . VAL B 1 271 ? -17.772 62.965 -27.409 1.00 57.93 765 VAL B C 1
ATOM 4714 O O . VAL B 1 271 ? -17.886 64.172 -27.631 1.00 61.08 765 VAL B O 1
ATOM 4718 N N . LEU B 1 272 ? -16.610 62.320 -27.470 1.00 59.26 766 LEU B N 1
ATOM 4719 C CA . LEU B 1 272 ? -15.418 62.940 -28.031 1.00 58.62 766 LEU B CA 1
ATOM 4720 C C . LEU B 1 272 ? -14.923 62.086 -29.190 1.00 57.38 766 LEU B C 1
ATOM 4721 O O . LEU B 1 272 ? -14.636 60.900 -29.028 1.00 54.89 766 LEU B O 1
ATOM 4726 N N . TYR B 1 273 ? -14.824 62.689 -30.364 1.00 59.87 767 TYR B N 1
ATOM 4727 C CA . TYR B 1 273 ? -14.399 61.953 -31.543 1.00 59.98 767 TYR B CA 1
ATOM 4728 C C . TYR B 1 273 ? -12.928 62.256 -31.774 1.00 60.13 767 TYR B C 1
ATOM 4729 O O . TYR B 1 273 ? -12.499 63.404 -31.629 1.00 60.03 767 TYR B O 1
ATOM 4738 N N . LYS B 1 274 ? -12.152 61.239 -32.138 1.00 52.44 768 LYS B N 1
ATOM 4739 C CA . LYS B 1 274 ? -10.722 61.448 -32.323 1.00 58.96 768 LYS B CA 1
ATOM 4740 C C . LYS B 1 274 ? -10.381 62.114 -33.649 1.00 63.27 768 LYS B C 1
ATOM 4741 O O . LYS B 1 274 ? -9.449 62.909 -33.721 1.00 59.91 768 LYS B O 1
ATOM 4747 N N . ASN B 1 275 ? -11.125 61.778 -34.700 1.00 54.77 769 ASN B N 1
ATOM 4748 C CA . ASN B 1 275 ? -10.745 62.216 -36.034 1.00 60.09 769 ASN B CA 1
ATOM 4749 C C . ASN B 1 275 ? -11.933 62.438 -36.970 1.00 57.38 769 ASN B C 1
ATOM 4750 O O . ASN B 1 275 ? -11.771 62.458 -38.188 1.00 56.16 769 ASN B O 1
ATOM 4755 N N . LEU B 1 276 ? -13.115 62.617 -36.386 1.00 52.19 770 LEU B N 1
ATOM 4756 C CA . LEU B 1 276 ? -14.322 62.954 -37.128 1.00 57.43 770 LEU B CA 1
ATOM 4757 C C . LEU B 1 276 ? -14.147 64.299 -37.831 1.00 67.91 770 LEU B C 1
ATOM 4758 O O . LEU B 1 276 ? -14.884 64.630 -38.758 1.00 67.64 770 LEU B O 1
ATOM 4763 N N . ASP B 1 277 ? -13.167 65.070 -37.375 1.00 65.85 771 ASP B N 1
ATOM 4764 C CA . ASP B 1 277 ? -12.872 66.362 -37.973 1.00 70.62 771 ASP B CA 1
ATOM 4765 C C . ASP B 1 277 ? -12.252 66.189 -39.350 1.00 64.56 771 ASP B C 1
ATOM 4766 O O . ASP B 1 277 ? -12.278 67.101 -40.161 1.00 66.44 771 ASP B O 1
ATOM 4771 N N . LEU B 1 278 ? -11.687 65.016 -39.603 1.00 66.85 772 LEU B N 1
ATOM 4772 C CA . LEU B 1 278 ? -11.059 64.729 -40.888 1.00 71.70 772 LEU B CA 1
ATOM 4773 C C . LEU B 1 278 ? -12.067 64.678 -42.036 1.00 67.40 772 LEU B C 1
ATOM 4774 O O . LEU B 1 278 ? -11.698 64.898 -43.181 1.00 65.49 772 LEU B O 1
ATOM 4779 N N . ILE B 1 279 ? -13.333 64.400 -41.734 1.00 68.13 773 ILE B N 1
ATOM 4780 C CA . ILE B 1 279 ? -14.310 64.119 -42.784 1.00 61.85 773 ILE B CA 1
ATOM 4781 C C . ILE B 1 279 ? -15.572 64.983 -42.745 1.00 64.40 773 ILE B C 1
ATOM 4782 O O . ILE B 1 279 ? -16.285 65.070 -43.734 1.00 73.33 773 ILE B O 1
ATOM 4787 N N . LEU B 1 280 ? -15.871 65.617 -41.619 1.00 64.26 774 LEU B N 1
ATOM 4788 C CA . LEU B 1 280 ? -17.022 66.521 -41.588 1.00 67.44 774 LEU B CA 1
ATOM 4789 C C . LEU B 1 280 ? -16.798 67.721 -42.516 1.00 72.78 774 LEU B C 1
ATOM 4790 O O . LEU B 1 280 ? -15.707 68.306 -42.529 1.00 82.12 774 LEU B O 1
ATOM 4795 N N . PRO B 1 281 ? -17.837 68.111 -43.275 1.00 70.04 775 PRO B N 1
ATOM 4796 C CA . PRO B 1 281 ? -17.726 69.251 -44.200 1.00 79.46 775 PRO B CA 1
ATOM 4797 C C . PRO B 1 281 ? -17.586 70.562 -43.431 1.00 86.24 775 PRO B C 1
ATOM 4798 O O . PRO B 1 281 ? -18.087 70.657 -42.312 1.00 85.14 775 PRO B O 1
ATOM 4802 N N . THR B 1 282 ? -16.917 71.552 -44.015 1.00 92.35 776 THR B N 1
ATOM 4803 C CA . THR B 1 282 ? -16.824 72.864 -43.380 1.00 103.09 776 THR B CA 1
ATOM 4804 C C . THR B 1 282 ? -17.906 73.799 -43.911 1.00 107.50 776 THR B C 1
ATOM 4805 O O . THR B 1 282 ? -18.318 74.742 -43.229 1.00 111.01 776 THR B O 1
ATOM 4809 N N . LEU B 1 283 ? -18.362 73.528 -45.131 1.00 106.41 777 LEU B N 1
ATOM 4810 C CA . LEU B 1 283 ? -19.439 74.308 -45.734 1.00 116.26 777 LEU B CA 1
ATOM 4811 C C . LEU B 1 283 ? -19.026 75.753 -46.017 1.00 122.81 777 LEU B C 1
ATOM 4812 O O . LEU B 1 283 ? -19.868 76.592 -46.325 1.00 125.03 777 LEU B O 1
ATOM 4817 N N . ARG B 1 284 ? -17.732 76.037 -45.905 1.00 127.18 778 ARG B N 1
ATOM 4818 C CA . ARG B 1 284 ? -17.215 77.393 -46.072 1.00 134.09 778 ARG B CA 1
ATOM 4819 C C . ARG B 1 284 ? -15.906 77.364 -46.852 1.00 134.64 778 ARG B C 1
ATOM 4820 O O . ARG B 1 284 ? -15.053 76.507 -46.609 1.00 132.98 778 ARG B O 1
ATOM 4828 N N . ASN B 1 285 ? -15.745 78.297 -47.788 1.00 134.61 779 ASN B N 1
ATOM 4829 C CA . ASN B 1 285 ? -14.511 78.381 -48.563 1.00 137.78 779 ASN B CA 1
ATOM 4830 C C . ASN B 1 285 ? -13.303 78.684 -47.675 1.00 137.10 779 ASN B C 1
ATOM 4831 O O . ASN B 1 285 ? -13.417 79.416 -46.691 1.00 137.50 779 ASN B O 1
ATOM 4836 N N . TYR B 1 286 ? -12.153 78.112 -48.027 1.00 138.55 780 TYR B N 1
ATOM 4837 C CA . TYR B 1 286 ? -10.889 78.385 -47.335 1.00 148.21 780 TYR B CA 1
ATOM 4838 C C . TYR B 1 286 ? -10.938 78.084 -45.831 1.00 140.24 780 TYR B C 1
ATOM 4839 O O . TYR B 1 286 ? -10.095 78.556 -45.061 1.00 141.67 780 TYR B O 1
ATOM 4848 N N . THR B 1 287 ? -11.917 77.287 -45.421 1.00 127.99 781 THR B N 1
ATOM 4849 C CA . THR B 1 287 ? -12.143 77.042 -44.005 1.00 126.98 781 THR B CA 1
ATOM 4850 C C . THR B 1 287 ? -11.912 75.590 -43.594 1.00 121.02 781 THR B C 1
ATOM 4851 O O . THR B 1 287 ? -12.310 74.655 -44.289 1.00 120.19 781 THR B O 1
ATOM 4855 N N . VAL B 1 288 ? -11.272 75.411 -42.448 1.00 117.30 782 VAL B N 1
ATOM 4856 C CA . VAL B 1 288 ? -10.993 74.078 -41.952 1.00 109.39 782 VAL B CA 1
ATOM 4857 C C . VAL B 1 288 ? -11.393 73.955 -40.488 1.00 106.45 782 VAL B C 1
ATOM 4858 O O . VAL B 1 288 ? -11.227 74.894 -39.706 1.00 110.57 782 VAL B O 1
ATOM 4862 N N . ILE B 1 289 ? -11.946 72.800 -40.133 1.00 98.22 783 ILE B N 1
ATOM 4863 C CA . ILE B 1 289 ? -12.225 72.481 -38.748 1.00 98.77 783 ILE B CA 1
ATOM 4864 C C . ILE B 1 289 ? -10.879 72.302 -38.071 1.00 101.78 783 ILE B C 1
ATOM 4865 O O . ILE B 1 289 ? -10.046 71.517 -38.530 1.00 102.34 783 ILE B O 1
ATOM 4870 N N . ASN B 1 290 ? -10.659 73.039 -36.988 1.00 105.69 784 ASN B N 1
ATOM 4871 C CA . ASN B 1 290 ? -9.344 73.087 -36.368 1.00 109.40 784 ASN B CA 1
ATOM 4872 C C . ASN B 1 290 ? -9.344 72.569 -34.931 1.00 107.58 784 ASN B C 1
ATOM 4873 O O . ASN B 1 290 ? -8.566 73.030 -34.086 1.00 107.79 784 ASN B O 1
ATOM 4878 N N . SER B 1 291 ? -10.220 71.604 -34.665 1.00 98.98 785 SER B N 1
ATOM 4879 C CA . SER B 1 291 ? -10.325 70.984 -33.350 1.00 92.60 785 SER B CA 1
ATOM 4880 C C . SER B 1 291 ? -10.952 69.617 -33.521 1.00 91.49 785 SER B C 1
ATOM 4881 O O . SER B 1 291 ? -11.434 69.278 -34.599 1.00 87.53 785 SER B O 1
ATOM 4884 N N . LYS B 1 292 ? -10.948 68.827 -32.457 1.00 85.89 786 LYS B N 1
ATOM 4885 C CA . LYS B 1 292 ? -11.749 67.624 -32.441 1.00 73.46 786 LYS B CA 1
ATOM 4886 C C . LYS B 1 292 ? -13.220 68.043 -32.362 1.00 77.49 786 LYS B C 1
ATOM 4887 O O . LYS B 1 292 ? -13.520 69.205 -32.114 1.00 88.29 786 LYS B O 1
ATOM 4893 N N . ILE B 1 293 ? -14.131 67.105 -32.605 1.00 69.84 787 ILE B N 1
ATOM 4894 C CA . ILE B 1 293 ? -15.560 67.334 -32.427 1.00 68.52 787 ILE B CA 1
ATOM 4895 C C . ILE B 1 293 ? -16.003 66.791 -31.075 1.00 74.08 787 ILE B C 1
ATOM 4896 O O . ILE B 1 293 ? -15.622 65.687 -30.691 1.00 74.69 787 ILE B O 1
ATOM 4901 N N . ILE B 1 294 ? -16.801 67.560 -30.345 1.00 73.84 788 ILE B N 1
ATOM 4902 C CA . ILE B 1 294 ? -17.336 67.071 -29.081 1.00 71.01 788 ILE B CA 1
ATOM 4903 C C . ILE B 1 294 ? -18.836 67.310 -29.002 1.00 73.28 788 ILE B C 1
ATOM 4904 O O . ILE B 1 294 ? -19.336 68.312 -29.504 1.00 78.65 788 ILE B O 1
ATOM 4909 N N . VAL B 1 295 ? -19.544 66.376 -28.374 1.00 71.95 789 VAL B N 1
ATOM 4910 C CA . VAL B 1 295 ? -20.999 66.372 -28.388 1.00 73.74 789 VAL B CA 1
ATOM 4911 C C . VAL B 1 295 ? -21.570 66.285 -26.987 1.00 74.03 789 VAL B C 1
ATOM 4912 O O . VAL B 1 295 ? -21.070 65.539 -26.162 1.00 79.37 789 VAL B O 1
ATOM 4916 N N . VAL B 1 296 ? -22.638 67.030 -26.733 1.00 77.21 790 VAL B N 1
ATOM 4917 C CA . VAL B 1 296 ? -23.374 66.920 -25.486 1.00 79.33 790 VAL B CA 1
ATOM 4918 C C . VAL B 1 296 ? -24.872 66.905 -25.779 1.00 81.81 790 VAL B C 1
ATOM 4919 O O . VAL B 1 296 ? -25.404 67.871 -26.324 1.00 81.29 790 VAL B O 1
ATOM 4923 N N . THR B 1 297 ? -25.557 65.819 -25.432 1.00 79.65 791 THR B N 1
ATOM 4924 C CA . THR B 1 297 ? -27.008 65.776 -25.609 1.00 86.40 791 THR B CA 1
ATOM 4925 C C . THR B 1 297 ? -27.744 65.271 -24.377 1.00 93.81 791 THR B C 1
ATOM 4926 O O . THR B 1 297 ? -27.374 64.248 -23.799 1.00 97.24 791 THR B O 1
ATOM 4930 N N . ILE B 1 298 ? -28.788 65.995 -23.982 1.00 95.28 792 ILE B N 1
ATOM 4931 C CA . ILE B 1 298 ? -29.655 65.571 -22.885 1.00 97.70 792 ILE B CA 1
ATOM 4932 C C . ILE B 1 298 ? -31.077 65.401 -23.391 1.00 94.42 792 ILE B C 1
ATOM 4933 O O . ILE B 1 298 ? -31.600 66.274 -24.068 1.00 98.76 792 ILE B O 1
ATOM 4938 N N . ARG B 1 299 ? -31.703 64.279 -23.056 1.00 93.66 793 ARG B N 1
ATOM 4939 C CA . ARG B 1 299 ? -33.107 64.068 -23.381 1.00 98.39 793 ARG B CA 1
ATOM 4940 C C . ARG B 1 299 ? -33.867 63.607 -22.145 1.00 106.04 793 ARG B C 1
ATOM 4941 O O . ARG B 1 299 ? -33.458 62.647 -21.487 1.00 100.59 793 ARG B O 1
ATOM 4949 N N . PRO B 1 300 ? -34.984 64.286 -21.829 1.00 113.45 794 PRO B N 1
ATOM 4950 C CA . PRO B 1 300 ? -35.545 65.423 -22.576 1.00 119.29 794 PRO B CA 1
ATOM 4951 C C . PRO B 1 300 ? -34.739 66.716 -22.436 1.00 125.11 794 PRO B C 1
ATOM 4952 O O . PRO B 1 300 ? -33.837 66.805 -21.604 1.00 124.08 794 PRO B O 1
ATOM 4956 N N . GLU B 1 301 ? -35.078 67.715 -23.244 1.00 134.12 795 GLU B N 1
ATOM 4957 C CA . GLU B 1 301 ? -34.333 68.970 -23.258 1.00 144.74 795 GLU B CA 1
ATOM 4958 C C . GLU B 1 301 ? -34.596 69.867 -22.050 1.00 154.08 795 GLU B C 1
ATOM 4959 O O . GLU B 1 301 ? -35.670 69.822 -21.448 1.00 155.28 795 GLU B O 1
ATOM 4965 N N . PRO B 1 302 ? -33.592 70.679 -21.691 1.00 158.33 796 PRO B N 1
ATOM 4966 C CA . PRO B 1 302 ? -33.620 71.661 -20.603 1.00 161.98 796 PRO B CA 1
ATOM 4967 C C . PRO B 1 302 ? -34.145 73.016 -21.069 1.00 165.65 796 PRO B C 1
ATOM 4968 O O . PRO B 1 302 ? -33.453 74.017 -20.878 1.00 166.46 796 PRO B O 1
ATOM 4972 N N . SER B 1 307 ? -27.482 79.989 -18.760 1.00 166.01 801 SER B N 1
ATOM 4973 C CA . SER B 1 307 ? -26.819 78.687 -18.678 1.00 169.99 801 SER B CA 1
ATOM 4974 C C . SER B 1 307 ? -25.893 78.445 -19.868 1.00 168.53 801 SER B C 1
ATOM 4975 O O . SER B 1 307 ? -26.336 78.462 -21.018 1.00 169.24 801 SER B O 1
ATOM 4978 N N . PHE B 1 308 ? -24.612 78.206 -19.591 1.00 162.99 802 PHE B N 1
ATOM 4979 C CA . PHE B 1 308 ? -23.623 78.068 -20.657 1.00 158.59 802 PHE B CA 1
ATOM 4980 C C . PHE B 1 308 ? -22.617 76.938 -20.444 1.00 151.94 802 PHE B C 1
ATOM 4981 O O . PHE B 1 308 ? -21.946 76.876 -19.415 1.00 153.53 802 PHE B O 1
ATOM 4989 N N . LEU B 1 309 ? -22.522 76.047 -21.430 1.00 138.32 803 LEU B N 1
ATOM 4990 C CA . LEU B 1 309 ? -21.483 75.025 -21.454 1.00 129.54 803 LEU B CA 1
ATOM 4991 C C . LEU B 1 309 ? -20.127 75.688 -21.680 1.00 125.00 803 LEU B C 1
ATOM 4992 O O . LEU B 1 309 ? -20.050 76.770 -22.259 1.00 126.06 803 LEU B O 1
ATOM 4997 N N . GLU B 1 310 ? -19.059 75.043 -21.223 1.00 120.87 804 GLU B N 1
ATOM 4998 C CA . GLU B 1 310 ? -17.720 75.595 -21.397 1.00 125.57 804 GLU B CA 1
ATOM 4999 C C . GLU B 1 310 ? -16.814 74.599 -22.100 1.00 124.60 804 GLU B C 1
ATOM 5000 O O . GLU B 1 310 ? -16.176 73.772 -21.460 1.00 122.33 804 GLU B O 1
ATOM 5006 N N . ILE B 1 311 ? -16.764 74.673 -23.424 1.00 130.57 805 ILE B N 1
ATOM 5007 C CA . ILE B 1 311 ? -15.916 73.769 -24.184 1.00 125.71 805 ILE B CA 1
ATOM 5008 C C . ILE B 1 311 ? -14.476 74.263 -24.188 1.00 127.37 805 ILE B C 1
ATOM 5009 O O . ILE B 1 311 ? -14.221 75.466 -24.163 1.00 131.91 805 ILE B O 1
ATOM 5014 N N . GLU B 1 312 ? -13.536 73.325 -24.206 1.00 122.43 806 GLU B N 1
ATOM 5015 C CA . GLU B 1 312 ? -12.129 73.663 -24.352 1.00 123.55 806 GLU B CA 1
ATOM 5016 C C . GLU B 1 312 ? -11.509 72.753 -25.404 1.00 111.44 806 GLU B C 1
ATOM 5017 O O . GLU B 1 312 ? -11.481 71.544 -25.238 1.00 105.30 806 GLU B O 1
ATOM 5023 N N . LEU B 1 313 ? -11.018 73.335 -26.491 1.00 110.59 807 LEU B N 1
ATOM 5024 C CA . LEU B 1 313 ? -10.507 72.532 -27.593 1.00 103.30 807 LEU B CA 1
ATOM 5025 C C . LEU B 1 313 ? -9.091 72.897 -28.012 1.00 101.10 807 LEU B C 1
ATOM 5026 O O . LEU B 1 313 ? -8.815 74.028 -28.385 1.00 103.63 807 LEU B O 1
ATOM 5031 N N . ALA B 1 314 ? -8.193 71.925 -27.941 1.00 97.22 808 ALA B N 1
ATOM 5032 C CA . ALA B 1 314 ? -6.862 72.090 -28.491 1.00 99.42 808 ALA B CA 1
ATOM 5033 C C . ALA B 1 314 ? -7.016 72.366 -29.971 1.00 108.28 808 ALA B C 1
ATOM 5034 O O . ALA B 1 314 ? -7.960 71.889 -30.596 1.00 101.90 808 ALA B O 1
ATOM 5036 N N . HIS B 1 315 ? -6.094 73.136 -30.534 1.00 119.95 809 HIS B N 1
ATOM 5037 C CA . HIS B 1 315 ? -6.089 73.377 -31.969 1.00 122.61 809 HIS B CA 1
ATOM 5038 C C . HIS B 1 315 ? -5.287 72.299 -32.672 1.00 124.02 809 HIS B C 1
ATOM 5039 O O . HIS B 1 315 ? -4.185 71.959 -32.254 1.00 128.93 809 HIS B O 1
ATOM 5046 N N . LEU B 1 316 ? -5.846 71.746 -33.738 1.00 121.53 810 LEU B N 1
ATOM 5047 C CA . LEU B 1 316 ? -5.147 70.704 -34.464 1.00 120.73 810 LEU B CA 1
ATOM 5048 C C . LEU B 1 316 ? -4.043 71.325 -35.311 1.00 131.64 810 LEU B C 1
ATOM 5049 O O . LEU B 1 316 ? -2.895 70.889 -35.256 1.00 133.34 810 LEU B O 1
ATOM 5054 N N . ALA B 1 317 ? -4.390 72.352 -36.082 1.00 137.76 811 ALA B N 1
ATOM 5055 C CA . ALA B 1 317 ? -3.397 73.098 -36.850 1.00 148.88 811 ALA B CA 1
ATOM 5056 C C . ALA B 1 317 ? -3.017 74.376 -36.109 1.00 156.78 811 ALA B C 1
ATOM 5057 O O . ALA B 1 317 ? -3.482 74.612 -34.994 1.00 158.04 811 ALA B O 1
ATOM 5059 N N . ASN B 1 318 ? -2.177 75.202 -36.726 1.00 162.47 812 ASN B N 1
ATOM 5060 C CA . ASN B 1 318 ? -1.710 76.418 -36.065 1.00 168.74 812 ASN B CA 1
ATOM 5061 C C . ASN B 1 318 ? -1.973 77.711 -36.829 1.00 173.99 812 ASN B C 1
ATOM 5062 O O . ASN B 1 318 ? -2.347 78.720 -36.229 1.00 178.50 812 ASN B O 1
ATOM 5067 N N . GLY B 1 319 ? -1.775 77.682 -38.145 1.00 172.12 813 GLY B N 1
ATOM 5068 C CA . GLY B 1 319 ? -1.850 78.886 -38.960 1.00 171.28 813 GLY B CA 1
ATOM 5069 C C . GLY B 1 319 ? -3.256 79.269 -39.381 1.00 164.68 813 GLY B C 1
ATOM 5070 O O . GLY B 1 319 ? -3.565 79.340 -40.569 1.00 157.43 813 GLY B O 1
ATOM 5071 N N . THR B 1 320 ? -4.108 79.527 -38.397 1.00 167.97 814 THR B N 1
ATOM 5072 C CA . THR B 1 320 ? -5.515 79.813 -38.649 1.00 167.39 814 THR B CA 1
ATOM 5073 C C . THR B 1 320 ? -5.967 80.999 -37.799 1.00 169.87 814 THR B C 1
ATOM 5074 O O . THR B 1 320 ? -5.555 81.132 -36.648 1.00 172.82 814 THR B O 1
ATOM 5078 N N . LEU B 1 321 ? -6.811 81.858 -38.361 1.00 170.27 815 LEU B N 1
ATOM 5079 C CA . LEU B 1 321 ? -7.247 83.052 -37.640 1.00 179.41 815 LEU B CA 1
ATOM 5080 C C . LEU B 1 321 ? -8.745 83.102 -37.382 1.00 181.50 815 LEU B C 1
ATOM 5081 O O . LEU B 1 321 ? -9.521 82.379 -38.008 1.00 174.83 815 LEU B O 1
ATOM 5086 N N . ASN B 1 322 ? -9.137 83.970 -36.453 1.00 190.46 816 ASN B N 1
ATOM 5087 C CA . ASN B 1 322 ? -10.533 84.112 -36.066 1.00 191.38 816 ASN B CA 1
ATOM 5088 C C . ASN B 1 322 ? -11.186 82.758 -35.799 1.00 180.73 816 ASN B C 1
ATOM 5089 O O . ASN B 1 322 ? -12.320 82.522 -36.214 1.00 178.48 816 ASN B O 1
ATOM 5094 N N . PRO B 1 323 ? -10.471 81.851 -35.112 1.00 172.21 817 PRO B N 1
ATOM 5095 C CA . PRO B 1 323 ? -11.138 80.576 -34.859 1.00 163.88 817 PRO B CA 1
ATOM 5096 C C . PRO B 1 323 ? -12.352 80.844 -33.993 1.00 163.99 817 PRO B C 1
ATOM 5097 O O . PRO B 1 323 ? -12.215 81.422 -32.916 1.00 170.21 817 PRO B O 1
ATOM 5101 N N . TYR B 1 324 ? -13.532 80.467 -34.469 1.00 157.21 818 TYR B N 1
ATOM 5102 C CA . TYR B 1 324 ? -14.745 80.703 -33.700 1.00 147.54 818 TYR B CA 1
ATOM 5103 C C . TYR B 1 324 ? -15.479 79.407 -33.408 1.00 131.04 818 TYR B C 1
ATOM 5104 O O . TYR B 1 324 ? -15.328 78.412 -34.115 1.00 123.97 818 TYR B O 1
ATOM 5113 N N . CYS B 1 325 ? -16.272 79.441 -32.348 1.00 129.25 819 CYS B N 1
ATOM 5114 C CA . CYS B 1 325 ? -16.977 78.273 -31.862 1.00 125.63 819 CYS B CA 1
ATOM 5115 C C . CYS B 1 325 ? -18.307 78.106 -32.586 1.00 125.46 819 CYS B C 1
ATOM 5116 O O . CYS B 1 325 ? -19.045 79.077 -32.763 1.00 130.36 819 CYS B O 1
ATOM 5119 N N . VAL B 1 326 ? -18.618 76.879 -33.001 1.00 110.24 820 VAL B N 1
ATOM 5120 C CA . VAL B 1 326 ? -19.894 76.630 -33.660 1.00 108.67 820 VAL B CA 1
ATOM 5121 C C . VAL B 1 326 ? -20.631 75.432 -33.075 1.00 107.31 820 VAL B C 1
ATOM 5122 O O . VAL B 1 326 ? -20.016 74.535 -32.512 1.00 107.48 820 VAL B O 1
ATOM 5126 N N . LEU B 1 327 ? -21.955 75.446 -33.197 1.00 111.98 821 LEU B N 1
ATOM 5127 C CA . LEU B 1 327 ? -22.779 74.275 -32.910 1.00 112.17 821 LEU B CA 1
ATOM 5128 C C . LEU B 1 327 ? -23.516 73.840 -34.183 1.00 113.60 821 LEU B C 1
ATOM 5129 O O . LEU B 1 327 ? -23.496 74.549 -35.190 1.00 114.83 821 LEU B O 1
ATOM 5134 N N . TRP B 1 328 ? -24.156 72.676 -34.144 1.00 111.55 822 TRP B N 1
ATOM 5135 C CA . TRP B 1 328 ? -24.867 72.165 -35.314 1.00 105.47 822 TRP B CA 1
ATOM 5136 C C . TRP B 1 328 ? -26.363 72.450 -35.195 1.00 107.73 822 TRP B C 1
ATOM 5137 O O . TRP B 1 328 ? -26.927 72.387 -34.103 1.00 103.87 822 TRP B O 1
ATOM 5148 N N . ASP B 1 329 ? -27.005 72.772 -36.314 1.00 113.71 823 ASP B N 1
ATOM 5149 C CA . ASP B 1 329 ? -28.434 73.073 -36.296 1.00 120.47 823 ASP B CA 1
ATOM 5150 C C . ASP B 1 329 ? -29.216 72.308 -37.354 1.00 121.74 823 ASP B C 1
ATOM 5151 O O . ASP B 1 329 ? -28.879 72.347 -38.535 1.00 120.02 823 ASP B O 1
ATOM 5156 N N . ASP B 1 330 ? -30.270 71.626 -36.920 1.00 126.81 824 ASP B N 1
ATOM 5157 C CA . ASP B 1 330 ? -31.149 70.901 -37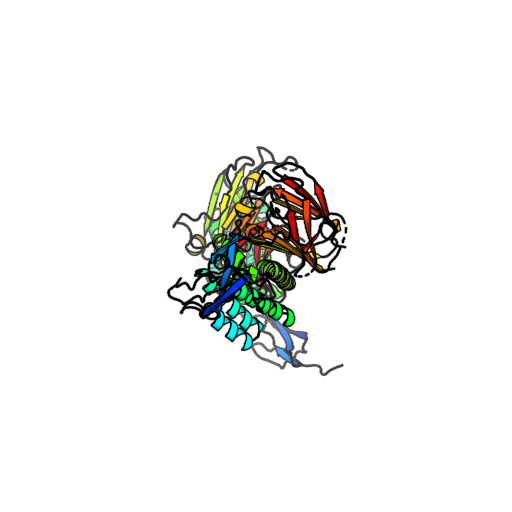.828 1.00 133.17 824 ASP B CA 1
ATOM 5158 C C . ASP B 1 330 ? -32.428 71.688 -38.107 1.00 135.76 824 ASP B C 1
ATOM 5159 O O . ASP B 1 330 ? -32.512 72.431 -39.086 1.00 134.95 824 ASP B O 1
ATOM 5164 N N . LEU B 1 337 ? -28.118 68.301 -44.309 1.00 92.91 831 LEU B N 1
ATOM 5165 C CA . LEU B 1 337 ? -28.697 67.840 -43.046 1.00 94.09 831 LEU B CA 1
ATOM 5166 C C . LEU B 1 337 ? -28.482 68.839 -41.909 1.00 100.70 831 LEU B C 1
ATOM 5167 O O . LEU B 1 337 ? -28.437 68.463 -40.733 1.00 103.80 831 LEU B O 1
ATOM 5172 N N . GLY B 1 338 ? -28.363 70.112 -42.266 1.00 102.15 832 GLY B N 1
ATOM 5173 C CA . GLY B 1 338 ? -28.099 71.161 -41.299 1.00 101.26 832 GLY B CA 1
ATOM 5174 C C . GLY B 1 338 ? -26.805 71.884 -41.621 1.00 100.40 832 GLY B C 1
ATOM 5175 O O . GLY B 1 338 ? -26.158 71.593 -42.624 1.00 98.51 832 GLY B O 1
ATOM 5176 N N . THR B 1 339 ? -26.420 72.828 -40.772 1.00 104.40 833 THR B N 1
ATOM 5177 C CA . THR B 1 339 ? -25.167 73.548 -40.964 1.00 101.51 833 THR B CA 1
ATOM 5178 C C . THR B 1 339 ? -24.582 73.954 -39.628 1.00 99.61 833 THR B C 1
ATOM 5179 O O . THR B 1 339 ? -25.220 73.797 -38.590 1.00 104.07 833 THR B O 1
ATOM 5183 N N . TRP B 1 340 ? -23.361 74.476 -39.665 1.00 94.73 834 TRP B N 1
ATOM 5184 C CA . TRP B 1 340 ? -22.750 75.063 -38.488 1.00 97.17 834 TRP B CA 1
ATOM 5185 C C . TRP B 1 340 ? -23.389 76.420 -38.205 1.00 110.10 834 TRP B C 1
ATOM 5186 O O . TRP B 1 340 ? -23.716 77.167 -39.130 1.00 117.20 834 TRP B O 1
ATOM 5197 N N . SER B 1 341 ? -23.576 76.721 -36.923 1.00 111.39 835 SER B N 1
ATOM 5198 C CA . SER B 1 341 ? -24.180 77.975 -36.493 1.00 115.73 835 SER B CA 1
ATOM 5199 C C . SER B 1 341 ? -23.559 78.460 -35.189 1.00 127.47 835 SER B C 1
ATOM 5200 O O . SER B 1 341 ? -23.166 77.662 -34.337 1.00 127.67 835 SER B O 1
ATOM 5203 N N . THR B 1 342 ? -23.478 79.775 -35.035 1.00 134.63 836 THR B N 1
ATOM 5204 C CA . THR B 1 342 ? -22.917 80.361 -33.826 1.00 138.36 836 THR B CA 1
ATOM 5205 C C . THR B 1 342 ? -24.025 80.859 -32.908 1.00 140.88 836 THR B C 1
ATOM 5206 O O . THR B 1 342 ? -23.765 81.285 -31.786 1.00 136.25 836 THR B O 1
ATOM 5210 N N . GLN B 1 343 ? -25.259 80.781 -33.397 1.00 150.01 837 GLN B N 1
ATOM 5211 C CA . GLN B 1 343 ? -26.417 81.377 -32.733 1.00 159.36 837 GLN B CA 1
ATOM 5212 C C . GLN B 1 343 ? -26.470 81.121 -31.226 1.00 158.95 837 GLN B C 1
ATOM 5213 O O . GLN B 1 343 ? -26.850 82.003 -30.451 1.00 167.98 837 GLN B O 1
ATOM 5219 N N . GLY B 1 344 ? -26.079 79.921 -30.813 1.00 146.50 838 GLY B N 1
ATOM 5220 C CA . GLY B 1 344 ? -26.157 79.554 -29.412 1.00 147.44 838 GLY B CA 1
ATOM 5221 C C . GLY B 1 344 ? -24.870 79.679 -28.615 1.00 146.93 838 GLY B C 1
ATOM 5222 O O . GLY B 1 344 ? -24.867 79.404 -27.419 1.00 144.48 838 GLY B O 1
ATOM 5223 N N . CYS B 1 345 ? -23.784 80.110 -29.253 1.00 147.75 839 CYS B N 1
ATOM 5224 C CA . CYS B 1 345 ? -22.474 80.090 -28.598 1.00 146.09 839 CYS B CA 1
ATOM 5225 C C . CYS B 1 345 ? -21.593 81.332 -28.796 1.00 153.15 839 CYS B C 1
ATOM 5226 O O . CYS B 1 345 ? -21.791 82.115 -29.724 1.00 156.95 839 CYS B O 1
ATOM 5229 N N . LYS B 1 346 ? -20.612 81.489 -27.908 1.00 157.19 840 LYS B N 1
ATOM 5230 C CA . LYS B 1 346 ? -19.704 82.636 -27.924 1.00 163.28 840 LYS B CA 1
ATOM 5231 C C . LYS B 1 346 ? -18.242 82.233 -27.690 1.00 155.29 840 LYS B C 1
ATOM 5232 O O . LYS B 1 346 ? -17.927 81.496 -26.755 1.00 151.40 840 LYS B O 1
ATOM 5238 N N . THR B 1 347 ? -17.359 82.744 -28.544 1.00 152.74 841 THR B N 1
ATOM 5239 C CA . THR B 1 347 ? -15.963 82.315 -28.613 1.00 151.50 841 THR B CA 1
ATOM 5240 C C . THR B 1 347 ? -15.053 82.991 -27.588 1.00 162.68 841 THR B C 1
ATOM 5241 O O . THR B 1 347 ? -15.338 84.091 -27.126 1.00 169.79 841 THR B O 1
ATOM 5245 N N . VAL B 1 348 ? -13.960 82.316 -27.233 1.00 167.73 842 VAL B N 1
ATOM 5246 C CA . VAL B 1 348 ? -12.903 82.897 -26.395 1.00 174.40 842 VAL B CA 1
ATOM 5247 C C . VAL B 1 348 ? -11.520 82.430 -26.859 1.00 171.30 842 VAL B C 1
ATOM 5248 O O . VAL B 1 348 ? -11.191 81.247 -26.759 1.00 168.23 842 VAL B O 1
ATOM 5252 N N . LEU B 1 349 ? -10.717 83.359 -27.369 1.00 171.15 843 LEU B N 1
ATOM 5253 C CA . LEU B 1 349 ? -9.387 83.026 -27.875 1.00 168.44 843 LEU B CA 1
ATOM 5254 C C . LEU B 1 349 ? -8.348 82.948 -26.763 1.00 166.89 843 LEU B C 1
ATOM 5255 O O . LEU B 1 349 ? -7.536 83.854 -26.595 1.00 173.93 843 LEU B O 1
ATOM 5260 N N . THR B 1 350 ? -8.372 81.857 -26.012 1.00 161.72 844 THR B N 1
ATOM 5261 C CA . THR B 1 350 ? -7.399 81.641 -24.951 1.00 162.09 844 THR B CA 1
ATOM 5262 C C . THR B 1 350 ? -5.976 81.591 -25.490 1.00 163.52 844 THR B C 1
ATOM 5263 O O . THR B 1 350 ? -5.022 81.869 -24.770 1.00 164.34 844 THR B O 1
ATOM 5267 N N . ASP B 1 351 ? -5.832 81.247 -26.763 1.00 168.69 845 ASP B N 1
ATOM 5268 C CA . ASP B 1 351 ? -4.516 80.958 -27.308 1.00 176.98 845 ASP B CA 1
ATOM 5269 C C . ASP B 1 351 ? -4.609 80.653 -28.796 1.00 175.39 845 ASP B C 1
ATOM 5270 O O . ASP B 1 351 ? -5.696 80.428 -29.330 1.00 168.81 845 ASP B O 1
ATOM 5275 N N . ALA B 1 352 ? -3.464 80.667 -29.468 1.00 182.59 846 ALA B N 1
ATOM 5276 C CA . ALA B 1 352 ? -3.399 80.259 -30.861 1.00 187.60 846 ALA B CA 1
ATOM 5277 C C . ALA B 1 352 ? -3.346 78.737 -30.940 1.00 185.90 846 ALA B C 1
ATOM 5278 O O . ALA B 1 352 ? -3.428 78.162 -32.026 1.00 186.77 846 ALA B O 1
ATOM 5280 N N . SER B 1 353 ? -3.212 78.093 -29.782 1.00 182.82 847 SER B N 1
ATOM 5281 C CA . SER B 1 353 ? -3.170 76.633 -29.703 1.00 174.74 847 SER B CA 1
ATOM 5282 C C . SER B 1 353 ? -4.320 76.061 -28.868 1.00 168.53 847 SER B C 1
ATOM 5283 O O . SER B 1 353 ? -4.433 74.843 -28.707 1.00 163.49 847 SER B O 1
ATOM 5286 N N . HIS B 1 354 ? -5.165 76.941 -28.336 1.00 166.73 848 HIS B N 1
ATOM 5287 C CA . HIS B 1 354 ? -6.341 76.521 -27.575 1.00 157.12 848 HIS B CA 1
ATOM 5288 C C . HIS B 1 354 ? -7.457 77.555 -27.672 1.00 150.36 848 HIS B C 1
ATOM 5289 O O . HIS B 1 354 ? -7.200 78.762 -27.683 1.00 151.62 848 HIS B O 1
ATOM 5296 N N . THR B 1 355 ? -8.696 77.077 -27.737 1.00 139.09 849 THR B N 1
ATOM 5297 C CA . THR B 1 355 ? -9.859 77.959 -27.750 1.00 137.69 849 THR B CA 1
ATOM 5298 C C . THR B 1 355 ? -10.863 77.510 -26.690 1.00 127.16 849 THR B C 1
ATOM 5299 O O . THR B 1 355 ? -10.827 76.369 -26.237 1.00 121.98 849 THR B O 1
ATOM 5303 N N . LYS B 1 356 ? -11.738 78.421 -26.279 1.00 129.43 850 LYS B N 1
ATOM 5304 C CA . LYS B 1 356 ? -12.799 78.107 -25.332 1.00 131.30 850 LYS B CA 1
ATOM 5305 C C . LYS B 1 356 ? -14.133 78.591 -25.891 1.00 134.01 850 LYS B C 1
ATOM 5306 O O . LYS B 1 356 ? -14.178 79.556 -26.652 1.00 136.06 850 LYS B O 1
ATOM 5312 N N . CYS B 1 357 ? -15.218 77.918 -25.522 1.00 135.87 851 CYS B N 1
ATOM 5313 C CA . CYS B 1 357 ? -16.532 78.261 -26.058 1.00 136.12 851 CYS B CA 1
ATOM 5314 C C . CYS B 1 357 ? -17.627 78.212 -24.998 1.00 138.84 851 CYS B C 1
ATOM 5315 O O . CYS B 1 357 ? -17.714 77.267 -24.215 1.00 137.64 851 CYS B O 1
ATOM 5318 N N . LEU B 1 358 ? -18.456 79.249 -24.981 1.00 140.82 852 LEU B N 1
ATOM 5319 C CA . LEU B 1 358 ? -19.585 79.321 -24.066 1.00 142.92 852 LEU B CA 1
ATOM 5320 C C . LEU B 1 358 ? -20.850 79.140 -24.887 1.00 140.51 852 LEU B C 1
ATOM 5321 O O . LEU B 1 358 ? -21.061 79.856 -25.860 1.00 142.40 852 LEU B O 1
ATOM 5326 N N . CYS B 1 359 ? -21.693 78.190 -24.503 1.00 138.98 853 CYS B N 1
ATOM 5327 C CA . CYS B 1 359 ? -22.825 77.824 -25.348 1.00 137.53 853 CYS B CA 1
ATOM 5328 C C . CYS B 1 359 ? -24.127 77.617 -24.578 1.00 139.13 853 CYS B C 1
ATOM 5329 O O . CYS B 1 359 ? -24.117 77.257 -23.405 1.00 139.23 853 CYS B O 1
ATOM 5332 N N . ASP B 1 360 ? -25.246 77.830 -25.262 1.00 142.23 854 ASP B N 1
ATOM 5333 C CA . ASP B 1 360 ? -26.557 77.864 -24.621 1.00 148.41 854 ASP B CA 1
ATOM 5334 C C . ASP B 1 360 ? -27.410 76.644 -24.950 1.00 142.43 854 ASP B C 1
ATOM 5335 O O . ASP B 1 360 ? -28.226 76.210 -24.136 1.00 144.13 854 ASP B O 1
ATOM 5340 N N . ARG B 1 361 ? -27.224 76.102 -26.146 1.00 136.29 855 ARG B N 1
ATOM 5341 C CA . ARG B 1 361 ? -28.005 74.954 -26.586 1.00 136.19 855 ARG B CA 1
ATOM 5342 C C . ARG B 1 361 ? -27.207 73.663 -26.465 1.00 135.53 855 ARG B C 1
ATOM 5343 O O . ARG B 1 361 ? -25.980 73.688 -26.365 1.00 134.44 855 ARG B O 1
ATOM 5351 N N . LEU B 1 362 ? -27.913 72.536 -26.474 1.00 135.59 856 LEU B N 1
ATOM 5352 C CA . LEU B 1 362 ? -27.266 71.228 -26.474 1.00 132.18 856 LEU B CA 1
ATOM 5353 C C . LEU B 1 362 ? -27.153 70.695 -27.898 1.00 128.40 856 LEU B C 1
ATOM 5354 O O . LEU B 1 362 ? -28.161 70.459 -28.565 1.00 126.84 856 LEU B O 1
ATOM 5359 N N . SER B 1 363 ? -25.921 70.515 -28.363 1.00 124.22 857 SER B N 1
ATOM 5360 C CA . SER B 1 363 ? -25.683 69.955 -29.685 1.00 116.52 857 SER B CA 1
ATOM 5361 C C . SER B 1 363 ? -24.270 69.410 -29.820 1.00 101.33 857 SER B C 1
ATOM 5362 O O . SER B 1 363 ? -23.711 68.833 -28.890 1.00 99.13 857 SER B O 1
ATOM 5365 N N . THR B 1 364 ? -23.709 69.629 -31.000 1.00 92.52 858 THR B N 1
ATOM 5366 C CA . THR B 1 364 ? -22.395 69.159 -31.391 1.00 85.37 858 THR B CA 1
ATOM 5367 C C . THR B 1 364 ? -21.515 70.376 -31.653 1.00 90.61 858 THR B C 1
ATOM 5368 O O . THR B 1 364 ? -21.930 71.299 -32.355 1.00 94.87 858 THR B O 1
ATOM 5372 N N . PHE B 1 365 ? -20.300 70.380 -31.110 1.00 90.86 859 PHE B N 1
ATOM 5373 C CA . PHE B 1 365 ? -19.476 71.591 -31.119 1.00 92.36 859 PHE B CA 1
ATOM 5374 C C . PHE B 1 365 ? -18.114 71.454 -31.805 1.00 85.75 859 PHE B C 1
ATOM 5375 O O . PHE B 1 365 ? -17.511 70.392 -31.803 1.00 81.16 859 PHE B O 1
ATOM 5383 N N . ALA B 1 366 ? -17.616 72.552 -32.365 1.00 91.35 860 ALA B N 1
ATOM 5384 C CA . ALA B 1 366 ? -16.319 72.536 -33.029 1.00 86.98 860 ALA B CA 1
ATOM 5385 C C . ALA B 1 366 ? -15.700 73.923 -33.117 1.00 91.74 860 ALA B C 1
ATOM 5386 O O . ALA B 1 366 ? -16.378 74.935 -32.930 1.00 104.62 860 ALA B O 1
ATOM 5388 N N . ILE B 1 367 ? -14.408 73.967 -33.422 1.00 86.55 861 ILE B N 1
ATOM 5389 C CA . ILE B 1 367 ? -13.761 75.222 -33.757 1.00 100.36 861 ILE B CA 1
ATOM 5390 C C . ILE B 1 367 ? -13.527 75.306 -35.260 1.00 109.39 861 ILE B C 1
ATOM 5391 O O . ILE B 1 367 ? -12.897 74.429 -35.853 1.00 107.54 861 ILE B O 1
ATOM 5396 N N . LEU B 1 368 ? -14.050 76.367 -35.867 1.00 112.57 862 LEU B N 1
ATOM 5397 C CA . LEU B 1 368 ? -13.829 76.637 -37.275 1.00 114.81 862 LEU B CA 1
ATOM 5398 C C . LEU B 1 368 ? -12.703 77.656 -37.423 1.00 129.29 862 LEU B C 1
ATOM 5399 O O . LEU B 1 368 ? -12.666 78.665 -36.712 1.00 133.62 862 LEU B O 1
ATOM 5404 N N . ALA B 1 369 ? -11.785 77.391 -38.347 1.00 133.85 863 ALA B N 1
ATOM 5405 C CA . ALA B 1 369 ? -10.664 78.295 -38.580 1.00 141.47 863 ALA B CA 1
ATOM 5406 C C . ALA B 1 369 ? -10.373 78.516 -40.071 1.00 145.21 863 ALA B C 1
ATOM 5407 O O . ALA B 1 369 ? -10.953 77.854 -40.936 1.00 138.08 863 ALA B O 1
ATOM 5409 N N . GLN B 1 370 ? -9.476 79.457 -40.358 1.00 151.76 864 GLN B N 1
ATOM 5410 C CA . GLN B 1 370 ? -9.053 79.743 -41.727 1.00 151.03 864 GLN B CA 1
ATOM 5411 C C . GLN B 1 370 ? -7.584 80.126 -41.768 1.00 152.96 864 GLN B C 1
ATOM 5412 O O . GLN B 1 370 ? -7.100 80.828 -40.883 1.00 156.93 864 GLN B O 1
#

B-factor: mean 67.26, std 37.27, range [20.92, 223.49]

Nearest PDB structures (foldseek):
  4dlo-assembly1_A  TM=1.003E+00  e=1.091E-71  Homo sapiens
  4dlo-assembly2_B  TM=9.810E-01  e=4.391E-58  Homo sapiens
  8oek-assembly1_A-2  TM=9.349E-01  e=1.562E-43  Homo sapiens
  4dlq-assembly1_A  TM=7.783E-01  e=7.352E-22  Rattus norvegicus
  8vti-assembly1_A  TM=7.799E-01  e=1.509E-18  Homo sapiens

Radius of gyration: 32.98 Å; Cα contacts (8 Å, |Δi|>4): 1451; chains: 2; bounding box: 70×71×117 Å

GO terms:
  GO:0007520 myoblast fusion (P, IDA)
  GO:0005515 protein binding (F, IPI)
  GO:0005886 plasma membrane (C, IPI)
  GO:0004930 G protein-coupled receptor activity (F, TAS)
  GO:0007186 G protein-coupled receptor signaling pathway (P, TAS)
  GO:0016020 membrane (C, TAS)

Organism: Homo sapiens (NCBI:txid9606)

CATH classification: 4.10.1240.10 (+2 more: 1.25.40.610, 2.60.220.50)

Sequence (688 aa):
PAPYEICPEDYLMSMVWKRTPAGDLAFNQCPLNATGTTSRRCSLSLHGVAFWEQPSFARCISNEYRHLQHSIKEHLARMLAGDGMSQVTKTLLDLTQRKNFYAGDLLMSVEILRNVTDTFKRASYIPASDGVQNFFQIVSNLLDEENKEKWEDAQQIYPGSIELMQVIEDFIHIVGMGMMDFQNSYLMTGNVVASIQKLPAASVLTDINFPMKGRKGMVDWARNSEDRVVIPKSIFTPVSSLDESSVFVLGAVLYKNLDLILPTLRNYTVINSKIIVVTIRPEPKTTDSFLEIELAHLANGTLNPYCVLWDDSESLGTWSTQGCKTVLTDASHTKCLCDRLSTFAILAQQPRCSEQRCPAPYEICPEDYLMSMVWKRTPAGDLAFNQCPLNATGTTSRRCSLSLHGVAFWEQPSFARCISNEYRHLQHSIKEHLAGDGMSQVTKTLLDLTQRKNFYAGDLLMSVEILRNVTDTFKRASYIPASDGVQNFFQIVSNLLDEENKEKWEDAQQIYPGSIELMQVIEDFIHIVGMGMMDFQNSYLMTGNVVASIQKLPAASVLTDINFPMKGRKGMVDWARNSEDRVVIPKSIFTSVFVLGAVLYKNLDLILPTLRNYTVINSKIIVVTIRPEPSFLEIELAHLANGTLNPYCVLWDDLGTWSTQGCKTVLTDASHTKCLCDRLSTFAILAQ

InterPro domains:
  IPR000203 GPS motif [PF01825] (817-862)
  IPR000203 GPS motif [SM00303] (815-868)
  IPR000832 GPCR, family 2, secretin-like [PF00002] (878-1143)
  IPR000832 GPCR, family 2, secretin-like [PR00249] (879-903)
  IPR000832 GPCR, family 2, secretin-like [PR00249] (943-966)
  IPR000832 GPCR, family 2, secretin-like [PR00249] (980-1005)
  IPR000832 GPCR, family 2, secretin-like [PR00249] (1023-1048)
  IPR000832 GPCR, family 2, secretin-like [PR00249] (1098-1118)
  IPR000832 GPCR, family 2, secretin-like [PR00249] (1129-1150)
  IPR000859 CUB domain [PS01180] (30-159)
  IPR000884 Thrombospondin type-1 (TSP1) repeat [PF00090] (296-342)
  IPR000884 Thrombospondin type-1 (TSP1) repeat [PF00090] (350-397)
  IPR000884 Thrombospondin type-1 (TSP1) repeat [PF00090] (405-452)
  IPR000884 Thrombospondin type-1 (TSP1) repeat [PF00090] (460-507)
  IPR000884 Thrombospondin type-1 (TSP1) repeat [PS50092] (291-343)
  IPR000884 Thrombospondin type-1 (TSP1) repeat [PS50092] (345-398)
  IPR000884 Thrombospondin type-1 (TSP1) repeat [PS50092] (400-453)
  IPR000884 Thrombospondin type-1 (TSP1) repeat [PS50092] (455-508)
  IPR000884 Thrombospondin type-1 (TSP1) repeat [SM00209] (294-343)
  IPR000884 Thrombospondin type-1 (TSP1) repeat [SM00209] (348-398)

Solvent-accessible surface area: 32010 Å² total; per-residue (Å²): 194,86,118,167,60,71,0,83,54,43,132,64,95,113,30,70,0,136,169,8,31,28,52,69,68,11,133,35,138,20,44,169,111,13,50,38,61,1,26,15,95,0,20,101,40,182,167,32,93,16,92,34,63,129,9,15,32,2,137,0,27,12,40,69,6,83,109,12,36,107,27,7,156,127,38,61,123,173,126,108,14,0,58,1,0,39,106,3,5,104,60,0,12,65,7,1,100,161,97,118,2,45,2,0,0,0,24,26,0,0,69,0,0,43,44,1,0,49,2,6,101,150,11,90,37,77,10,65,98,94,11,11,70,24,2,0,53,0,0,3,20,0,5,36,120,110,4,71,114,72,0,82,25,0,40,119,70,94,25,0,0,1,27,1,7,60,0,0,37,23,1,0,10,14,14,0,132,47,19,140,81,130,72,66,38,54,13,60,7,46,15,0,0,0,5,0,23,27,12,20,7,62,37,20,141,101,49,31,74,4,5,71,68,71,125,183,63,8,34,93,37,0,62,111,16,105,4,78,0,10,0,12,103,60,2,1,73,37,44,126,127,58,71,157,101,21,49,0,4,2,0,2,0,0,2,84,18,0,17,58,11,9,32,23,79,72,126,150,10,45,16,1,0,40,0,0,1,1,10,4,95,69,118,10,113,17,78,121,15,57,0,14,0,41,1,22,26,81,53,126,49,8,28,14,4,1,1,1,0,12,34,94,129,202,46,56,7,61,4,16,16,83,31,9,70,3,3,18,74,58,34,46,50,1,38,1,12,0,27,80,27,20,4,0,0,0,0,0,17,96,119,101,95,118,157,114,220,44,67,30,111,134,46,30,0,89,83,42,129,65,76,112,36,76,0,152,144,8,44,31,51,69,66,8,129,34,136,11,40,184,101,13,44,30,64,0,23,15,99,0,19,82,40,175,159,25,71,17,93,34,62,138,13,20,48,3,138,0,35,12,43,86,9,78,104,13,18,84,38,23,151,144,95,179,39,2,74,6,4,31,119,2,4,102,52,0,16,60,13,0,92,152,109,130,10,38,2,2,0,0,26,21,0,0,73,0,0,41,44,1,0,42,16,5,100,184,52,103,56,41,2,25,13,64,9,10,32,20,1,3,65,0,0,8,22,0,6,34,103,116,9,66,112,77,1,78,26,0,40,121,70,94,42,0,0,3,22,1,8,44,0,1,39,20,2,2,9,9,10,0,123,11,9,52,71,75,1,22,5,6,5,54,19,47,15,1,0,0,3,0,25,20,15,23,30,81,30,26,141,100,73,24,95,3,1,32,58,46,186,73,5,3,36,75,31,1,69,118,13,91,8,76,1,35,0,23,94,79,11,3,128,109,66,21,7,3,2,2,2,1,3,73,11,1,20,63,12,9,45,28,100,83,124,206,12,74,16,1,0,33,0,0,4,0,12,4,95,85,128,74,84,91,2,46,0,44,1,17,19,84,46,108,78,21,145,106,7,52,3,1,3,19,66,134,100,34,62,6,23,59,152,7,17,119,52,57,109,83,56,73,42,60,2,58,2,57,0,80,111,26,20,4,4,0,0,0,2,109

Secondary structure (DSSP, 8-state):
-----EEPPB-TTTS-B--EETT-EEEE---TTEEEEEEEEEEE-TTS-EEEPPPEEEEEEEHHHHHHHHHHHHHH--HHHHHHHHHHHHHHHHHHHH----HHHHHHHHHHHHHHHHHHHHTT-PPPHHHHHHHHHHHHHHT-GGGHHHHHHHTTT--HHHHHHHHHHHHHHHHHHTSPTT-EEEEE-SSEEEEEEEEETT---S-EEES--S-TTS-HHHHH---EEEEPGGGGS------TT-EEEEEEEEESSGGGTS---STTEEE-S-EEEEEEESPPP-TT--EEEEEE-S-SS-EEEEEEEEE---TT-EEE-TTEEEEEEETTEEEEEESS-SEEEEEEE--/-TTTS----GGGEEPPB-GGGS-B--EETT-EEEEEPPTTEEEEEEEEEEE-TTS-EEEPPPEEEEEEEHHHHHHHHHHHH--HHHHHHHHHHHHHHHHHT----HHHHHHHHHHHHHHHHHHHHTT-PPPHHHHHHHHHHHHHHH-GGGHHHHHHHTTT--HHHHHHHHHHHHHHHHHHTPPTT-EEEEE-SSEEEEEEEEETT---SPEEES---TTTS-HHHHS-SEEEEEPGGG---EEEEEEEEESSGGGTS---STT-EE-S-EEEEEEES----EEEEEE-S-SS--S-EEEEEE---EEE-TTEEEE---SSEEEEEESS-SEEEEEE-